Protein AF-0000000080642794 (afdb_homodimer)

InterPro domains:
  IPR007530 Aminoglycoside 6-adenylyltransferase [PF04439] (1-260)
  IPR007530 Aminoglycoside 6-adenylyltransferase [PIRSF000812] (1-260)
  IPR043519 Nucleotidyltransferase superfamily [G3DSA:3.30.460.10] (9-148)
  IPR043519 Nucleotidyltransferase superfamily [SSF81301] (1-131)

Foldseek 3Di:
DDDPVRLLVLVVVLLVPDPFFFWKKWFDDVLPPPHDDDPQDATEMETAGADPCVCVVDVCSCCSSDAFPDKDWQQPDPVDDHPPPQKTWIWTAHPVRYIYTYIYHYLVCVVVVCVQALRMDTDTGRPPSDDPDSPRACQNQFQDADDDVNLVVLVVLLVVLLVQLVVCLVVVNQVRNVVSVVSNVLSLLSLLSNLQCLVVVRRDHCDVVSVNSLVRLDDVVNVLNVQLDDDRDNVSPVVSSVSSVVSSVVSSVSSCVSVVD/DDDPVRLLVLVVVLLVVDPFFFWKKWFDDVLPPPHDDDPQDATEMETAGADPCVCVVDVVSCCSSDAFPDKDWQQPDPVDDHPPPQKTWIWTAHPVRYIYTYIYHYLVCVVVVCVQALRMDTDTGRPPSDDPDSPRACQNQFQDADDDVNLVVLVVLLVVLLVQLVVCLVVVNQVRNVVSVVSNVLSLLSLLSNLQCLVVVRRDHCDDVSVNSLVRLDDVVNVLNVQLDDDRDNVSPVVSSVSSVVSSVVSSVSSCVSVVD

Organism: Staphylococcus saprophyticus subsp. saprophyticus (strain ATCC 15305 / DSM 20229 / NCIMB 8711 / NCTC 7292 / S-41) (NCBI:txid342451)

Secondary structure (DSSP, 8-state):
---HHHHHHHHHHHHHH-TTEEEEEEEGGGT-TTSPP-TT--EEEEEEES-HHHHHH-GGGGGGG--EEEEE-GGG-SSS----SSEEEEEEEETTS-EEEEEEEEGGGHHHHHHH-S--EEEEETT--S-S-----GGGGSPPPP-HHHHHHHHHHHHHHHHHHHHHHHTT-HHHHHHHHHHHHHHHHHHHHHHHHGGGTT-----GGGTTTHHHH-HHHHHHHHTT---SSHHHHHHHHHHHHHHHHHHHHHHHHHHT-/---HHHHHHHHHHHHHH-TTEEEEEEEGGGT-TTSPP-TT--EEEEEEES-HHHHHH-GGGGGGG--EEEEE-GGG-SSS----SSEEEEEEEETTS-EEEEEEEEGGGHHHHHHH-S--EEEEETT--S-S-----GGGGSPPPP-HHHHHHHHHHHHHHHHHHHHHHHTT-HHHHHHHHHHHHHHHHHHHHHHHHGGGTT-----GGGTTTHHHH-HHHHHHHHTT---SSHHHHHHHHHHHHHHHHHHHHHHHHHHT-

Nearest PDB structures (foldseek):
  8vxb-assembly1_A-2  TM=9.116E-01  e=9.679E-25  Campylobacter fetus subsp. fetus
  2pbe-assembly1_A  TM=4.992E-01  e=8.900E-21  Bacillus subtilis
  5xnx-assembly1_D-2  TM=6.166E-01  e=6.308E-02  Mycobacterium tuberculosis H37Rv
  8acu-assembly1_A  TM=6.143E-01  e=7.425E-02  Bacillus subtilis
  5xnx-assembly1_A  TM=5.762E-01  e=8.277E-02  Mycobacterium tuberculosis H37Rv

Solvent-accessible surface area (backbone atoms only — not comparable to full-atom values): 28234 Å² total; per-residue (Å²)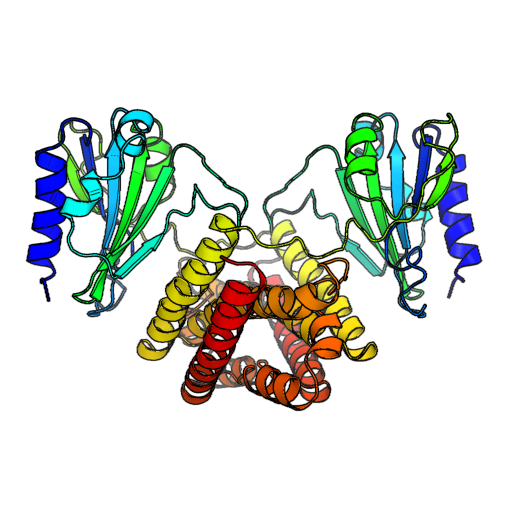: 104,80,45,72,68,55,48,50,49,51,57,49,50,55,38,71,73,32,82,51,40,40,30,33,33,33,33,58,64,79,64,35,81,88,45,79,85,58,96,78,60,52,43,32,33,34,38,30,20,74,52,53,68,65,59,63,68,56,65,68,68,61,55,78,78,47,64,63,72,46,77,45,50,68,63,77,39,81,86,45,87,56,73,72,73,71,52,48,50,39,36,39,32,30,75,64,72,51,37,39,43,36,29,41,29,28,56,90,46,43,66,59,49,55,69,60,44,32,44,44,43,79,78,42,59,75,72,69,80,63,75,90,77,55,64,67,35,65,67,67,51,29,46,72,76,78,49,60,69,55,49,50,47,42,56,49,50,28,58,59,36,48,51,48,23,51,50,16,50,76,67,70,19,57,52,33,12,53,55,34,44,50,54,30,46,52,38,38,52,52,39,46,48,51,43,58,24,54,84,49,76,26,69,40,63,34,58,72,71,44,36,46,43,59,79,68,54,45,71,69,52,35,51,54,57,39,64,42,37,38,44,73,45,67,66,45,44,52,50,17,49,52,52,46,48,53,53,36,53,53,29,48,52,50,33,26,62,74,67,69,87,105,81,46,72,68,54,48,51,49,49,57,49,50,56,39,72,72,32,84,50,40,42,30,33,34,33,32,58,65,79,63,35,83,87,45,80,85,57,94,77,62,52,44,33,33,35,37,30,18,73,51,52,68,66,58,63,71,55,64,67,68,60,55,76,78,49,64,63,72,46,74,44,51,68,62,77,39,81,85,45,86,57,75,71,74,72,52,48,52,38,37,38,32,28,75,62,71,51,37,38,41,34,30,41,27,28,54,90,47,44,67,60,47,54,69,59,44,35,43,43,45,78,76,42,58,76,72,69,80,65,75,89,78,55,66,65,35,67,67,66,53,28,46,73,77,79,50,60,68,54,48,51,47,42,54,48,51,29,58,58,35,47,52,50,22,49,51,16,50,76,68,69,19,58,52,33,13,52,56,33,44,50,54,32,46,52,37,38,50,51,40,46,46,51,42,57,25,55,81,49,74,25,68,42,62,34,56,72,70,43,36,45,42,61,80,68,54,45,70,68,52,36,51,53,58,39,63,41,38,40,44,71,45,66,67,44,42,51,51,16,52,52,52,47,49,53,54,36,53,53,30,48,52,50,34,25,64,74,69,70,87

Structure (mmCIF, N/CA/C/O backbone):
data_AF-0000000080642794-model_v1
#
loop_
_entity.id
_entity.type
_entity.pdbx_description
1 polymer 'Putative aminoglycoside adenyltransferase'
#
loop_
_atom_site.group_PDB
_atom_site.id
_atom_site.type_symbol
_atom_site.label_atom_id
_atom_site.label_alt_id
_atom_site.label_comp_id
_atom_site.label_asym_id
_atom_site.label_entity_id
_atom_site.label_seq_id
_atom_site.pdbx_PDB_ins_code
_atom_site.Cartn_x
_atom_site.Cartn_y
_atom_site.Cartn_z
_atom_site.occupancy
_atom_site.B_iso_or_equiv
_atom_site.auth_seq_id
_atom_site.auth_comp_id
_atom_site.auth_asym_id
_atom_site.auth_atom_id
_atom_site.pdbx_PDB_model_num
ATOM 1 N N . MET A 1 1 ? -11.32 -33.688 -3.162 1 83.06 1 MET A N 1
ATOM 2 C CA . MET A 1 1 ? -10.531 -32.562 -3.695 1 83.06 1 MET A CA 1
ATOM 3 C C . MET A 1 1 ? -10.047 -32.875 -5.109 1 83.06 1 MET A C 1
ATOM 5 O O . MET A 1 1 ? -9.445 -33.938 -5.352 1 83.06 1 MET A O 1
ATOM 9 N N . ARG A 1 2 ? -10.562 -32.125 -5.941 1 88.38 2 ARG A N 1
ATOM 10 C CA . ARG A 1 2 ? -10.133 -32.312 -7.32 1 88.38 2 ARG A CA 1
ATOM 11 C C . ARG A 1 2 ? -8.609 -32.281 -7.426 1 88.38 2 ARG A C 1
ATOM 13 O O . ARG A 1 2 ? -7.949 -31.484 -6.766 1 88.38 2 ARG A O 1
ATOM 20 N N . THR A 1 3 ? -8.156 -33.094 -8.219 1 90.56 3 THR A N 1
ATOM 21 C CA . THR A 1 3 ? -6.723 -33.188 -8.469 1 90.56 3 THR A CA 1
ATOM 22 C C . THR A 1 3 ? -6.281 -32.125 -9.469 1 90.56 3 THR A C 1
ATOM 24 O O . THR A 1 3 ? -7.113 -31.453 -10.078 1 90.56 3 THR A O 1
ATOM 27 N N . GLU A 1 4 ? -4.93 -32.062 -9.523 1 90.44 4 GLU A N 1
ATOM 28 C CA . GLU A 1 4 ? -4.379 -31.125 -10.484 1 90.44 4 GLU A CA 1
ATOM 29 C C . GLU A 1 4 ? -4.848 -31.438 -11.898 1 90.44 4 GLU A C 1
ATOM 31 O O . GLU A 1 4 ? -5.215 -30.531 -12.656 1 90.44 4 GLU A O 1
ATOM 36 N N . LYS A 1 5 ? -4.766 -32.688 -12.273 1 92.38 5 LYS A N 1
ATOM 37 C CA . LYS A 1 5 ? -5.184 -33.125 -13.609 1 92.38 5 LYS A CA 1
ATOM 38 C C . LYS A 1 5 ? -6.656 -32.781 -13.852 1 92.38 5 LYS A C 1
ATOM 40 O O . LYS A 1 5 ? -7.023 -32.312 -14.93 1 92.38 5 LYS A O 1
ATOM 45 N N . GLU A 1 6 ? -7.449 -33.031 -12.859 1 94.75 6 GLU A N 1
ATOM 46 C CA . GLU A 1 6 ? -8.875 -32.75 -12.969 1 94.75 6 GLU A CA 1
ATOM 47 C C . GLU A 1 6 ? -9.125 -31.25 -13.164 1 94.75 6 GLU A C 1
ATOM 49 O O . GLU A 1 6 ? -9.969 -30.859 -13.961 1 94.75 6 GLU A O 1
ATOM 54 N N . MET A 1 7 ? -8.406 -30.484 -12.422 1 94.19 7 MET A N 1
ATOM 55 C CA . MET A 1 7 ? -8.555 -29.031 -12.508 1 94.19 7 MET A CA 1
ATOM 56 C C . MET A 1 7 ? -8.141 -28.531 -13.891 1 94.19 7 MET A C 1
ATOM 58 O O . MET A 1 7 ? -8.844 -27.719 -14.492 1 94.19 7 MET A O 1
ATOM 62 N N . LEU A 1 8 ? -7.062 -29.016 -14.383 1 94.81 8 LEU A N 1
ATOM 63 C CA . LEU A 1 8 ? -6.578 -28.609 -15.695 1 94.81 8 LEU A CA 1
ATOM 64 C C . LEU A 1 8 ? -7.566 -29 -16.797 1 94.81 8 LEU A C 1
ATOM 66 O O . LEU A 1 8 ? -7.836 -28.219 -17.703 1 94.81 8 LEU A O 1
ATOM 70 N N . ASN A 1 9 ? -8.023 -30.188 -16.672 1 96.06 9 ASN A N 1
ATOM 71 C CA . ASN A 1 9 ? -9.016 -30.641 -17.641 1 96.06 9 ASN A CA 1
ATOM 72 C C . ASN A 1 9 ? -10.258 -29.75 -17.625 1 96.06 9 ASN A C 1
ATOM 74 O O . ASN A 1 9 ? -10.805 -29.422 -18.672 1 96.06 9 ASN A O 1
ATOM 78 N N . LEU A 1 10 ? -10.656 -29.438 -16.422 1 96.44 10 LEU A N 1
ATOM 79 C CA . LEU A 1 10 ? -11.812 -28.562 -16.25 1 96.44 10 LEU A CA 1
ATOM 80 C C . LEU A 1 10 ? -11.578 -27.219 -16.922 1 96.44 10 LEU A C 1
ATOM 82 O O . LEU A 1 10 ? -12.422 -26.75 -17.688 1 96.44 10 LEU A O 1
ATOM 86 N N . ILE A 1 11 ? -10.469 -26.609 -16.656 1 96.62 11 ILE A N 1
ATOM 87 C CA . ILE A 1 11 ? -10.086 -25.297 -17.188 1 96.62 11 ILE A CA 1
ATOM 88 C C . ILE A 1 11 ? -10.062 -25.344 -18.719 1 96.62 11 ILE A C 1
ATOM 90 O O . ILE A 1 11 ? -10.609 -24.469 -19.391 1 96.62 11 ILE A O 1
ATOM 94 N N . LEU A 1 12 ? -9.516 -26.406 -19.219 1 97.25 12 LEU A N 1
ATOM 95 C CA . LEU A 1 12 ? -9.367 -26.547 -20.672 1 97.25 12 LEU A CA 1
ATOM 96 C C . LEU A 1 12 ? -10.711 -26.828 -21.328 1 97.25 12 LEU A C 1
ATOM 98 O O . LEU A 1 12 ? -11 -26.297 -22.406 1 97.25 12 LEU A O 1
ATOM 102 N N . ASN A 1 13 ? -11.516 -27.641 -20.719 1 97.06 13 ASN A N 1
ATOM 103 C CA . ASN A 1 13 ? -12.82 -27.984 -21.281 1 97.06 13 ASN A CA 1
ATOM 104 C C . ASN A 1 13 ? -13.719 -26.75 -21.391 1 97.06 13 ASN A C 1
ATOM 106 O O . ASN A 1 13 ? -14.414 -26.578 -22.391 1 97.06 13 ASN A O 1
ATOM 110 N N . ILE A 1 14 ? -13.688 -25.969 -20.406 1 96.5 14 ILE A N 1
ATOM 111 C CA . ILE A 1 14 ? -14.469 -24.734 -20.422 1 96.5 14 ILE A CA 1
ATOM 112 C C . ILE A 1 14 ? -14.008 -23.859 -21.594 1 96.5 14 ILE A C 1
ATOM 114 O O . ILE A 1 14 ? -14.828 -23.328 -22.344 1 96.5 14 ILE A O 1
ATOM 118 N N . ALA A 1 15 ? -12.758 -23.719 -21.719 1 96.69 15 ALA A N 1
ATOM 119 C CA . ALA A 1 15 ? -12.195 -22.906 -22.797 1 96.69 15 ALA A CA 1
ATOM 120 C C . ALA A 1 15 ? -12.547 -23.469 -24.172 1 96.69 15 ALA A C 1
ATOM 122 O O . ALA A 1 15 ? -12.883 -22.719 -25.078 1 96.69 15 ALA A O 1
ATOM 123 N N . LYS A 1 16 ? -12.484 -24.781 -24.297 1 96.56 16 LYS A N 1
ATOM 124 C CA . LYS A 1 16 ? -12.75 -25.438 -25.562 1 96.56 16 LYS A CA 1
ATOM 125 C C . LYS A 1 16 ? -14.203 -25.234 -26 1 96.56 16 LYS A C 1
ATOM 127 O O . LYS A 1 16 ? -14.5 -25.125 -27.188 1 96.56 16 LYS A O 1
ATOM 132 N N . GLN A 1 17 ? -15.07 -25.109 -25.062 1 95.31 17 GLN A N 1
ATOM 133 C CA . GLN A 1 17 ? -16.5 -25.016 -25.344 1 95.31 17 GLN A CA 1
ATOM 134 C C . GLN A 1 17 ? -16.922 -23.578 -25.609 1 95.31 17 GLN A C 1
ATOM 136 O O . GLN A 1 17 ? -18 -23.328 -26.156 1 95.31 17 GLN A O 1
ATOM 141 N N . ASP A 1 18 ? -16.109 -22.719 -25.25 1 95.06 18 ASP A N 1
ATOM 142 C CA . ASP A 1 18 ? -16.438 -21.312 -25.438 1 95.06 18 ASP A CA 1
ATOM 143 C C . ASP A 1 18 ? -15.688 -20.719 -26.625 1 95.06 18 ASP A C 1
ATOM 145 O O . ASP A 1 18 ? -14.469 -20.547 -26.578 1 95.06 18 ASP A O 1
ATOM 149 N N . LYS A 1 19 ? -16.406 -20.281 -27.594 1 94.56 19 LYS A N 1
ATOM 150 C CA . LYS A 1 19 ? -15.805 -19.781 -28.828 1 94.56 19 LYS A CA 1
ATOM 151 C C . LYS A 1 19 ? -15.102 -18.453 -28.594 1 94.56 19 LYS A C 1
ATOM 153 O O . LYS A 1 19 ? -14.227 -18.062 -29.359 1 94.56 19 LYS A O 1
ATOM 158 N N . ASN A 1 20 ? -15.461 -17.766 -27.547 1 96.25 20 ASN A N 1
ATOM 159 C CA . ASN A 1 20 ? -14.844 -16.484 -27.25 1 96.25 20 ASN A CA 1
ATOM 160 C C . ASN A 1 20 ? -13.414 -16.656 -26.719 1 96.25 20 ASN A C 1
ATOM 162 O O . ASN A 1 20 ? -12.578 -15.773 -26.891 1 96.25 20 ASN A O 1
ATOM 166 N N . ILE A 1 21 ? -13.156 -17.766 -26.078 1 96.62 21 ILE A N 1
ATOM 167 C CA . ILE A 1 21 ? -11.828 -18.047 -25.547 1 96.62 21 ILE A CA 1
ATOM 168 C C . ILE A 1 21 ? -10.945 -18.641 -26.656 1 96.62 21 ILE A C 1
ATOM 170 O O . ILE A 1 21 ? -11.242 -19.703 -27.188 1 96.62 21 ILE A O 1
ATOM 174 N N . LYS A 1 22 ? -9.812 -17.969 -26.906 1 97.06 22 LYS A N 1
ATOM 175 C CA . LYS A 1 22 ? -8.984 -18.344 -28.047 1 97.06 22 LYS A CA 1
ATOM 176 C C . LYS A 1 22 ? -7.742 -19.109 -27.609 1 97.06 22 LYS A C 1
ATOM 178 O O . LYS A 1 22 ? -7.199 -19.906 -28.359 1 97.06 22 LYS A O 1
ATOM 183 N N . ALA A 1 23 ? -7.332 -18.828 -26.406 1 95.94 23 ALA A N 1
ATOM 184 C CA . ALA A 1 23 ? -6.141 -19.5 -25.891 1 95.94 23 ALA A CA 1
ATOM 185 C C . ALA A 1 23 ? -6.152 -19.516 -24.359 1 95.94 23 ALA A C 1
ATOM 187 O O . ALA A 1 23 ? -6.891 -18.766 -23.734 1 95.94 23 ALA A O 1
ATOM 188 N N . VAL A 1 24 ? -5.434 -20.469 -23.828 1 95.5 24 VAL A N 1
ATOM 189 C CA . VAL A 1 24 ? -5.277 -20.625 -22.391 1 95.5 24 VAL A CA 1
ATOM 190 C C . VAL A 1 24 ? -3.797 -20.688 -22.031 1 95.5 24 VAL A C 1
ATOM 192 O O . VAL A 1 24 ? -3.053 -21.5 -22.594 1 95.5 24 VAL A O 1
ATOM 195 N N . CYS A 1 25 ? -3.422 -19.812 -21.141 1 93 25 CYS A N 1
ATOM 196 C CA . CYS A 1 25 ? -2.053 -19.828 -20.641 1 93 25 CYS A CA 1
ATOM 197 C C . CYS A 1 25 ? -2.025 -20 -19.125 1 93 25 CYS A C 1
ATOM 199 O O . CYS A 1 25 ? -2.988 -19.656 -18.438 1 93 25 CYS A O 1
ATOM 201 N N . MET A 1 26 ? -1.055 -20.625 -18.719 1 91.25 26 MET A N 1
ATOM 202 C CA . MET A 1 26 ? -0.815 -20.781 -17.281 1 91.25 26 MET A CA 1
ATOM 203 C C . MET A 1 26 ? 0.493 -20.094 -16.875 1 91.25 26 MET A C 1
ATOM 205 O O . MET A 1 26 ? 1.495 -20.203 -17.578 1 91.25 26 MET A O 1
ATOM 209 N N . ASN A 1 27 ? 0.373 -19.281 -15.828 1 87.31 27 ASN A N 1
ATOM 210 C CA . ASN A 1 27 ? 1.521 -18.578 -15.281 1 87.31 27 ASN A CA 1
ATOM 211 C C . ASN A 1 27 ? 1.81 -19.016 -13.844 1 87.31 27 ASN A C 1
ATOM 213 O O . ASN A 1 27 ? 1.307 -20.031 -13.391 1 87.31 27 ASN A O 1
ATOM 217 N N . GLY A 1 28 ? 2.848 -18.406 -13.25 1 75.31 28 GLY A N 1
ATOM 218 C CA . GLY A 1 28 ? 3.035 -18.5 -11.812 1 75.31 28 GLY A CA 1
ATOM 219 C C . GLY A 1 28 ? 3.922 -19.656 -11.406 1 75.31 28 GLY A C 1
ATOM 220 O O . GLY A 1 28 ? 4.758 -20.125 -12.18 1 75.31 28 GLY A O 1
ATOM 221 N N . SER A 1 29 ? 3.645 -20.078 -10.188 1 71.31 29 SER A N 1
ATOM 222 C CA . SER A 1 29 ? 4.539 -21 -9.492 1 71.31 29 SER A CA 1
ATOM 223 C C . SER A 1 29 ? 4.484 -22.391 -10.109 1 71.31 29 SER A C 1
ATOM 225 O O . SER A 1 29 ? 5.461 -23.141 -10.062 1 71.31 29 SER A O 1
ATOM 227 N N . ARG A 1 30 ? 3.361 -22.641 -10.727 1 71.81 30 ARG A N 1
ATOM 228 C CA . ARG A 1 30 ? 3.213 -23.984 -11.266 1 71.81 30 ARG A CA 1
ATOM 229 C C . ARG A 1 30 ? 4.09 -24.188 -12.5 1 71.81 30 ARG A C 1
ATOM 231 O O . ARG A 1 30 ? 4.398 -25.312 -12.883 1 71.81 30 ARG A O 1
ATOM 238 N N . VAL A 1 31 ? 4.449 -23.047 -13.023 1 72.56 31 VAL A N 1
ATOM 239 C CA . VAL A 1 31 ? 5.242 -23.156 -14.242 1 72.56 31 VAL A CA 1
ATOM 240 C C . VAL A 1 31 ? 6.723 -22.969 -13.914 1 72.56 31 VAL A C 1
ATOM 242 O O . VAL A 1 31 ? 7.59 -23.344 -14.711 1 72.56 31 VAL A O 1
ATOM 245 N N . ASN A 1 32 ? 6.91 -22.422 -12.719 1 68.56 32 ASN A N 1
ATOM 246 C CA . ASN A 1 32 ? 8.281 -22.156 -12.312 1 68.56 32 ASN A CA 1
ATOM 247 C C . ASN A 1 32 ? 8.953 -23.391 -11.742 1 68.56 32 ASN A C 1
ATOM 249 O O . ASN A 1 32 ? 8.633 -23.828 -10.633 1 68.56 32 ASN A O 1
ATOM 253 N N . VAL A 1 33 ? 9.844 -23.922 -12.477 1 66.62 33 VAL A N 1
ATOM 254 C CA . VAL A 1 33 ? 10.492 -25.172 -12.133 1 66.62 33 VAL A CA 1
ATOM 255 C C . VAL A 1 33 ? 11.336 -25 -10.875 1 66.62 33 VAL A C 1
ATOM 257 O O . VAL A 1 33 ? 11.656 -25.969 -10.188 1 66.62 33 VAL A O 1
ATOM 260 N N . LYS A 1 34 ? 11.734 -23.844 -10.57 1 68.31 34 LYS A N 1
ATOM 261 C CA . LYS A 1 34 ? 12.625 -23.578 -9.438 1 68.31 34 LYS A CA 1
ATOM 262 C C . LYS A 1 34 ? 11.852 -23.547 -8.125 1 68.31 34 LYS A C 1
ATOM 264 O O . LYS A 1 34 ? 12.445 -23.578 -7.047 1 68.31 34 LYS A O 1
ATOM 269 N N . ILE A 1 35 ? 10.586 -23.531 -8.266 1 68.44 35 ILE A N 1
ATOM 270 C CA . ILE A 1 35 ? 9.742 -23.484 -7.078 1 68.44 35 ILE A CA 1
ATOM 271 C C . ILE A 1 35 ? 9.297 -24.906 -6.711 1 68.44 35 ILE A C 1
ATOM 273 O O . ILE A 1 35 ? 8.859 -25.672 -7.578 1 68.44 35 ILE A O 1
ATOM 277 N N . GLN A 1 36 ? 9.484 -25.219 -5.531 1 70.56 36 GLN A N 1
ATOM 278 C CA . GLN A 1 36 ? 9.016 -26.516 -5.047 1 70.56 36 GLN A CA 1
ATOM 279 C C . GLN A 1 36 ? 7.492 -26.594 -5.055 1 70.56 36 GLN A C 1
ATOM 281 O O . GLN A 1 36 ? 6.82 -25.75 -4.457 1 70.56 36 GLN A O 1
ATOM 286 N N . PRO A 1 37 ? 7.078 -27.547 -5.852 1 74.62 37 PRO A N 1
ATOM 287 C CA . PRO A 1 37 ? 5.617 -27.688 -5.906 1 74.62 37 PRO A CA 1
ATOM 288 C C . PRO A 1 37 ? 5.004 -28.031 -4.551 1 74.62 37 PRO A C 1
ATOM 290 O O . PRO A 1 37 ? 5.621 -28.734 -3.754 1 74.62 37 PRO A O 1
ATOM 293 N N . ASP A 1 38 ? 3.887 -27.375 -4.258 1 74.75 38 ASP A N 1
ATOM 294 C CA . ASP A 1 38 ? 3.131 -27.719 -3.059 1 74.75 38 ASP A CA 1
ATOM 295 C C . ASP A 1 38 ? 1.632 -27.766 -3.344 1 74.75 38 ASP A C 1
ATOM 297 O O . ASP A 1 38 ? 1.188 -27.344 -4.418 1 74.75 38 ASP A O 1
ATOM 301 N N . ILE A 1 39 ? 0.915 -28.344 -2.465 1 72.5 39 ILE A N 1
ATOM 302 C CA . ILE A 1 39 ? -0.512 -28.594 -2.646 1 72.5 39 ILE A CA 1
ATOM 303 C C . ILE A 1 39 ? -1.272 -27.281 -2.617 1 72.5 39 ILE A C 1
ATOM 305 O O . ILE A 1 39 ? -2.449 -27.219 -2.984 1 72.5 39 ILE A O 1
ATOM 309 N N . HIS A 1 40 ? -0.599 -26.203 -2.336 1 75.19 40 HIS A N 1
ATOM 310 C CA . HIS A 1 40 ? -1.303 -24.938 -2.146 1 75.19 40 HIS A CA 1
ATOM 311 C C . HIS A 1 40 ? -1.05 -23.984 -3.312 1 75.19 40 HIS A C 1
ATOM 313 O O . HIS A 1 40 ? -1.46 -22.828 -3.271 1 75.19 40 HIS A O 1
ATOM 319 N N . GLN A 1 41 ? -0.392 -24.5 -4.289 1 83 41 GLN A N 1
ATOM 320 C CA . GLN A 1 41 ? -0.155 -23.656 -5.453 1 83 41 GLN A CA 1
ATOM 321 C C . GLN A 1 41 ? -1.46 -23.344 -6.18 1 83 41 GLN A C 1
ATOM 323 O O . GLN A 1 41 ? -2.318 -24.219 -6.328 1 83 41 GLN A O 1
ATOM 328 N N . ASP A 1 42 ? -1.523 -22.156 -6.539 1 89.06 42 ASP A N 1
ATOM 329 C CA . ASP A 1 42 ? -2.723 -21.719 -7.246 1 89.06 42 ASP A CA 1
ATOM 330 C C . ASP A 1 42 ? -2.598 -21.969 -8.75 1 89.06 42 ASP A C 1
ATOM 332 O O . ASP A 1 42 ? -1.497 -22.188 -9.25 1 89.06 42 ASP A O 1
ATOM 336 N N . PHE A 1 43 ? -3.742 -22.141 -9.359 1 92.06 43 PHE A N 1
ATOM 337 C CA . PHE A 1 43 ? -3.783 -22.172 -10.812 1 92.06 43 PHE A CA 1
ATOM 338 C C . PHE A 1 43 ? -3.895 -20.766 -11.383 1 92.06 43 PHE A C 1
ATOM 340 O O . PHE A 1 43 ? -4.984 -20.172 -11.406 1 92.06 43 PHE A O 1
ATOM 347 N N . ASP A 1 44 ? -2.781 -20.266 -11.773 1 91.94 44 ASP A N 1
ATOM 348 C CA . ASP A 1 44 ? -2.779 -18.969 -12.445 1 91.94 44 ASP A CA 1
ATOM 349 C C . ASP A 1 44 ? -3.07 -19.125 -13.93 1 91.94 44 ASP A C 1
ATOM 351 O O . ASP A 1 44 ? -2.18 -19.469 -14.711 1 91.94 44 ASP A O 1
ATOM 355 N N . ILE A 1 45 ? -4.211 -18.781 -14.328 1 94.69 45 ILE A N 1
ATOM 356 C CA . ILE A 1 45 ? -4.68 -19.062 -15.68 1 94.69 45 ILE A CA 1
ATOM 357 C C . ILE A 1 45 ? -5.016 -17.75 -16.391 1 94.69 45 ILE A C 1
ATOM 359 O O . ILE A 1 45 ? -5.602 -16.844 -15.797 1 94.69 45 ILE A O 1
ATOM 363 N N . VAL A 1 46 ? -4.625 -17.672 -17.594 1 94.19 46 VAL A N 1
ATOM 364 C CA . VAL A 1 46 ? -5.012 -16.562 -18.438 1 94.19 46 VAL A CA 1
ATOM 365 C C . VAL A 1 46 ? -5.84 -17.062 -19.625 1 94.19 46 VAL A C 1
ATOM 367 O O . VAL A 1 46 ? -5.375 -17.906 -20.406 1 94.19 46 VAL A O 1
ATOM 370 N N . TYR A 1 47 ? -7.055 -16.656 -19.703 1 96.44 47 TYR A N 1
ATOM 371 C CA . TYR A 1 47 ? -7.887 -16.859 -20.891 1 96.44 47 TYR A CA 1
ATOM 372 C C . TYR A 1 47 ? -7.762 -15.695 -21.859 1 96.44 47 TYR A C 1
ATOM 374 O O . TYR A 1 47 ? -8.141 -14.57 -21.531 1 96.44 47 TYR A O 1
ATOM 382 N N . ILE A 1 48 ? -7.191 -15.953 -22.953 1 96.19 48 ILE A N 1
ATOM 383 C CA . ILE A 1 48 ? -7.156 -14.953 -24 1 96.19 48 ILE A CA 1
ATOM 384 C C . ILE A 1 48 ? -8.477 -14.969 -24.781 1 96.19 48 ILE A C 1
ATOM 386 O O . ILE A 1 48 ? -8.859 -16 -25.344 1 96.19 48 ILE A O 1
ATOM 390 N N . VAL A 1 49 ? -9.102 -13.828 -24.844 1 96.44 49 VAL A N 1
ATOM 391 C CA . VAL A 1 49 ? -10.461 -13.828 -25.375 1 96.44 49 VAL A CA 1
ATOM 392 C C . VAL A 1 49 ? -10.562 -12.875 -26.547 1 96.44 49 VAL A C 1
ATOM 394 O O . VAL A 1 49 ? -9.789 -11.914 -26.656 1 96.44 49 VAL A O 1
ATOM 397 N N . GLU A 1 50 ? -11.516 -13.148 -27.406 1 94.88 50 GLU A N 1
ATOM 398 C CA . GLU A 1 50 ? -11.789 -12.312 -28.578 1 94.88 50 GLU A CA 1
ATOM 399 C C . GLU A 1 50 ? -12.484 -11.016 -28.172 1 94.88 50 GLU A C 1
ATOM 401 O O . GLU A 1 50 ? -12.086 -9.93 -28.594 1 94.88 50 GLU A O 1
ATOM 406 N N . ASN A 1 51 ? -13.516 -11.125 -27.422 1 93.31 51 ASN A N 1
ATOM 407 C CA . ASN A 1 51 ? -14.289 -9.984 -26.938 1 93.31 51 ASN A CA 1
ATOM 408 C C . ASN A 1 51 ? -14.406 -10 -25.422 1 93.31 51 ASN A C 1
ATOM 410 O O . ASN A 1 51 ? -15.234 -10.719 -24.859 1 93.31 51 ASN A O 1
ATOM 414 N N . LEU A 1 52 ? -13.625 -9.133 -24.812 1 93.06 52 LEU A N 1
ATOM 415 C CA . LEU A 1 52 ? -13.586 -9.086 -23.359 1 93.06 52 LEU A CA 1
ATOM 416 C C . LEU A 1 52 ? -14.914 -8.586 -22.781 1 93.06 52 LEU A C 1
ATOM 418 O O . LEU A 1 52 ? -15.414 -9.125 -21.797 1 93.06 52 LEU A O 1
ATOM 422 N N . GLU A 1 53 ? -15.508 -7.625 -23.391 1 90.06 53 GLU A N 1
ATOM 423 C CA . GLU A 1 53 ? -16.734 -7.031 -22.891 1 90.06 53 GLU A CA 1
ATOM 424 C C . GLU A 1 53 ? -17.875 -8.055 -22.844 1 90.06 53 GLU A C 1
ATOM 426 O O . GLU A 1 53 ? -18.672 -8.07 -21.906 1 90.06 53 GLU A O 1
ATOM 431 N N . ASP A 1 54 ? -17.859 -8.914 -23.797 1 91.06 54 ASP A N 1
ATOM 432 C CA . ASP A 1 54 ? -18.922 -9.922 -23.891 1 91.06 54 ASP A CA 1
ATOM 433 C C . ASP A 1 54 ? -18.812 -10.938 -22.766 1 91.06 54 ASP A C 1
ATOM 435 O O . ASP A 1 54 ? -19.828 -11.289 -22.156 1 91.06 54 ASP A O 1
ATOM 439 N N . ILE A 1 55 ? -17.641 -11.352 -22.516 1 92.56 55 ILE A N 1
ATOM 440 C CA . ILE A 1 55 ? -17.469 -12.445 -21.562 1 92.56 55 ILE A CA 1
ATOM 441 C C . ILE A 1 55 ? -17.641 -11.914 -20.141 1 92.56 55 ILE A C 1
ATOM 443 O O . ILE A 1 55 ? -17.969 -12.672 -19.219 1 92.56 55 ILE A O 1
ATOM 447 N N . ILE A 1 56 ? -17.406 -10.594 -19.969 1 90.88 56 ILE A N 1
ATOM 448 C CA . ILE A 1 56 ? -17.516 -10.07 -18.609 1 90.88 56 ILE A CA 1
ATOM 449 C C . ILE A 1 56 ? -18.938 -9.555 -18.375 1 90.88 56 ILE A C 1
ATOM 451 O O . ILE A 1 56 ? -19.297 -9.203 -17.25 1 90.88 56 ILE A O 1
ATOM 455 N N . ALA A 1 57 ? -19.719 -9.43 -19.375 1 88.88 57 ALA A N 1
ATOM 456 C CA . ALA A 1 57 ? -21.078 -8.945 -19.266 1 88.88 57 ALA A CA 1
ATOM 457 C C . ALA A 1 57 ? -21.922 -9.859 -18.375 1 88.88 57 ALA A C 1
ATOM 459 O O . ALA A 1 57 ? -22.75 -9.383 -17.594 1 88.88 57 ALA A O 1
ATOM 460 N N . ASP A 1 58 ? -21.75 -11.125 -18.547 1 89.62 58 ASP A N 1
ATOM 461 C CA . ASP A 1 58 ? -22.406 -12.133 -17.703 1 89.62 58 ASP A CA 1
ATOM 462 C C . ASP A 1 58 ? -21.391 -13.125 -17.141 1 89.62 58 ASP A C 1
ATOM 464 O O . ASP A 1 58 ? -20.922 -14.008 -17.875 1 89.62 58 ASP A O 1
ATOM 468 N N . LEU A 1 59 ? -21.141 -13.016 -15.867 1 91.06 59 LEU A N 1
ATOM 469 C CA . LEU A 1 59 ? -20.078 -13.812 -15.258 1 91.06 59 LEU A CA 1
ATOM 470 C C . LEU A 1 59 ? -20.641 -15.109 -14.672 1 91.06 59 LEU A C 1
ATOM 472 O O . LEU A 1 59 ? -19.953 -15.828 -13.961 1 91.06 59 LEU A O 1
ATOM 476 N N . GLU A 1 60 ? -21.828 -15.477 -15.055 1 92 60 GLU A N 1
ATOM 477 C CA . GLU A 1 60 ? -22.422 -16.703 -14.547 1 92 60 GLU A CA 1
ATOM 478 C C . GLU A 1 60 ? -21.656 -17.938 -15.031 1 92 60 GLU A C 1
ATOM 480 O O . GLU A 1 60 ? -21.672 -18.969 -14.367 1 92 60 GLU A O 1
ATOM 485 N N . TRP A 1 61 ? -21.016 -17.75 -16.156 1 93.94 61 TRP A N 1
ATOM 486 C CA . TRP A 1 61 ? -20.312 -18.875 -16.75 1 93.94 61 TRP A CA 1
ATOM 487 C C . TRP A 1 61 ? -19.203 -19.375 -15.828 1 93.94 61 TRP A C 1
ATOM 489 O O . TRP A 1 61 ? -18.766 -20.516 -15.93 1 93.94 61 TRP A O 1
ATOM 499 N N . ILE A 1 62 ? -18.734 -18.594 -14.875 1 94.94 62 ILE A N 1
ATOM 500 C CA . ILE A 1 62 ? -17.625 -19.031 -14.016 1 94.94 62 ILE A CA 1
ATOM 501 C C . ILE A 1 62 ? -18.125 -20.094 -13.039 1 94.94 62 ILE A C 1
ATOM 503 O O . ILE A 1 62 ? -17.328 -20.781 -12.398 1 94.94 62 ILE A O 1
ATOM 507 N N . ASN A 1 63 ? -19.438 -20.25 -12.938 1 94.69 63 ASN A N 1
ATOM 508 C CA . ASN A 1 63 ? -20.016 -21.281 -12.078 1 94.69 63 ASN A CA 1
ATOM 509 C C . ASN A 1 63 ? -19.609 -22.672 -12.531 1 94.69 63 ASN A C 1
ATOM 511 O O . ASN A 1 63 ? -19.641 -23.625 -11.75 1 94.69 63 ASN A O 1
ATOM 515 N N . GLN A 1 64 ? -19.203 -22.766 -13.742 1 95.25 64 GLN A N 1
ATOM 516 C CA . GLN A 1 64 ? -18.812 -24.062 -14.289 1 95.25 64 GLN A CA 1
ATOM 517 C C . GLN A 1 64 ? -17.547 -24.578 -13.609 1 95.25 64 GLN A C 1
ATOM 519 O O . GLN A 1 64 ? -17.266 -25.781 -13.656 1 95.25 64 GLN A O 1
ATOM 524 N N . PHE A 1 65 ? -16.844 -23.672 -13.008 1 96.19 65 PHE A N 1
ATOM 525 C CA . PHE A 1 65 ? -15.594 -24.109 -12.391 1 96.19 65 PHE A CA 1
ATOM 526 C C . PHE A 1 65 ? -15.875 -24.875 -11.102 1 96.19 65 PHE A C 1
ATOM 528 O O . PHE A 1 65 ? -15.008 -25.609 -10.617 1 96.19 65 PHE A O 1
ATOM 535 N N . GLY A 1 66 ? -16.984 -24.703 -10.484 1 94.5 66 GLY A N 1
ATOM 536 C CA . GLY A 1 66 ? -17.328 -25.422 -9.273 1 94.5 66 GLY A CA 1
ATOM 537 C C . GLY A 1 66 ? -17.859 -24.531 -8.172 1 94.5 66 GLY A C 1
ATOM 538 O O . GLY A 1 66 ? -18.062 -23.328 -8.383 1 94.5 66 GLY A O 1
ATOM 539 N N . ASN A 1 67 ? -18.172 -25.125 -7.094 1 94.62 67 ASN A N 1
ATOM 540 C CA . ASN A 1 67 ? -18.672 -24.391 -5.949 1 94.62 67 ASN A CA 1
ATOM 541 C C . ASN A 1 67 ? -17.578 -23.562 -5.289 1 94.62 67 ASN A C 1
ATOM 543 O O . ASN A 1 67 ? -16.562 -24.094 -4.832 1 94.62 67 ASN A O 1
ATOM 547 N N . ARG A 1 68 ? -17.812 -22.234 -5.23 1 94.5 68 ARG A N 1
ATOM 548 C CA . ARG A 1 68 ? -16.797 -21.328 -4.738 1 94.5 68 ARG A CA 1
ATOM 549 C C . ARG A 1 68 ? -17.078 -20.906 -3.299 1 94.5 68 ARG A C 1
ATOM 551 O O . ARG A 1 68 ? -18.234 -20.688 -2.926 1 94.5 68 ARG A O 1
ATOM 558 N N . ILE A 1 69 ? -16.047 -20.891 -2.484 1 92.94 69 ILE A N 1
ATOM 559 C CA . ILE A 1 69 ? -16.125 -20.359 -1.13 1 92.94 69 ILE A CA 1
ATOM 560 C C . ILE A 1 69 ? -16.094 -18.828 -1.177 1 92.94 69 ILE A C 1
ATOM 562 O O . ILE A 1 69 ? -16.859 -18.156 -0.477 1 92.94 69 ILE A O 1
ATOM 566 N N . ILE A 1 70 ? -15.219 -18.344 -1.957 1 93.81 70 ILE A N 1
ATOM 567 C CA . ILE A 1 70 ? -15.047 -16.891 -2.08 1 93.81 70 ILE A CA 1
ATOM 568 C C . ILE A 1 70 ? -14.586 -16.547 -3.496 1 93.81 70 ILE A C 1
ATOM 570 O O . ILE A 1 70 ? -13.828 -17.312 -4.109 1 93.81 70 ILE A O 1
ATOM 574 N N . THR A 1 71 ? -15.117 -15.5 -4.039 1 93.5 71 THR A N 1
ATOM 575 C CA . THR A 1 71 ? -14.711 -14.945 -5.324 1 93.5 71 THR A CA 1
ATOM 576 C C . THR A 1 71 ? -14.406 -13.453 -5.203 1 93.5 71 THR A C 1
ATOM 578 O O . THR A 1 71 ? -15.109 -12.727 -4.504 1 93.5 71 THR A O 1
ATOM 581 N N . GLN A 1 72 ? -13.344 -13.086 -5.867 1 90.88 72 GLN A N 1
ATOM 582 C CA . GLN A 1 72 ? -12.992 -11.672 -5.867 1 90.88 72 GLN A CA 1
ATOM 583 C C . GLN A 1 72 ? -12.859 -11.133 -7.289 1 90.88 72 GLN A C 1
ATOM 585 O O . GLN A 1 72 ? -12.281 -11.797 -8.156 1 90.88 72 GLN A O 1
ATOM 590 N N . PHE A 1 73 ? -13.406 -9.992 -7.426 1 86.25 73 PHE A N 1
ATOM 591 C CA . PHE A 1 73 ? -13.297 -9.258 -8.68 1 86.25 73 PHE A CA 1
ATOM 592 C C . PHE A 1 73 ? -12.523 -7.957 -8.484 1 86.25 73 PHE A C 1
ATOM 594 O O . PHE A 1 73 ? -13.125 -6.898 -8.281 1 86.25 73 PHE A O 1
ATOM 601 N N . PRO A 1 74 ? -11.258 -7.961 -8.648 1 79.88 74 PRO A N 1
ATOM 602 C CA . PRO A 1 74 ? -10.43 -6.805 -8.305 1 79.88 74 PRO A CA 1
ATOM 603 C C . PRO A 1 74 ? -10.797 -5.559 -9.117 1 79.88 74 PRO A C 1
ATOM 605 O O . PRO A 1 74 ? -10.711 -4.441 -8.602 1 79.88 74 PRO A O 1
ATOM 608 N N . GLU A 1 75 ? -11.195 -5.676 -10.32 1 76.38 75 GLU A N 1
ATOM 609 C CA . GLU A 1 75 ? -11.453 -4.539 -11.195 1 76.38 75 GLU A CA 1
ATOM 610 C C . GLU A 1 75 ? -12.836 -3.939 -10.93 1 76.38 75 GLU A C 1
ATOM 612 O O . GLU A 1 75 ? -13.133 -2.83 -11.375 1 76.38 75 GLU A O 1
ATOM 617 N N . ALA A 1 76 ? -13.633 -4.602 -10.188 1 72.88 76 ALA A N 1
ATOM 618 C CA . ALA A 1 76 ? -14.992 -4.129 -9.938 1 72.88 76 ALA A CA 1
ATOM 619 C C . ALA A 1 76 ? -15.133 -3.576 -8.523 1 72.88 76 ALA A C 1
ATOM 621 O O . ALA A 1 76 ? -16.234 -3.264 -8.078 1 72.88 76 ALA A O 1
ATOM 622 N N . GLN A 1 77 ? -14.008 -3.398 -7.855 1 76.75 77 GLN A N 1
ATOM 623 C CA . GLN A 1 77 ? -14.078 -3.021 -6.449 1 76.75 77 GLN A CA 1
ATOM 624 C C . GLN A 1 77 ? -14.07 -1.505 -6.285 1 76.75 77 GLN A C 1
ATOM 626 O O . GLN A 1 77 ? -13.461 -0.793 -7.09 1 76.75 77 GLN A O 1
ATOM 631 N N . ASP A 1 78 ? -14.719 -1.024 -5.305 1 77.56 78 ASP A N 1
ATOM 632 C CA . ASP A 1 78 ? -14.695 0.38 -4.906 1 77.56 78 ASP A CA 1
ATOM 633 C C . ASP A 1 78 ? -13.617 0.638 -3.859 1 77.56 78 ASP A C 1
ATOM 635 O O . ASP A 1 78 ? -13.219 1.784 -3.637 1 77.56 78 ASP A O 1
ATOM 639 N N . LEU A 1 79 ? -13.242 -0.433 -3.246 1 77.5 79 LEU A N 1
ATOM 640 C CA . LEU A 1 79 ? -12.281 -0.343 -2.152 1 77.5 79 LEU A CA 1
ATOM 641 C C . LEU A 1 79 ? -10.938 0.186 -2.65 1 77.5 79 LEU A C 1
ATOM 643 O O . LEU A 1 79 ? -10.234 0.884 -1.918 1 77.5 79 LEU A O 1
ATOM 647 N N . TYR A 1 80 ? -10.617 -0.177 -3.881 1 71.44 80 TYR A N 1
ATOM 648 C CA . TYR A 1 80 ? -9.359 0.216 -4.512 1 71.44 80 TYR A CA 1
ATOM 649 C C . TYR A 1 80 ? -9.609 0.833 -5.883 1 71.44 80 TYR A C 1
ATOM 651 O O . TYR A 1 80 ? -10.594 0.506 -6.547 1 71.44 80 TYR A O 1
ATOM 659 N N . PRO A 1 81 ? -8.711 1.752 -6.152 1 65.69 81 PRO A N 1
ATOM 660 C CA . PRO A 1 81 ? -8.875 2.279 -7.508 1 65.69 81 PRO A CA 1
ATOM 661 C C . PRO A 1 81 ? -8.633 1.226 -8.586 1 65.69 81 PRO A C 1
ATOM 663 O O . PRO A 1 81 ? -7.781 0.351 -8.414 1 65.69 81 PRO A O 1
ATOM 666 N N . SER A 1 82 ? -9.609 1.163 -9.594 1 61.97 82 SER A N 1
ATOM 667 C CA . SER A 1 82 ? -9.492 0.216 -10.695 1 61.97 82 SER A CA 1
ATOM 668 C C . SER A 1 82 ? -8.352 0.596 -11.633 1 61.97 82 SER A C 1
ATOM 670 O O . SER A 1 82 ? -8.078 1.781 -11.844 1 61.97 82 SER A O 1
ATOM 672 N N . GLU A 1 83 ? -7.574 -0.357 -11.93 1 58.28 83 GLU A N 1
ATOM 673 C CA . GLU A 1 83 ? -6.551 -0.124 -12.945 1 58.28 83 GLU A CA 1
ATOM 674 C C . GLU A 1 83 ? -6.961 -0.71 -14.289 1 58.28 83 GLU A C 1
ATOM 676 O O . GLU A 1 83 ? -6.141 -0.825 -15.203 1 58.28 83 GLU A O 1
ATOM 681 N N . LEU A 1 84 ? -8.203 -0.877 -14.617 1 57.38 84 LEU A N 1
ATOM 682 C CA . LEU A 1 84 ? -8.719 -1.707 -15.703 1 57.38 84 LEU A CA 1
ATOM 683 C C . LEU A 1 84 ? -8.062 -1.336 -17.031 1 57.38 84 LEU A C 1
ATOM 685 O O . LEU A 1 84 ? -8.305 -0.255 -17.562 1 57.38 84 LEU A O 1
ATOM 689 N N . GLU A 1 85 ? -6.898 -1.902 -17.25 1 63.59 85 GLU A N 1
ATOM 690 C CA . GLU A 1 85 ? -6.246 -1.808 -18.547 1 63.59 85 GLU A CA 1
ATOM 691 C C . GLU A 1 85 ? -6.434 -3.088 -19.359 1 63.59 85 GLU A C 1
ATOM 693 O O . GLU A 1 85 ? -5.461 -3.76 -19.703 1 63.59 85 GLU A O 1
ATOM 698 N N . GLU A 1 86 ? -7.801 -3.494 -19.844 1 76.56 86 GLU A N 1
ATOM 699 C CA . GLU A 1 86 ? -8.039 -4.578 -20.797 1 76.56 86 GLU A CA 1
ATOM 700 C C . GLU A 1 86 ? -7.711 -5.934 -20.172 1 76.56 86 GLU A C 1
ATOM 702 O O . GLU A 1 86 ? -7.34 -6.871 -20.891 1 76.56 86 GLU A O 1
ATOM 707 N N . ARG A 1 87 ? -7.602 -6.109 -18.969 1 86.62 87 ARG A N 1
ATOM 708 C CA . ARG A 1 87 ? -7.477 -7.336 -18.188 1 86.62 87 ARG A CA 1
ATOM 709 C C . ARG A 1 87 ? -8.516 -7.383 -17.078 1 86.62 87 ARG A C 1
ATOM 711 O O . ARG A 1 87 ? -8.805 -6.359 -16.453 1 86.62 87 ARG A O 1
ATOM 718 N N . TYR A 1 88 ? -9.125 -8.555 -16.984 1 90.81 88 TYR A N 1
ATOM 719 C CA . TYR A 1 88 ? -10.156 -8.727 -15.969 1 90.81 88 TYR A CA 1
ATOM 720 C C . TYR A 1 88 ? -9.875 -9.945 -15.102 1 90.81 88 TYR A C 1
ATOM 722 O O . TYR A 1 88 ? -10.281 -11.062 -15.43 1 90.81 88 TYR A O 1
ATOM 730 N N . PRO A 1 89 ? -9.258 -9.742 -13.953 1 91.56 89 PRO A N 1
ATOM 731 C CA . PRO A 1 89 ? -8.953 -10.852 -13.055 1 91.56 89 PRO A CA 1
ATOM 732 C C . PRO A 1 89 ? -10.172 -11.328 -12.266 1 91.56 89 PRO A C 1
ATOM 734 O O . PRO A 1 89 ? -10.992 -10.508 -11.852 1 91.56 89 PRO A O 1
ATOM 737 N N . ILE A 1 90 ? -10.273 -12.594 -12.18 1 93.88 90 ILE A N 1
ATOM 738 C CA . ILE A 1 90 ? -11.281 -13.273 -11.367 1 93.88 90 ILE A CA 1
ATOM 739 C C . ILE A 1 90 ? -10.602 -14.273 -10.438 1 93.88 90 ILE A C 1
ATOM 741 O O . ILE A 1 90 ? -10.102 -15.312 -10.891 1 93.88 90 ILE A O 1
ATOM 745 N N . LEU A 1 91 ? -10.664 -14 -9.164 1 94.5 91 LEU A N 1
ATOM 746 C CA . LEU A 1 91 ? -10.016 -14.875 -8.195 1 94.5 91 LEU A CA 1
ATOM 747 C C . LEU A 1 91 ? -11.031 -15.773 -7.508 1 94.5 91 LEU A C 1
ATOM 749 O O . LEU A 1 91 ? -11.992 -15.289 -6.906 1 94.5 91 LEU A O 1
ATOM 753 N N . MET A 1 92 ? -10.766 -17.078 -7.582 1 95.56 92 MET A N 1
ATOM 754 C CA . MET A 1 92 ? -11.773 -18.016 -7.082 1 95.56 92 MET A CA 1
ATOM 755 C C . MET A 1 92 ? -11.141 -19.031 -6.137 1 95.56 92 MET A C 1
ATOM 757 O O . MET A 1 92 ? -10.109 -19.625 -6.453 1 95.56 92 MET A O 1
ATOM 761 N N . LEU A 1 93 ? -11.727 -19.156 -5.02 1 94.75 93 LEU A N 1
ATOM 762 C CA . LEU A 1 93 ? -11.414 -20.234 -4.086 1 94.75 93 LEU A CA 1
ATOM 763 C C . LEU A 1 93 ? -12.586 -21.203 -3.957 1 94.75 93 LEU A C 1
ATOM 765 O O . LEU A 1 93 ? -13.711 -20.781 -3.66 1 94.75 93 LEU A O 1
ATOM 769 N N . PHE A 1 94 ? -12.266 -22.453 -4.156 1 94.38 94 PHE A N 1
ATOM 770 C CA . PHE A 1 94 ? -13.336 -23.453 -4.219 1 94.38 94 PHE A CA 1
ATOM 771 C C . PHE A 1 94 ? -13.438 -24.219 -2.906 1 94.38 94 PHE A C 1
ATOM 773 O O . PHE A 1 94 ? -12.555 -24.125 -2.053 1 94.38 94 PHE A O 1
ATOM 780 N N . ASP A 1 95 ? -14.531 -24.953 -2.762 1 93.38 95 ASP A N 1
ATOM 781 C CA . ASP A 1 95 ? -14.805 -25.656 -1.51 1 93.38 95 ASP A CA 1
ATOM 782 C C . ASP A 1 95 ? -13.898 -26.875 -1.353 1 93.38 95 ASP A C 1
ATOM 784 O O . ASP A 1 95 ? -13.805 -27.453 -0.265 1 93.38 95 ASP A O 1
ATOM 788 N N . ASP A 1 96 ? -13.219 -27.297 -2.404 1 91.94 96 ASP A N 1
ATOM 789 C CA . ASP A 1 96 ? -12.219 -28.344 -2.275 1 91.94 96 ASP A CA 1
ATOM 790 C C . ASP A 1 96 ? -10.836 -27.766 -2.014 1 91.94 96 ASP A C 1
ATOM 792 O O . ASP A 1 96 ? -9.836 -28.484 -2.068 1 91.94 96 ASP A O 1
ATOM 796 N N . TYR A 1 97 ? -10.758 -26.422 -1.863 1 88.88 97 TYR A N 1
ATOM 797 C CA . TYR A 1 97 ? -9.594 -25.672 -1.412 1 88.88 97 TYR A CA 1
ATOM 798 C C . TYR A 1 97 ? -8.633 -25.406 -2.564 1 88.88 97 TYR A C 1
ATOM 800 O O . TYR A 1 97 ? -7.523 -24.922 -2.354 1 88.88 97 TYR A O 1
ATOM 808 N N . ASN A 1 98 ? -9.102 -25.797 -3.807 1 91.25 98 ASN A N 1
ATOM 809 C CA . ASN A 1 98 ? -8.359 -25.344 -4.984 1 91.25 98 ASN A CA 1
ATOM 810 C C . ASN A 1 98 ? -8.609 -23.875 -5.273 1 91.25 98 ASN A C 1
ATOM 812 O O . ASN A 1 98 ? -9.695 -23.359 -5 1 91.25 98 ASN A O 1
ATOM 816 N N . ARG A 1 99 ? -7.562 -23.281 -5.789 1 93.25 99 ARG A N 1
ATOM 817 C CA . ARG A 1 99 ? -7.668 -21.859 -6.129 1 93.25 99 ARG A CA 1
ATOM 818 C C . ARG A 1 99 ? -7.316 -21.625 -7.594 1 93.25 99 ARG A C 1
ATOM 820 O O . ARG A 1 99 ? -6.367 -22.203 -8.117 1 93.25 99 ARG A O 1
ATOM 827 N N . ILE A 1 100 ? -8.18 -20.875 -8.273 1 93.88 100 ILE A N 1
ATOM 828 C CA . ILE A 1 100 ? -7.918 -20.453 -9.641 1 93.88 100 ILE A CA 1
ATOM 829 C C . ILE A 1 100 ? -7.875 -18.922 -9.711 1 93.88 100 ILE A C 1
ATOM 831 O O . ILE A 1 100 ? -8.836 -18.25 -9.328 1 93.88 100 ILE A O 1
ATOM 835 N N . ASP A 1 101 ? -6.77 -18.422 -10.039 1 93.75 101 ASP A N 1
ATOM 836 C CA . ASP A 1 101 ? -6.652 -17.016 -10.398 1 93.75 101 ASP A CA 1
ATOM 837 C C . ASP A 1 101 ? -6.754 -16.828 -11.914 1 93.75 101 ASP A C 1
ATOM 839 O O . ASP A 1 101 ? -5.75 -16.875 -12.617 1 93.75 101 ASP A O 1
ATOM 843 N N . LEU A 1 102 ? -7.934 -16.469 -12.328 1 95.5 102 LEU A N 1
ATOM 844 C CA . LEU A 1 102 ? -8.242 -16.406 -13.75 1 95.5 102 LEU A CA 1
ATOM 845 C C . LEU A 1 102 ? -8.156 -14.961 -14.25 1 95.5 102 LEU A C 1
ATOM 847 O O . LEU A 1 102 ? -8.75 -14.055 -13.656 1 95.5 102 LEU A O 1
ATOM 851 N N . THR A 1 103 ? -7.383 -14.75 -15.234 1 94.19 103 THR A N 1
ATOM 852 C CA . THR A 1 103 ? -7.348 -13.445 -15.883 1 94.19 103 THR A CA 1
ATOM 853 C C . THR A 1 103 ? -7.906 -13.531 -17.297 1 94.19 103 THR A C 1
ATOM 855 O O . THR A 1 103 ? -7.441 -14.328 -18.109 1 94.19 103 THR A O 1
ATOM 858 N N . LEU A 1 104 ? -8.945 -12.789 -17.516 1 94.81 104 LEU A N 1
ATOM 859 C CA . LEU A 1 104 ? -9.453 -12.633 -18.875 1 94.81 104 LEU A CA 1
ATOM 860 C C . LEU A 1 104 ? -8.711 -11.523 -19.609 1 94.81 104 LEU A C 1
ATOM 862 O O . LEU A 1 104 ? -8.703 -10.367 -19.156 1 94.81 104 LEU A O 1
ATOM 866 N N . LEU A 1 105 ? -8.086 -11.883 -20.609 1 94.75 105 LEU A N 1
ATOM 867 C CA . LEU A 1 105 ? -7.254 -10.938 -21.359 1 94.75 105 LEU A CA 1
ATOM 868 C C . LEU A 1 105 ? -7.746 -10.797 -22.797 1 94.75 105 LEU A C 1
ATOM 870 O O . LEU A 1 105 ? -7.949 -11.797 -23.484 1 94.75 105 LEU A O 1
ATOM 874 N N . SER A 1 106 ? -7.863 -9.586 -23.172 1 94.12 106 SER A N 1
ATOM 875 C CA . SER A 1 106 ? -8.211 -9.352 -24.562 1 94.12 106 SER A CA 1
ATOM 876 C C . SER A 1 106 ? -7.082 -9.773 -25.5 1 94.12 106 SER A C 1
ATOM 878 O O . SER A 1 106 ? -5.91 -9.531 -25.219 1 94.12 106 SER A O 1
ATOM 880 N N . LYS A 1 107 ? -7.406 -10.305 -26.594 1 92.69 107 LYS A N 1
ATOM 881 C CA . LYS A 1 107 ? -6.422 -10.734 -27.594 1 92.69 107 LYS A CA 1
ATOM 882 C C . LYS A 1 107 ? -5.586 -9.555 -28.078 1 92.69 107 LYS A C 1
ATOM 884 O O . LYS A 1 107 ? -4.426 -9.719 -28.453 1 92.69 107 LYS A O 1
ATOM 889 N N . ASN A 1 108 ? -6.133 -8.375 -27.953 1 90.62 108 ASN A N 1
ATOM 890 C CA . ASN A 1 108 ? -5.445 -7.168 -28.406 1 90.62 108 ASN A CA 1
ATOM 891 C C . ASN A 1 108 ? -4.277 -6.812 -27.484 1 90.62 108 ASN A C 1
ATOM 893 O O . ASN A 1 108 ? -3.404 -6.027 -27.859 1 90.62 108 ASN A O 1
ATOM 897 N N . LYS A 1 109 ? -4.262 -7.391 -26.297 1 90.5 109 LYS A N 1
ATOM 898 C CA . LYS A 1 109 ? -3.201 -7.086 -25.344 1 90.5 109 LYS A CA 1
ATOM 899 C C . LYS A 1 109 ? -2.232 -8.258 -25.203 1 90.5 109 LYS A C 1
ATOM 901 O O . LYS A 1 109 ? -1.442 -8.305 -24.266 1 90.5 109 LYS A O 1
ATOM 906 N N . LEU A 1 110 ? -2.289 -9.109 -26.125 1 88.88 110 LEU A N 1
ATOM 907 C CA . LEU A 1 110 ? -1.482 -10.328 -26.062 1 88.88 110 LEU A CA 1
ATOM 908 C C . LEU A 1 110 ? 0.005 -9.992 -26.094 1 88.88 110 LEU A C 1
ATOM 910 O O . LEU A 1 110 ? 0.792 -10.57 -25.344 1 88.88 110 LEU A O 1
ATOM 914 N N . SER A 1 111 ? 0.327 -9.078 -26.953 1 85.56 111 SER A N 1
ATOM 915 C CA . SER A 1 111 ? 1.733 -8.711 -27.078 1 85.56 111 SER A CA 1
ATOM 916 C C . SER A 1 111 ? 2.275 -8.133 -25.766 1 85.56 111 SER A C 1
ATOM 918 O O . SER A 1 111 ? 3.396 -8.445 -25.359 1 85.56 111 SER A O 1
ATOM 920 N N . GLU A 1 112 ? 1.454 -7.34 -25.203 1 85.25 112 GLU A N 1
ATOM 921 C CA . GLU A 1 112 ? 1.849 -6.762 -23.922 1 85.25 112 GLU A CA 1
ATOM 922 C C . GLU A 1 112 ? 1.995 -7.836 -22.844 1 85.25 112 GLU A C 1
ATOM 924 O O . GLU A 1 112 ? 2.934 -7.801 -22.047 1 85.25 112 GLU A O 1
ATOM 929 N N . TYR A 1 113 ? 1.11 -8.727 -22.922 1 86.31 113 TYR A N 1
ATOM 930 C CA . TYR A 1 113 ? 1.113 -9.828 -21.969 1 86.31 113 TYR A CA 1
ATOM 931 C C . TYR A 1 113 ? 2.369 -10.68 -22.125 1 86.31 113 TYR A C 1
ATOM 933 O O . TYR A 1 113 ? 3.037 -11 -21.141 1 86.31 113 TYR A O 1
ATOM 941 N N . LEU A 1 114 ? 2.688 -10.938 -23.281 1 83.69 114 LEU A N 1
ATOM 942 C CA . LEU A 1 114 ? 3.844 -11.789 -23.547 1 83.69 114 LEU A CA 1
ATOM 943 C C . LEU A 1 114 ? 5.141 -11.062 -23.203 1 83.69 114 LEU A C 1
ATOM 945 O O . LEU A 1 114 ? 6.141 -11.695 -22.875 1 83.69 114 LEU A O 1
ATOM 949 N N . ALA A 1 115 ? 5.039 -9.836 -23.281 1 78.88 115 ALA A N 1
ATOM 950 C CA . ALA A 1 115 ? 6.219 -9.039 -22.953 1 78.88 115 ALA A CA 1
ATOM 951 C C . ALA A 1 115 ? 6.414 -8.953 -21.453 1 78.88 115 ALA A C 1
ATOM 953 O O . ALA A 1 115 ? 7.547 -8.844 -20.969 1 78.88 115 ALA A O 1
ATOM 954 N N . GLU A 1 116 ? 5.344 -9.016 -20.734 1 77.75 116 GLU A N 1
ATOM 955 C CA . GLU A 1 116 ? 5.355 -8.82 -19.281 1 77.75 116 GLU A CA 1
ATOM 956 C C . GLU A 1 116 ? 5.805 -10.094 -18.562 1 77.75 116 GLU A C 1
ATOM 958 O O . GLU A 1 116 ? 6.508 -10.023 -17.547 1 77.75 116 GLU A O 1
ATOM 963 N N . ASP A 1 117 ? 5.379 -11.125 -19.031 1 75.94 117 ASP A N 1
ATOM 964 C CA . ASP A 1 117 ? 5.66 -12.391 -18.344 1 75.94 117 ASP A CA 1
ATOM 965 C C . ASP A 1 117 ? 6.27 -13.406 -19.312 1 75.94 117 ASP A C 1
ATOM 967 O O . ASP A 1 117 ? 5.645 -13.773 -20.312 1 75.94 117 ASP A O 1
ATOM 971 N N . LYS A 1 118 ? 7.445 -13.82 -18.906 1 71.62 118 LYS A N 1
ATOM 972 C CA . LYS A 1 118 ? 8.117 -14.781 -19.766 1 71.62 118 LYS A CA 1
ATOM 973 C C . LYS A 1 118 ? 7.922 -16.203 -19.266 1 71.62 118 LYS A C 1
ATOM 975 O O . LYS A 1 118 ? 8.203 -17.172 -19.984 1 71.62 118 LYS A O 1
ATOM 980 N N . LEU A 1 119 ? 7.367 -16.297 -18.109 1 78 119 LEU A N 1
ATOM 981 C CA . LEU A 1 119 ? 7.066 -17.625 -17.578 1 78 119 LEU A CA 1
ATOM 982 C C . LEU A 1 119 ? 5.633 -18.016 -17.891 1 78 119 LEU A C 1
ATOM 984 O O . LEU A 1 119 ? 4.746 -17.906 -17.047 1 78 119 LEU A O 1
ATOM 988 N N . ILE A 1 120 ? 5.449 -18.469 -19.109 1 85.56 120 ILE A N 1
ATOM 989 C CA . ILE A 1 120 ? 4.105 -18.781 -19.578 1 85.56 120 ILE A CA 1
ATOM 990 C C . ILE A 1 120 ? 4.074 -20.188 -20.156 1 85.56 120 ILE A C 1
ATOM 992 O O . ILE A 1 120 ? 4.977 -20.578 -20.906 1 85.56 120 ILE A O 1
ATOM 996 N N . LYS A 1 121 ? 3.256 -20.969 -19.75 1 87.75 121 LYS A N 1
ATOM 997 C CA . LYS A 1 121 ? 2.961 -22.25 -20.359 1 87.75 121 LYS A CA 1
ATOM 998 C C . LYS A 1 121 ? 1.65 -22.203 -21.141 1 87.75 121 LYS A C 1
ATOM 1000 O O . LYS A 1 121 ? 0.597 -21.906 -20.578 1 87.75 121 LYS A O 1
ATOM 1005 N N . VAL A 1 122 ? 1.77 -22.5 -22.391 1 90.56 122 VAL A N 1
ATOM 1006 C CA . VAL A 1 122 ? 0.579 -22.5 -23.234 1 90.56 122 VAL A CA 1
ATOM 1007 C C . VAL A 1 122 ? -0.149 -23.828 -23.094 1 90.56 122 VAL A C 1
ATOM 1009 O O . VAL A 1 122 ? 0.433 -24.891 -23.328 1 90.56 122 VAL A O 1
ATOM 1012 N N . LEU A 1 123 ? -1.382 -23.797 -22.734 1 92.19 123 LEU A N 1
ATOM 1013 C CA . LEU A 1 123 ? -2.152 -25.016 -22.516 1 92.19 123 LEU A CA 1
ATOM 1014 C C . LEU A 1 123 ? -3.068 -25.297 -23.703 1 92.19 123 LEU A C 1
ATOM 1016 O O . LEU A 1 123 ? -3.381 -26.453 -24 1 92.19 123 LEU A O 1
ATOM 1020 N N . LEU A 1 124 ? -3.549 -24.219 -24.234 1 94.31 124 LEU A N 1
ATOM 1021 C CA . LEU A 1 124 ? -4.461 -24.297 -25.375 1 94.31 124 LEU A CA 1
ATOM 1022 C C . LEU A 1 124 ? -4.309 -23.078 -26.281 1 94.31 124 LEU A C 1
ATOM 1024 O O . LEU A 1 124 ? -4.164 -21.953 -25.781 1 94.31 124 LEU A O 1
ATOM 1028 N N . ASP A 1 125 ? -4.262 -23.281 -27.547 1 95 125 ASP A N 1
ATOM 1029 C CA . ASP A 1 125 ? -4.203 -22.219 -28.547 1 95 125 ASP A CA 1
ATOM 1030 C C . ASP A 1 125 ? -5.027 -22.594 -29.781 1 95 125 ASP A C 1
ATOM 1032 O O . ASP A 1 125 ? -4.531 -23.281 -30.688 1 95 125 ASP A O 1
ATOM 1036 N N . LYS A 1 126 ? -6.129 -22.016 -29.797 1 93.69 126 LYS A N 1
ATOM 1037 C CA . LYS A 1 126 ? -7.074 -22.438 -30.828 1 93.69 126 LYS A CA 1
ATOM 1038 C C . LYS A 1 126 ? -6.719 -21.812 -32.188 1 93.69 126 LYS A C 1
ATOM 1040 O O . LYS A 1 126 ? -6.984 -22.406 -33.219 1 93.69 126 LYS A O 1
ATOM 1045 N N . ASP A 1 127 ? -6.156 -20.625 -32.219 1 91.19 127 ASP A N 1
ATOM 1046 C CA . ASP A 1 127 ? -5.945 -19.875 -33.438 1 91.19 127 ASP A CA 1
ATOM 1047 C C . ASP A 1 127 ? -4.461 -19.609 -33.656 1 91.19 127 ASP A C 1
ATOM 1049 O O . ASP A 1 127 ? -4.098 -18.688 -34.406 1 91.19 127 ASP A O 1
ATOM 1053 N N . ASN A 1 128 ? -3.613 -20.328 -33 1 89.75 128 ASN A N 1
ATOM 1054 C CA . ASN A 1 128 ? -2.17 -20.172 -33.125 1 89.75 128 ASN A CA 1
ATOM 1055 C C . ASN A 1 128 ? -1.737 -18.719 -32.906 1 89.75 128 ASN A C 1
ATOM 1057 O O . ASN A 1 128 ? -1.031 -18.141 -33.719 1 89.75 128 ASN A O 1
ATOM 1061 N N . LEU A 1 129 ? -2.264 -18.188 -31.875 1 90.44 129 LEU A N 1
ATOM 1062 C CA . LEU A 1 129 ? -1.989 -16.797 -31.516 1 90.44 129 LEU A CA 1
ATOM 1063 C C . LEU A 1 129 ? -0.667 -16.688 -30.766 1 90.44 129 LEU A C 1
ATOM 1065 O O . LEU A 1 129 ? -0.065 -15.609 -30.719 1 90.44 129 LEU A O 1
ATOM 1069 N N . LEU A 1 130 ? -0.22 -17.766 -30.141 1 88.56 130 LEU A N 1
ATOM 1070 C CA . LEU A 1 130 ? 0.91 -17.703 -29.219 1 88.56 130 LEU A CA 1
ATOM 1071 C C . LEU A 1 130 ? 2.156 -18.312 -29.859 1 88.56 130 LEU A C 1
ATOM 1073 O O . LEU A 1 130 ? 2.057 -19.188 -30.719 1 88.56 130 LEU A O 1
ATOM 1077 N N . PRO A 1 131 ? 3.283 -17.766 -29.422 1 79.12 131 PRO A N 1
ATOM 1078 C CA . PRO A 1 131 ? 4.52 -18.328 -29.969 1 79.12 131 PRO A CA 1
ATOM 1079 C C . PRO A 1 131 ? 4.75 -19.781 -29.516 1 79.12 131 PRO A C 1
ATOM 1081 O O . PRO A 1 131 ? 4.324 -20.156 -28.422 1 79.12 131 PRO A O 1
ATOM 1084 N N . LYS A 1 132 ? 5.293 -20.656 -30.359 1 70.94 132 LYS A N 1
ATOM 1085 C CA . LYS A 1 132 ? 5.516 -22.078 -30.109 1 70.94 132 LYS A CA 1
ATOM 1086 C C . LYS A 1 132 ? 6.547 -22.281 -29 1 70.94 132 LYS A C 1
ATOM 1088 O O . LYS A 1 132 ? 6.469 -23.25 -28.25 1 70.94 132 LYS A O 1
ATOM 1093 N N . ASN A 1 133 ? 7.707 -21.391 -29.016 1 59.81 133 ASN A N 1
ATOM 1094 C CA . ASN A 1 133 ? 8.75 -21.594 -28.016 1 59.81 133 ASN A CA 1
ATOM 1095 C C . ASN A 1 133 ? 8.672 -20.562 -26.906 1 59.81 133 ASN A C 1
ATOM 1097 O O . ASN A 1 133 ? 8.922 -19.375 -27.125 1 59.81 133 ASN A O 1
ATOM 1101 N N . ASN A 1 134 ? 7.734 -20.906 -26.031 1 58.62 134 ASN A N 1
ATOM 1102 C CA . ASN A 1 134 ? 7.727 -19.891 -24.984 1 58.62 134 ASN A CA 1
ATOM 1103 C C . ASN A 1 134 ? 8.789 -20.172 -23.922 1 58.62 134 ASN A C 1
ATOM 1105 O O . ASN A 1 134 ? 8.766 -21.219 -23.266 1 58.62 134 ASN A O 1
ATOM 1109 N N . SER A 1 135 ? 10.062 -19.719 -24.281 1 58.06 135 SER A N 1
ATOM 1110 C CA . SER A 1 135 ? 11.117 -19.812 -23.281 1 58.06 135 SER A CA 1
ATOM 1111 C C . SER A 1 135 ? 10.656 -19.266 -21.938 1 58.06 135 SER A C 1
ATOM 1113 O O . SER A 1 135 ? 10.023 -18.203 -21.875 1 58.06 135 SER A O 1
ATOM 1115 N N . VAL A 1 136 ? 10.484 -20.281 -21.016 1 64.38 136 VAL A N 1
ATOM 1116 C CA . VAL A 1 136 ? 10.125 -19.953 -19.641 1 64.38 136 VAL A CA 1
ATOM 1117 C C . VAL A 1 136 ? 11.328 -19.344 -18.922 1 64.38 136 VAL A C 1
ATOM 1119 O O . VAL A 1 136 ? 12.398 -19.953 -18.859 1 64.38 136 VAL A O 1
ATOM 1122 N N . SER A 1 137 ? 11.414 -18.047 -18.984 1 71.44 137 SER A N 1
ATOM 1123 C CA . SER A 1 137 ? 12.5 -17.422 -18.234 1 71.44 137 SER A CA 1
ATOM 1124 C C . SER A 1 137 ? 11.969 -16.703 -17 1 71.44 137 SER A C 1
ATOM 1126 O O . SER A 1 137 ? 10.867 -16.141 -17.016 1 71.44 137 SER A O 1
ATOM 1128 N N . GLU A 1 138 ? 12.672 -16.891 -15.977 1 73.69 138 GLU A N 1
ATOM 1129 C CA . GLU A 1 138 ? 12.352 -16.188 -14.734 1 73.69 138 GLU A CA 1
ATOM 1130 C C . GLU A 1 138 ? 12.773 -14.727 -14.805 1 73.69 138 GLU A C 1
ATOM 1132 O O . GLU A 1 138 ? 12.648 -13.992 -13.82 1 73.69 138 GLU A O 1
ATOM 1137 N N . ALA A 1 139 ? 13.25 -14.383 -15.961 1 73.62 139 ALA A N 1
ATOM 1138 C CA . ALA A 1 139 ? 13.906 -13.078 -16.062 1 73.62 139 ALA A CA 1
ATOM 1139 C C . ALA A 1 139 ? 12.961 -11.953 -15.664 1 73.62 139 ALA A C 1
ATOM 1141 O O . ALA A 1 139 ? 13.391 -10.945 -15.094 1 73.62 139 ALA A O 1
ATOM 1142 N N . SER A 1 140 ? 11.695 -12.242 -15.883 1 75.31 140 SER A N 1
ATOM 1143 C CA . SER A 1 140 ? 10.711 -11.203 -15.562 1 75.31 140 SER A CA 1
ATOM 1144 C C . SER A 1 140 ? 10.578 -11.016 -14.055 1 75.31 140 SER A C 1
ATOM 1146 O O . SER A 1 140 ? 10.039 -10.016 -13.594 1 75.31 140 SER A O 1
ATOM 1148 N N . TYR A 1 141 ? 11.195 -11.914 -13.289 1 77.38 141 TYR A N 1
ATOM 1149 C CA . TYR A 1 141 ? 11.047 -11.852 -11.836 1 77.38 141 TYR A CA 1
ATOM 1150 C C . TYR A 1 141 ? 12.359 -11.492 -11.172 1 77.38 141 TYR A C 1
ATOM 1152 O O . TYR A 1 141 ? 12.43 -11.383 -9.945 1 77.38 141 TYR A O 1
ATOM 1160 N N . TRP A 1 142 ? 13.328 -11.273 -12.008 1 84.5 142 TRP A N 1
ATOM 1161 C CA . TRP A 1 142 ? 14.617 -10.891 -11.438 1 84.5 142 TRP A CA 1
ATOM 1162 C C . TRP A 1 142 ? 14.57 -9.461 -10.898 1 84.5 142 TRP A C 1
ATOM 1164 O O . TRP A 1 142 ? 13.836 -8.625 -11.414 1 84.5 142 TRP A O 1
ATOM 1174 N N . ILE A 1 143 ? 15.328 -9.305 -9.898 1 90.94 143 ILE A N 1
ATOM 1175 C CA . ILE A 1 143 ? 15.469 -7.945 -9.383 1 90.94 143 ILE A CA 1
ATOM 1176 C C . ILE A 1 143 ? 16.234 -7.086 -10.383 1 90.94 143 ILE A C 1
ATOM 1178 O O . ILE A 1 143 ? 17.172 -7.559 -11.023 1 90.94 143 ILE A O 1
ATOM 1182 N N . SER A 1 144 ? 15.812 -5.93 -10.586 1 90.44 144 SER A N 1
ATOM 1183 C CA . SER A 1 144 ? 16.484 -5.023 -11.508 1 90.44 144 SER A CA 1
ATOM 1184 C C . SER A 1 144 ? 17.703 -4.371 -10.859 1 90.44 144 SER A C 1
ATOM 1186 O O . SER A 1 144 ? 17.656 -3.973 -9.695 1 90.44 144 SER A O 1
ATOM 1188 N N . LYS A 1 145 ? 18.734 -4.352 -11.609 1 94.19 145 LYS A N 1
ATOM 1189 C CA . LYS A 1 145 ? 19.891 -3.604 -11.133 1 94.19 145 LYS A CA 1
ATOM 1190 C C . LYS A 1 145 ? 19.547 -2.141 -10.891 1 94.19 145 LYS A C 1
ATOM 1192 O O . LYS A 1 145 ? 18.875 -1.506 -11.711 1 94.19 145 LYS A O 1
ATOM 1197 N N . PRO A 1 146 ? 19.953 -1.707 -9.688 1 95.38 146 PRO A N 1
ATOM 1198 C CA . PRO A 1 146 ? 19.656 -0.295 -9.438 1 95.38 146 PRO A CA 1
ATOM 1199 C C . PRO A 1 146 ? 20.5 0.648 -10.289 1 95.38 146 PRO A C 1
ATOM 1201 O O . PRO A 1 146 ? 21.656 0.341 -10.586 1 95.38 146 PRO A O 1
ATOM 1204 N N . TYR A 1 147 ? 19.938 1.71 -10.75 1 95.06 147 TYR A N 1
ATOM 1205 C CA . TYR A 1 147 ? 20.656 2.852 -11.312 1 95.06 147 TYR A CA 1
ATOM 1206 C C . TYR A 1 147 ? 20.594 4.051 -10.375 1 95.06 147 TYR A C 1
ATOM 1208 O O . TYR A 1 147 ? 19.891 4.02 -9.367 1 95.06 147 TYR A O 1
ATOM 1216 N N . GLN A 1 148 ? 21.328 5.055 -10.617 1 95.44 148 GLN A N 1
ATOM 1217 C CA . GLN A 1 148 ? 21.578 6.137 -9.664 1 95.44 148 GLN A CA 1
ATOM 1218 C C . GLN A 1 148 ? 20.266 6.742 -9.172 1 95.44 148 GLN A C 1
ATOM 1220 O O . GLN A 1 148 ? 20.062 6.898 -7.969 1 95.44 148 GLN A O 1
ATOM 1225 N N . LYS A 1 149 ? 19.391 7.078 -10.039 1 93.19 149 LYS A N 1
ATOM 1226 C CA . LYS A 1 149 ? 18.141 7.73 -9.664 1 93.19 149 LYS A CA 1
ATOM 1227 C C . LYS A 1 149 ? 17.312 6.848 -8.734 1 93.19 149 LYS A C 1
ATOM 1229 O O . LYS A 1 149 ? 16.812 7.309 -7.703 1 93.19 149 LYS A O 1
ATOM 1234 N N . LEU A 1 150 ? 17.125 5.602 -9.109 1 93.94 150 LEU A N 1
ATOM 1235 C CA . LEU A 1 150 ? 16.344 4.656 -8.305 1 93.94 150 LEU A CA 1
ATOM 1236 C C . LEU A 1 150 ? 16.984 4.473 -6.926 1 93.94 150 LEU A C 1
ATOM 1238 O O . LEU A 1 150 ? 16.281 4.41 -5.918 1 93.94 150 LEU A O 1
ATOM 1242 N N . PHE A 1 151 ? 18.328 4.391 -7.004 1 95.94 151 PHE A N 1
ATOM 1243 C CA . PHE A 1 151 ? 19.094 4.258 -5.77 1 95.94 151 PHE A CA 1
ATOM 1244 C C . PHE A 1 151 ? 18.875 5.461 -4.859 1 95.94 151 PHE A C 1
ATOM 1246 O O . PHE A 1 151 ? 18.578 5.305 -3.674 1 95.94 151 PHE A O 1
ATOM 1253 N N . ASP A 1 152 ? 18.891 6.648 -5.387 1 95.12 152 ASP A N 1
ATOM 1254 C CA . ASP A 1 152 ? 18.703 7.883 -4.633 1 95.12 152 ASP A CA 1
ATOM 1255 C C . ASP A 1 152 ? 17.266 7.973 -4.09 1 95.12 152 ASP A C 1
ATOM 1257 O O . ASP A 1 152 ? 17.062 8.43 -2.967 1 95.12 152 ASP A O 1
ATOM 1261 N N . GLU A 1 153 ? 16.344 7.547 -4.852 1 93.88 153 GLU A N 1
ATOM 1262 C CA . GLU A 1 153 ? 14.938 7.594 -4.453 1 93.88 153 GLU A CA 1
ATOM 1263 C C . GLU A 1 153 ? 14.664 6.648 -3.285 1 93.88 153 GLU A C 1
ATOM 1265 O O . GLU A 1 153 ? 13.883 6.977 -2.389 1 93.88 153 GLU A O 1
ATOM 1270 N N . CYS A 1 154 ? 15.234 5.504 -3.383 1 96.12 154 CYS A N 1
ATOM 1271 C CA . CYS A 1 154 ? 15.078 4.555 -2.287 1 96.12 154 CYS A CA 1
ATOM 1272 C C . CYS A 1 154 ? 15.586 5.141 -0.978 1 96.12 154 CYS A C 1
ATOM 1274 O O . CYS A 1 154 ? 14.906 5.074 0.047 1 96.12 154 CYS A O 1
ATOM 1276 N N . ILE A 1 155 ? 16.781 5.738 -1.019 1 96.88 155 ILE A N 1
ATOM 1277 C CA . ILE A 1 155 ? 17.391 6.355 0.158 1 96.88 155 ILE A CA 1
ATOM 1278 C C . ILE A 1 155 ? 16.516 7.512 0.639 1 96.88 155 ILE A C 1
ATOM 1280 O O . ILE A 1 155 ? 16.203 7.613 1.83 1 96.88 155 ILE A O 1
ATOM 1284 N N . ASN A 1 156 ? 16.141 8.305 -0.305 1 95.75 156 ASN A N 1
ATOM 1285 C CA . ASN A 1 156 ? 15.297 9.445 0.014 1 95.75 156 ASN A CA 1
ATOM 1286 C C . ASN A 1 156 ? 13.992 9.016 0.67 1 95.75 156 ASN A C 1
ATOM 1288 O O . ASN A 1 156 ? 13.586 9.578 1.69 1 95.75 156 ASN A O 1
ATOM 1292 N N . GLU A 1 157 ? 13.328 8.031 0.121 1 94.62 157 GLU A N 1
ATOM 1293 C CA . GLU A 1 157 ? 12.062 7.543 0.656 1 94.62 157 GLU A CA 1
ATOM 1294 C C . GLU A 1 157 ? 12.234 6.996 2.07 1 94.62 157 GLU A C 1
ATOM 1296 O O . GLU A 1 157 ? 11.43 7.285 2.955 1 94.62 157 GLU A O 1
ATOM 1301 N N . TYR A 1 158 ? 13.281 6.258 2.277 1 97.25 158 TYR A N 1
ATOM 1302 C CA . TYR A 1 158 ? 13.531 5.68 3.594 1 97.25 158 TYR A CA 1
ATOM 1303 C C . TYR A 1 158 ? 13.648 6.77 4.652 1 97.25 158 TYR A C 1
ATOM 1305 O O . TYR A 1 158 ? 12.953 6.734 5.672 1 97.25 158 TYR A O 1
ATOM 1313 N N . TYR A 1 159 ? 14.438 7.723 4.418 1 95.88 159 TYR A N 1
ATOM 1314 C CA . TYR A 1 159 ? 14.719 8.734 5.434 1 95.88 159 TYR A CA 1
ATOM 1315 C C . TYR A 1 159 ? 13.539 9.695 5.578 1 95.88 159 TYR A C 1
ATOM 1317 O O . TYR A 1 159 ? 13.227 10.141 6.684 1 95.88 159 TYR A O 1
ATOM 1325 N N . TRP A 1 160 ? 12.914 10.016 4.461 1 95 160 TRP A N 1
ATOM 1326 C CA . TRP A 1 160 ? 11.734 10.875 4.539 1 95 160 TRP A CA 1
ATOM 1327 C C . TRP A 1 160 ? 10.656 10.242 5.406 1 95 160 TRP A C 1
ATOM 1329 O O . TRP A 1 160 ? 10.141 10.883 6.324 1 95 160 TRP A O 1
ATOM 1339 N N . VAL A 1 161 ? 10.414 9.016 5.18 1 95.5 161 VAL A N 1
ATOM 1340 C CA . VAL A 1 161 ? 9.32 8.344 5.863 1 95.5 161 VAL A CA 1
ATOM 1341 C C . VAL A 1 161 ? 9.719 8.039 7.305 1 95.5 161 VAL A C 1
ATOM 1343 O O . VAL A 1 161 ? 8.867 7.996 8.195 1 95.5 161 VAL A O 1
ATOM 1346 N N . SER A 1 162 ? 11 7.852 7.551 1 96.88 162 SER A N 1
ATOM 1347 C CA . SER A 1 162 ? 11.461 7.613 8.914 1 96.88 162 SER A CA 1
ATOM 1348 C C . SER A 1 162 ? 11.062 8.758 9.844 1 96.88 162 SER A C 1
ATOM 1350 O O . SER A 1 162 ? 10.805 8.547 11.031 1 96.88 162 SER A O 1
ATOM 1352 N N . THR A 1 163 ? 10.945 9.953 9.312 1 94 163 THR A N 1
ATOM 1353 C CA . THR A 1 163 ? 10.531 11.094 10.125 1 94 163 THR A CA 1
ATOM 1354 C C . THR A 1 163 ? 9.062 10.953 10.539 1 94 163 THR A C 1
ATOM 1356 O O . THR A 1 163 ? 8.672 11.398 11.617 1 94 163 THR A O 1
ATOM 1359 N N . TYR A 1 164 ? 8.289 10.344 9.648 1 94.31 164 TYR A N 1
ATOM 1360 C CA . TYR A 1 164 ? 6.891 10.109 9.992 1 94.31 164 TYR A CA 1
ATOM 1361 C C . TYR A 1 164 ? 6.77 9.102 11.125 1 94.31 164 TYR A C 1
ATOM 1363 O O . TYR A 1 164 ? 5.887 9.219 11.977 1 94.31 164 TYR A O 1
ATOM 1371 N N . VAL A 1 165 ? 7.625 8.133 11.102 1 96.81 165 VAL A N 1
ATOM 1372 C CA . VAL A 1 165 ? 7.629 7.148 12.18 1 96.81 165 VAL A CA 1
ATOM 1373 C C . VAL A 1 165 ? 7.887 7.848 13.516 1 96.81 165 VAL A C 1
ATOM 1375 O O . VAL A 1 165 ? 7.145 7.641 14.484 1 96.81 165 VAL A O 1
ATOM 1378 N N . MET A 1 166 ? 8.867 8.688 13.5 1 94.19 166 MET A N 1
ATOM 1379 C CA . MET A 1 166 ? 9.234 9.383 14.727 1 94.19 166 MET A CA 1
ATOM 1380 C C . MET A 1 166 ? 8.133 10.352 15.156 1 94.19 166 MET A C 1
ATOM 1382 O O . MET A 1 166 ? 7.859 10.5 16.344 1 94.19 166 MET A O 1
ATOM 1386 N N . LYS A 1 167 ? 7.555 11.031 14.195 1 91.88 167 LYS A N 1
ATOM 1387 C CA . LYS A 1 167 ? 6.426 11.906 14.508 1 91.88 167 LYS A CA 1
ATOM 1388 C C . LYS A 1 167 ? 5.312 11.133 15.203 1 91.88 167 LYS A C 1
ATOM 1390 O O . LYS A 1 167 ? 4.742 11.609 16.188 1 91.88 167 LYS A O 1
ATOM 1395 N N . GLY A 1 168 ? 5 10 14.648 1 93.5 168 GLY A N 1
ATOM 1396 C CA . GLY A 1 168 ? 3.99 9.164 15.273 1 93.5 168 GLY A CA 1
ATOM 1397 C C . GLY A 1 168 ? 4.34 8.773 16.703 1 93.5 168 GLY A C 1
ATOM 1398 O O . GLY A 1 168 ? 3.475 8.766 17.578 1 93.5 168 GLY A O 1
ATOM 1399 N N . ILE A 1 169 ? 5.578 8.453 16.922 1 94.12 169 ILE A N 1
ATOM 1400 C CA . ILE A 1 169 ? 6.047 8.078 18.25 1 94.12 169 ILE A CA 1
ATOM 1401 C C . ILE A 1 169 ? 5.875 9.25 19.203 1 94.12 169 ILE A C 1
ATOM 1403 O O . ILE A 1 169 ? 5.324 9.094 20.297 1 94.12 169 ILE A O 1
ATOM 1407 N N . TRP A 1 170 ? 6.262 10.391 18.797 1 91.25 170 TRP A N 1
ATOM 1408 C CA . TRP A 1 170 ? 6.207 11.578 19.625 1 91.25 170 TRP A CA 1
ATOM 1409 C C . TRP A 1 170 ? 4.766 11.945 19.969 1 91.25 170 TRP A C 1
ATOM 1411 O O . TRP A 1 170 ? 4.488 12.438 21.078 1 91.25 170 TRP A O 1
ATOM 1421 N N . ARG A 1 171 ? 3.855 11.648 19.109 1 90.62 171 ARG A N 1
ATOM 1422 C CA . ARG A 1 171 ? 2.449 11.992 19.297 1 90.62 171 ARG A CA 1
ATOM 1423 C C . ARG A 1 171 ? 1.681 10.836 19.922 1 90.62 171 ARG A C 1
ATOM 1425 O O . ARG A 1 171 ? 0.467 10.922 20.125 1 90.62 171 ARG A O 1
ATOM 1432 N N . ASN A 1 172 ? 2.334 9.789 20.172 1 92.06 172 ASN A N 1
ATOM 1433 C CA . ASN A 1 172 ? 1.73 8.562 20.672 1 92.06 172 ASN A CA 1
ATOM 1434 C C . ASN A 1 172 ? 0.656 8.031 19.719 1 92.06 172 ASN A C 1
ATOM 1436 O O . ASN A 1 172 ? -0.419 7.625 20.172 1 92.06 172 ASN A O 1
ATOM 1440 N N . GLU A 1 173 ? 0.925 8.211 18.484 1 94.06 173 GLU A N 1
ATOM 1441 C CA . GLU A 1 173 ? 0.108 7.656 17.406 1 94.06 173 GLU A CA 1
ATOM 1442 C C . GLU A 1 173 ? 0.758 6.41 16.812 1 94.06 173 GLU A C 1
ATOM 1444 O O . GLU A 1 173 ? 1.314 6.461 15.711 1 94.06 173 GLU A O 1
ATOM 1449 N N . LEU A 1 174 ? 0.535 5.305 17.406 1 95.56 174 LEU A N 1
ATOM 1450 C CA . LEU A 1 174 ? 1.346 4.121 17.156 1 95.56 174 LEU A CA 1
ATOM 1451 C C . LEU A 1 174 ? 0.917 3.443 15.859 1 95.56 174 LEU A C 1
ATOM 1453 O O . LEU A 1 174 ? 1.749 2.879 15.141 1 95.56 174 LEU A O 1
ATOM 1457 N N . LEU A 1 175 ? -0.411 3.467 15.555 1 96.56 175 LEU A N 1
ATOM 1458 C CA . LEU A 1 175 ? -0.858 2.908 14.289 1 96.56 175 LEU A CA 1
ATOM 1459 C C . LEU A 1 175 ? -0.206 3.631 13.117 1 96.56 175 LEU A C 1
ATOM 1461 O O . LEU A 1 175 ? 0.236 2.996 12.156 1 96.56 175 LEU A O 1
ATOM 1465 N N . TYR A 1 176 ? -0.169 4.91 13.289 1 95.44 176 TYR A N 1
ATOM 1466 C CA . TYR A 1 176 ? 0.482 5.758 12.297 1 95.44 176 TYR A CA 1
ATOM 1467 C C . TYR A 1 176 ? 1.965 5.426 12.18 1 95.44 176 TYR A C 1
ATOM 1469 O O . TYR A 1 176 ? 2.492 5.27 11.078 1 95.44 176 TYR A O 1
ATOM 1477 N N . SER A 1 177 ? 2.588 5.281 13.258 1 96.94 177 SER A N 1
ATOM 1478 C CA . SER A 1 177 ? 4.023 5.031 13.312 1 96.94 177 SER A CA 1
ATOM 1479 C C . SER A 1 177 ? 4.383 3.697 12.664 1 96.94 177 SER A C 1
ATOM 1481 O O . SER A 1 177 ? 5.285 3.631 11.828 1 96.94 177 SER A O 1
ATOM 1483 N N . ILE A 1 178 ? 3.691 2.709 13.023 1 97.38 178 ILE A N 1
ATOM 1484 C CA . ILE A 1 178 ? 4.062 1.379 12.555 1 97.38 178 ILE A CA 1
ATOM 1485 C C . ILE A 1 178 ? 3.725 1.242 11.07 1 97.38 178 ILE A C 1
ATOM 1487 O O . ILE A 1 178 ? 4.438 0.569 10.32 1 97.38 178 ILE A O 1
ATOM 1491 N N . ASP A 1 179 ? 2.672 1.853 10.641 1 96.31 179 ASP A N 1
ATOM 1492 C CA . ASP A 1 179 ? 2.352 1.88 9.219 1 96.31 179 ASP A CA 1
ATOM 1493 C C . ASP A 1 179 ? 3.498 2.479 8.406 1 96.31 179 ASP A C 1
ATOM 1495 O O . ASP A 1 179 ? 3.865 1.948 7.355 1 96.31 179 ASP A O 1
ATOM 1499 N N . HIS A 1 180 ? 4.008 3.572 8.844 1 97.19 180 HIS A N 1
ATOM 1500 C CA . HIS A 1 180 ? 5.117 4.215 8.148 1 97.19 180 HIS A CA 1
ATOM 1501 C C . HIS A 1 180 ? 6.402 3.412 8.305 1 97.19 180 HIS A C 1
ATOM 1503 O O . HIS A 1 180 ? 7.246 3.404 7.402 1 97.19 180 HIS A O 1
ATOM 1509 N N . LEU A 1 181 ? 6.531 2.73 9.438 1 98.31 181 LEU A N 1
ATOM 1510 C CA . LEU A 1 181 ? 7.668 1.831 9.594 1 98.31 181 LEU A CA 1
ATOM 1511 C C . LEU A 1 181 ? 7.672 0.761 8.508 1 98.31 181 LEU A C 1
ATOM 1513 O O . LEU A 1 181 ? 8.734 0.383 8.008 1 98.31 181 LEU A O 1
ATOM 1517 N N . ASN A 1 182 ? 6.504 0.326 8.18 1 96.5 182 ASN A N 1
ATOM 1518 C CA . ASN A 1 182 ? 6.387 -0.675 7.129 1 96.5 182 ASN A CA 1
ATOM 1519 C C . ASN A 1 182 ? 6.848 -0.129 5.781 1 96.5 182 ASN A C 1
ATOM 1521 O O . ASN A 1 182 ? 7.395 -0.869 4.961 1 96.5 182 ASN A O 1
ATOM 1525 N N . ILE A 1 183 ? 6.602 1.106 5.527 1 95.25 183 ILE A N 1
ATOM 1526 C CA . ILE A 1 183 ? 7.074 1.729 4.297 1 95.25 183 ILE A CA 1
ATOM 1527 C C . ILE A 1 183 ? 8.602 1.767 4.293 1 95.25 183 ILE A C 1
ATOM 1529 O O . ILE A 1 183 ? 9.234 1.41 3.297 1 95.25 183 ILE A O 1
ATOM 1533 N N . CYS A 1 184 ? 9.164 2.156 5.398 1 97.5 184 CYS A N 1
ATOM 1534 C CA . CYS A 1 184 ? 10.617 2.121 5.539 1 97.5 184 CYS A CA 1
ATOM 1535 C C . CYS A 1 184 ? 11.156 0.716 5.297 1 97.5 184 CYS A C 1
ATOM 1537 O O . CYS A 1 184 ? 12.188 0.546 4.648 1 97.5 184 CYS A O 1
ATOM 1539 N N . ARG A 1 185 ? 10.422 -0.22 5.832 1 97.56 185 ARG A N 1
ATOM 1540 C CA . ARG A 1 185 ? 10.836 -1.612 5.699 1 97.56 185 ARG A CA 1
ATOM 1541 C C . ARG A 1 185 ? 10.906 -2.023 4.23 1 97.56 185 ARG A C 1
ATOM 1543 O O . ARG A 1 185 ? 11.805 -2.764 3.83 1 97.56 185 ARG A O 1
ATOM 1550 N N . ARG A 1 186 ? 10.008 -1.607 3.457 1 95.88 186 ARG A N 1
ATOM 1551 C CA . ARG A 1 186 ? 10.023 -1.923 2.031 1 95.88 186 ARG A CA 1
ATOM 1552 C C . ARG A 1 186 ? 11.289 -1.399 1.366 1 95.88 186 ARG A C 1
ATOM 1554 O O . ARG A 1 186 ? 11.859 -2.064 0.501 1 95.88 186 ARG A O 1
ATOM 1561 N N . MET A 1 187 ? 11.688 -0.208 1.726 1 97.31 187 MET A N 1
ATOM 1562 C CA . MET A 1 187 ? 12.922 0.359 1.186 1 97.31 187 MET A CA 1
ATOM 1563 C C . MET A 1 187 ? 14.133 -0.437 1.65 1 97.31 187 MET A C 1
ATOM 1565 O O . MET A 1 187 ? 15.062 -0.666 0.876 1 97.31 187 MET A O 1
ATOM 1569 N N . LEU A 1 188 ? 14.078 -0.81 2.914 1 98.38 188 LEU A N 1
ATOM 1570 C CA . LEU A 1 188 ? 15.172 -1.619 3.449 1 98.38 188 LEU A CA 1
ATOM 1571 C C . LEU A 1 188 ? 15.297 -2.932 2.684 1 98.38 188 LEU A C 1
ATOM 1573 O O . LEU A 1 188 ? 16.391 -3.311 2.27 1 98.38 188 LEU A O 1
ATOM 1577 N N . LEU A 1 189 ? 14.188 -3.594 2.48 1 97.88 189 LEU A N 1
ATOM 1578 C CA . LEU A 1 189 ? 14.195 -4.883 1.792 1 97.88 189 LEU A CA 1
ATOM 1579 C C . LEU A 1 189 ? 14.695 -4.727 0.358 1 97.88 189 LEU A C 1
ATOM 1581 O O . LEU A 1 189 ? 15.445 -5.57 -0.135 1 97.88 189 LEU A O 1
ATOM 1585 N N . LEU A 1 190 ? 14.234 -3.637 -0.249 1 97.06 190 LEU A N 1
ATOM 1586 C CA . LEU A 1 190 ? 14.703 -3.359 -1.602 1 97.06 190 LEU A CA 1
ATOM 1587 C C . LEU A 1 190 ? 16.219 -3.168 -1.622 1 97.06 190 LEU A C 1
ATOM 1589 O O . LEU A 1 190 ? 16.906 -3.746 -2.463 1 97.06 190 LEU A O 1
ATOM 1593 N N . MET A 1 191 ? 16.766 -2.432 -0.678 1 97.94 191 MET A N 1
ATOM 1594 C CA . MET A 1 191 ? 18.188 -2.16 -0.574 1 97.94 191 MET A CA 1
ATOM 1595 C C . MET A 1 191 ? 18.969 -3.445 -0.32 1 97.94 191 MET A C 1
ATOM 1597 O O . MET A 1 191 ? 20.016 -3.68 -0.943 1 97.94 191 MET A O 1
ATOM 1601 N N . LEU A 1 192 ? 18.453 -4.234 0.58 1 98 192 LEU A N 1
ATOM 1602 C CA . LEU A 1 192 ? 19.094 -5.516 0.873 1 98 192 LEU A CA 1
ATOM 1603 C C . LEU A 1 192 ? 19.078 -6.426 -0.348 1 98 192 LEU A C 1
ATOM 1605 O O . LEU A 1 192 ? 20.031 -7.152 -0.606 1 98 192 LEU A O 1
ATOM 1609 N N . ALA A 1 193 ? 17.969 -6.395 -1.058 1 97.38 193 ALA A N 1
ATOM 1610 C CA . ALA A 1 193 ? 17.844 -7.199 -2.27 1 97.38 193 ALA A CA 1
ATOM 1611 C C . ALA A 1 193 ? 18.891 -6.789 -3.305 1 97.38 193 ALA A C 1
ATOM 1613 O O . ALA A 1 193 ? 19.484 -7.645 -3.973 1 97.38 193 ALA A O 1
ATOM 1614 N N . TRP A 1 194 ? 19.109 -5.5 -3.447 1 97.25 194 TRP A N 1
ATOM 1615 C CA . TRP A 1 194 ? 20.141 -5.016 -4.348 1 97.25 194 TRP A CA 1
ATOM 1616 C C . TRP A 1 194 ? 21.516 -5.492 -3.898 1 97.25 194 TRP A C 1
ATOM 1618 O O . TRP A 1 194 ? 22.344 -5.91 -4.719 1 97.25 194 TRP A O 1
ATOM 1628 N N . ASP A 1 195 ? 21.734 -5.453 -2.652 1 97.62 195 ASP A N 1
ATOM 1629 C CA . ASP A 1 195 ? 23.016 -5.875 -2.1 1 97.62 195 ASP A CA 1
ATOM 1630 C C . ASP A 1 195 ? 23.297 -7.344 -2.41 1 97.62 195 ASP A C 1
ATOM 1632 O O . ASP A 1 195 ? 24.375 -7.688 -2.9 1 97.62 195 ASP A O 1
ATOM 1636 N N . LYS A 1 196 ? 22.312 -8.172 -2.18 1 96.69 196 LYS A N 1
ATOM 1637 C CA . LYS A 1 196 ? 22.484 -9.609 -2.381 1 96.69 196 LYS A CA 1
ATOM 1638 C C . LYS A 1 196 ? 22.375 -9.969 -3.859 1 96.69 196 LYS A C 1
ATOM 1640 O O . LYS A 1 196 ? 23.016 -10.93 -4.316 1 96.69 196 LYS A O 1
ATOM 1645 N N . GLY A 1 197 ? 21.578 -9.188 -4.535 1 95.88 197 GLY A N 1
ATOM 1646 C CA . GLY A 1 197 ? 21.391 -9.453 -5.953 1 95.88 197 GLY A CA 1
ATOM 1647 C C . GLY A 1 197 ? 22.656 -9.266 -6.766 1 95.88 197 GLY A C 1
ATOM 1648 O O . GLY A 1 197 ? 22.828 -9.891 -7.816 1 95.88 197 GLY A O 1
ATOM 1649 N N . TYR A 1 198 ? 23.562 -8.492 -6.262 1 96.31 198 TYR A N 1
ATOM 1650 C CA . TYR A 1 198 ? 24.812 -8.203 -6.957 1 96.31 198 TYR A CA 1
ATOM 1651 C C . TYR A 1 198 ? 25.609 -9.477 -7.191 1 96.31 198 TYR A C 1
ATOM 1653 O O . TYR A 1 198 ? 26.203 -9.648 -8.258 1 96.31 198 TYR A O 1
ATOM 1661 N N . LYS A 1 199 ? 25.594 -10.312 -6.234 1 94.62 199 LYS A N 1
ATOM 1662 C CA . LYS A 1 199 ? 26.375 -11.547 -6.305 1 94.62 199 LYS A CA 1
ATOM 1663 C C . LYS A 1 199 ? 25.891 -12.438 -7.441 1 94.62 199 LYS A C 1
ATOM 1665 O O . LYS A 1 199 ? 26.625 -13.312 -7.91 1 94.62 199 LYS A O 1
ATOM 1670 N N . PHE A 1 200 ? 24.703 -12.195 -7.91 1 95.06 200 PHE A N 1
ATOM 1671 C CA . PHE A 1 200 ? 24.094 -13.031 -8.93 1 95.06 200 PHE A CA 1
ATOM 1672 C C . PHE A 1 200 ? 23.906 -12.258 -10.227 1 95.06 200 PHE A C 1
ATOM 1674 O O . PHE A 1 200 ? 23.062 -12.617 -11.055 1 95.06 200 PHE A O 1
ATOM 1681 N N . ASP A 1 201 ? 24.594 -11.203 -10.305 1 94.94 201 ASP A N 1
ATOM 1682 C CA . ASP A 1 201 ? 24.453 -10.312 -11.453 1 94.94 201 ASP A CA 1
ATOM 1683 C C . ASP A 1 201 ? 23 -9.922 -11.672 1 94.94 201 ASP A C 1
ATOM 1685 O O . ASP A 1 201 ? 22.531 -9.812 -12.812 1 94.94 201 ASP A O 1
ATOM 1689 N N . PHE A 1 202 ? 22.281 -9.859 -10.539 1 93.75 202 PHE A N 1
ATOM 1690 C CA . PHE A 1 202 ? 20.875 -9.43 -10.477 1 93.75 202 PHE A CA 1
ATOM 1691 C C . PHE A 1 202 ? 19.984 -10.383 -11.258 1 93.75 202 PHE A C 1
ATOM 1693 O O . PHE A 1 202 ? 18.875 -10.023 -11.656 1 93.75 202 PHE A O 1
ATOM 1700 N N . GLN A 1 203 ? 20.438 -11.531 -11.5 1 91.19 203 GLN A N 1
ATOM 1701 C CA . GLN A 1 203 ? 19.641 -12.625 -12.055 1 91.19 203 GLN A CA 1
ATOM 1702 C C . GLN A 1 203 ? 19.094 -13.523 -10.953 1 91.19 203 GLN A C 1
ATOM 1704 O O . GLN A 1 203 ? 19.375 -14.727 -10.93 1 91.19 203 GLN A O 1
ATOM 1709 N N . VAL A 1 204 ? 18.406 -12.945 -10.078 1 91.75 204 VAL A N 1
ATOM 1710 C CA . VAL A 1 204 ? 17.859 -13.648 -8.922 1 91.75 204 VAL A CA 1
ATOM 1711 C C . VAL A 1 204 ? 16.469 -13.109 -8.602 1 91.75 204 VAL A C 1
ATOM 1713 O O . VAL A 1 204 ? 16.219 -11.906 -8.703 1 91.75 204 VAL A O 1
ATOM 1716 N N . ASN A 1 205 ? 15.578 -14.023 -8.258 1 89.38 205 ASN A N 1
ATOM 1717 C CA . ASN A 1 205 ? 14.219 -13.695 -7.844 1 89.38 205 ASN A CA 1
ATOM 1718 C C . ASN A 1 205 ? 14.062 -13.75 -6.328 1 89.38 205 ASN A C 1
ATOM 1720 O O . ASN A 1 205 ? 14.219 -14.812 -5.719 1 89.38 205 ASN A O 1
ATOM 1724 N N . PHE A 1 206 ? 13.75 -12.633 -5.777 1 91.44 206 PHE A N 1
ATOM 1725 C CA . PHE A 1 206 ? 13.586 -12.594 -4.328 1 91.44 206 PHE A CA 1
ATOM 1726 C C . PHE A 1 206 ? 12.125 -12.789 -3.941 1 91.44 206 PHE A C 1
ATOM 1728 O O . PHE A 1 206 ? 11.789 -12.828 -2.754 1 91.44 206 PHE A O 1
ATOM 1735 N N . GLY A 1 207 ? 11.305 -12.93 -4.984 1 87.81 207 GLY A N 1
ATOM 1736 C CA . GLY A 1 207 ? 9.914 -13.273 -4.734 1 87.81 207 GLY A CA 1
ATOM 1737 C C . GLY A 1 207 ? 9.078 -12.078 -4.312 1 87.81 207 GLY A C 1
ATOM 1738 O O . GLY A 1 207 ? 9.609 -11.039 -3.939 1 87.81 207 GLY A O 1
ATOM 1739 N N . LYS A 1 208 ? 7.727 -12.281 -4.266 1 87.06 208 LYS A N 1
ATOM 1740 C CA . LYS A 1 208 ? 6.781 -11.273 -3.775 1 87.06 208 LYS A CA 1
ATOM 1741 C C . LYS A 1 208 ? 7.051 -10.938 -2.312 1 87.06 208 LYS A C 1
ATOM 1743 O O . LYS A 1 208 ? 7.305 -11.828 -1.499 1 87.06 208 LYS A O 1
ATOM 1748 N N . SER A 1 209 ? 7.098 -9.703 -1.966 1 91.06 209 SER A N 1
ATOM 1749 C CA . SER A 1 209 ? 7.363 -9.211 -0.618 1 91.06 209 SER A CA 1
ATOM 1750 C C . SER A 1 209 ? 8.75 -9.633 -0.141 1 91.06 209 SER A C 1
ATOM 1752 O O . SER A 1 209 ? 8.977 -9.789 1.061 1 91.06 209 SER A O 1
ATOM 1754 N N . PHE A 1 210 ? 9.562 -10.008 -1.103 1 94.5 210 PHE A N 1
ATOM 1755 C CA . PHE A 1 210 ? 10.93 -10.406 -0.815 1 94.5 210 PHE A CA 1
ATOM 1756 C C . PHE A 1 210 ? 10.961 -11.656 0.057 1 94.5 210 PHE A C 1
ATOM 1758 O O . PHE A 1 210 ? 11.812 -11.781 0.939 1 94.5 210 PHE A O 1
ATOM 1765 N N . LYS A 1 211 ? 10.055 -12.508 -0.186 1 92.19 211 LYS A N 1
ATOM 1766 C CA . LYS A 1 211 ? 9.859 -13.68 0.666 1 92.19 211 LYS A CA 1
ATOM 1767 C C . LYS A 1 211 ? 11.078 -14.602 0.621 1 92.19 211 LYS A C 1
ATOM 1769 O O . LYS A 1 211 ? 11.336 -15.344 1.568 1 92.19 211 LYS A O 1
ATOM 1774 N N . TYR A 1 212 ? 11.93 -14.531 -0.406 1 92.62 212 TYR A N 1
ATOM 1775 C CA . TYR A 1 212 ? 13.086 -15.414 -0.515 1 92.62 212 TYR A CA 1
ATOM 1776 C C . TYR A 1 212 ? 14.352 -14.711 -0.025 1 92.62 212 TYR A C 1
ATOM 1778 O O . TYR A 1 212 ? 15.398 -15.344 0.135 1 92.62 212 TYR A O 1
ATOM 1786 N N . LEU A 1 213 ? 14.281 -13.469 0.261 1 95.31 213 LEU A N 1
ATOM 1787 C CA . LEU A 1 213 ? 15.445 -12.68 0.632 1 95.31 213 LEU A CA 1
ATOM 1788 C C . LEU A 1 213 ? 16.125 -13.258 1.868 1 95.31 213 LEU A C 1
ATOM 1790 O O . LEU A 1 213 ? 17.359 -13.344 1.926 1 95.31 213 LEU A O 1
ATOM 1794 N N . PRO A 1 214 ? 15.383 -13.703 2.85 1 94.69 214 PRO A N 1
ATOM 1795 C CA . PRO A 1 214 ? 16.016 -14.266 4.047 1 94.69 214 PRO A CA 1
ATOM 1796 C C . PRO A 1 214 ? 16.953 -15.43 3.734 1 94.69 214 PRO A C 1
ATOM 1798 O O . PRO A 1 214 ? 17.938 -15.648 4.449 1 94.69 214 PRO A O 1
ATOM 1801 N N . ASN A 1 215 ? 16.672 -16.094 2.637 1 92.94 215 ASN A N 1
ATOM 1802 C CA . ASN A 1 215 ? 17.5 -17.219 2.242 1 92.94 215 ASN A CA 1
ATOM 1803 C C . ASN A 1 215 ? 18.891 -16.781 1.795 1 92.94 215 ASN A C 1
ATOM 1805 O O . ASN A 1 215 ? 19.812 -17.594 1.718 1 92.94 215 ASN A O 1
ATOM 1809 N N . TYR A 1 216 ? 19.016 -15.547 1.557 1 94.38 216 TYR A N 1
ATOM 1810 C CA . TYR A 1 216 ? 20.266 -15.047 0.986 1 94.38 216 TYR A CA 1
ATOM 1811 C C . TYR A 1 216 ? 21.016 -14.172 1.984 1 94.38 216 TYR A C 1
ATOM 1813 O O . TYR A 1 216 ? 22.156 -13.773 1.736 1 94.38 216 TYR A O 1
ATOM 1821 N N . LEU A 1 217 ? 20.484 -13.797 3.07 1 94.44 217 LEU A N 1
ATOM 1822 C CA . LEU A 1 217 ? 21.062 -12.836 4.008 1 94.44 217 LEU A CA 1
ATOM 1823 C C . LEU A 1 217 ? 22.062 -13.516 4.938 1 94.44 217 LEU A C 1
ATOM 1825 O O . LEU A 1 217 ? 22.984 -12.875 5.434 1 94.44 217 LEU A O 1
ATOM 1829 N N . GLY A 1 218 ? 21.938 -14.766 5.172 1 91.5 218 GLY A N 1
ATOM 1830 C CA . GLY A 1 218 ? 22.703 -15.438 6.211 1 91.5 218 GLY A CA 1
ATOM 1831 C C . GLY A 1 218 ? 22.047 -15.344 7.582 1 91.5 218 GLY A C 1
ATOM 1832 O O . GLY A 1 218 ? 21.172 -14.508 7.801 1 91.5 218 GLY A O 1
ATOM 1833 N N . SER A 1 219 ? 22.5 -16.062 8.516 1 91.38 219 SER A N 1
ATOM 1834 C CA . SER A 1 219 ? 21.828 -16.219 9.812 1 91.38 219 SER A CA 1
ATOM 1835 C C . SER A 1 219 ? 21.875 -14.93 10.625 1 91.38 219 SER A C 1
ATOM 1837 O O . SER A 1 219 ? 20.875 -14.531 11.227 1 91.38 219 SER A O 1
ATOM 1839 N N . ASN A 1 220 ? 23 -14.305 10.68 1 92.56 220 ASN A N 1
ATOM 1840 C CA . ASN A 1 220 ? 23.141 -13.086 11.477 1 92.56 220 ASN A CA 1
ATOM 1841 C C . ASN A 1 220 ? 22.25 -11.969 10.953 1 92.56 220 ASN A C 1
ATOM 1843 O O . ASN A 1 220 ? 21.5 -11.359 11.719 1 92.56 220 ASN A O 1
ATOM 1847 N N . LYS A 1 221 ? 22.312 -11.742 9.688 1 93.19 221 LYS A N 1
ATOM 1848 C CA . LYS A 1 221 ? 21.516 -10.672 9.086 1 93.19 221 LYS A CA 1
ATOM 1849 C C . LYS A 1 221 ? 20.031 -10.992 9.156 1 93.19 221 LYS A C 1
ATOM 1851 O O . LYS A 1 221 ? 19.203 -10.094 9.297 1 93.19 221 LYS A O 1
ATOM 1856 N N . ASN A 1 222 ? 19.781 -12.234 9.047 1 94.31 222 ASN A N 1
ATOM 1857 C CA . ASN A 1 222 ? 18.391 -12.656 9.188 1 94.31 222 ASN A CA 1
ATOM 185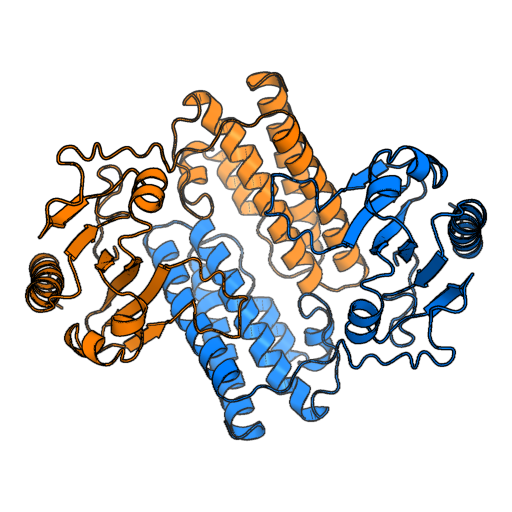8 C C . ASN A 1 222 ? 17.859 -12.367 10.586 1 94.31 222 ASN A C 1
ATOM 1860 O O . ASN A 1 222 ? 16.703 -11.93 10.742 1 94.31 222 ASN A O 1
ATOM 1864 N N . SER A 1 223 ? 18.672 -12.688 11.508 1 94.94 223 SER A N 1
ATOM 1865 C CA . SER A 1 223 ? 18.281 -12.406 12.891 1 94.94 223 SER A CA 1
ATOM 1866 C C . SER A 1 223 ? 18.094 -10.906 13.117 1 94.94 223 SER A C 1
ATOM 1868 O O . SER A 1 223 ? 17.172 -10.492 13.812 1 94.94 223 SER A O 1
ATOM 1870 N N . GLU A 1 224 ? 18.969 -10.172 12.578 1 95.81 224 GLU A N 1
ATOM 1871 C CA . GLU A 1 224 ? 18.844 -8.719 12.664 1 95.81 224 GLU A CA 1
ATOM 1872 C C . GLU A 1 224 ? 17.531 -8.242 12.031 1 95.81 224 GLU A C 1
ATOM 1874 O O . GLU A 1 224 ? 16.812 -7.441 12.633 1 95.81 224 GLU A O 1
ATOM 1879 N N . LEU A 1 225 ? 17.297 -8.711 10.859 1 96.31 225 LEU A N 1
ATOM 1880 C CA . LEU A 1 225 ? 16.078 -8.336 10.156 1 96.31 225 LEU A CA 1
ATOM 1881 C C . LEU A 1 225 ? 14.852 -8.719 10.961 1 96.31 225 LEU A C 1
ATOM 1883 O O . LEU A 1 225 ? 13.922 -7.922 11.109 1 96.31 225 LEU A O 1
ATOM 1887 N N . THR A 1 226 ? 14.867 -9.875 11.516 1 95.12 226 THR A N 1
ATOM 1888 C CA . THR A 1 226 ? 13.75 -10.383 12.297 1 95.12 226 THR A CA 1
ATOM 1889 C C . THR A 1 226 ? 13.5 -9.508 13.523 1 95.12 226 THR A C 1
ATOM 1891 O O . THR A 1 226 ? 12.359 -9.312 13.93 1 95.12 226 THR A O 1
ATOM 1894 N N . SER A 1 227 ? 14.508 -8.984 14.023 1 95.5 227 SER A N 1
ATOM 1895 C CA . SER A 1 227 ? 14.414 -8.195 15.242 1 95.5 227 SER A CA 1
ATOM 1896 C C . SER A 1 227 ? 13.836 -6.812 14.961 1 95.5 227 SER A C 1
ATOM 1898 O O . SER A 1 227 ? 13.523 -6.062 15.891 1 95.5 227 SER A O 1
ATOM 1900 N N . THR A 1 228 ? 13.609 -6.492 13.734 1 97.12 228 THR A N 1
ATOM 1901 C CA . THR A 1 228 ? 13.109 -5.168 13.391 1 97.12 228 THR A CA 1
ATOM 1902 C C . THR A 1 228 ? 11.578 -5.172 13.312 1 97.12 228 THR A C 1
ATOM 1904 O O . THR A 1 228 ? 10.977 -4.184 12.891 1 97.12 228 THR A O 1
ATOM 1907 N N . TYR A 1 229 ? 10.969 -6.227 13.578 1 97.88 229 TYR A N 1
ATOM 1908 C CA . TYR A 1 229 ? 9.516 -6.328 13.602 1 97.88 229 TYR A CA 1
ATOM 1909 C C . TYR A 1 229 ? 8.977 -6.215 15.023 1 97.88 229 TYR A C 1
ATOM 1911 O O . TYR A 1 229 ? 8.992 -7.191 15.773 1 97.88 229 TYR A O 1
ATOM 1919 N N . PRO A 1 230 ? 8.469 -5.066 15.375 1 97.75 230 PRO A N 1
ATOM 1920 C CA . PRO A 1 230 ? 8.094 -4.797 16.766 1 97.75 230 PRO A CA 1
ATOM 1921 C C . PRO A 1 230 ? 6.633 -5.125 17.047 1 97.75 230 PRO A C 1
ATOM 1923 O O . PRO A 1 230 ? 5.809 -5.145 16.141 1 97.75 230 PRO A O 1
ATOM 1926 N N . HIS A 1 231 ? 6.383 -5.363 18.391 1 97.44 231 HIS A N 1
ATOM 1927 C CA . HIS A 1 231 ? 5.016 -5.195 18.859 1 97.44 231 HIS A CA 1
ATOM 1928 C C . HIS A 1 231 ? 4.582 -3.734 18.797 1 97.44 231 HIS A C 1
ATOM 1930 O O . HIS A 1 231 ? 5.395 -2.854 18.5 1 97.44 231 HIS A O 1
ATOM 1936 N N . LEU A 1 232 ? 3.314 -3.529 19.031 1 96.25 232 LEU A N 1
ATOM 1937 C CA . LEU A 1 232 ? 2.771 -2.178 18.953 1 96.25 232 LEU A CA 1
ATOM 1938 C C . LEU A 1 232 ? 3.014 -1.416 20.25 1 96.25 232 LEU A C 1
ATOM 1940 O O . LEU A 1 232 ? 2.08 -1.174 21.016 1 96.25 232 LEU A O 1
ATOM 1944 N N . ASN A 1 233 ? 4.137 -0.971 20.422 1 95.56 233 ASN A N 1
ATOM 1945 C CA . ASN A 1 233 ? 4.469 -0.075 21.531 1 95.56 233 ASN A CA 1
ATOM 1946 C C . ASN A 1 233 ? 5.605 0.872 21.156 1 95.56 233 ASN A C 1
ATOM 1948 O O . ASN A 1 233 ? 6.426 0.557 20.297 1 95.56 233 ASN A O 1
ATOM 1952 N N . THR A 1 234 ? 5.715 1.932 21.859 1 96 234 THR A N 1
ATOM 1953 C CA . THR A 1 234 ? 6.582 3.059 21.531 1 96 234 THR A CA 1
ATOM 1954 C C . THR A 1 234 ? 8.047 2.633 21.516 1 96 234 THR A C 1
ATOM 1956 O O . THR A 1 234 ? 8.766 2.873 20.547 1 96 234 THR A O 1
ATOM 1959 N N . ASN A 1 235 ? 8.508 1.981 22.5 1 96.94 235 ASN A N 1
ATOM 1960 C CA . ASN A 1 235 ? 9.914 1.633 22.641 1 96.94 235 ASN A CA 1
ATOM 1961 C C . ASN A 1 235 ? 10.375 0.669 21.547 1 96.94 235 ASN A C 1
ATOM 1963 O O . ASN A 1 235 ? 11.43 0.865 20.953 1 96.94 235 ASN A O 1
ATOM 1967 N N . GLU A 1 236 ? 9.594 -0.321 21.344 1 97.56 236 GLU A N 1
ATOM 1968 C CA . GLU A 1 236 ? 9.992 -1.324 20.359 1 97.56 236 GLU A CA 1
ATOM 1969 C C . GLU A 1 236 ? 9.969 -0.751 18.953 1 97.56 236 GLU A C 1
ATOM 1971 O O . GLU A 1 236 ? 10.805 -1.108 18.125 1 97.56 236 GLU A O 1
ATOM 1976 N N . ILE A 1 237 ? 9.016 0.074 18.672 1 98.12 237 ILE A N 1
ATOM 1977 C CA . ILE A 1 237 ? 8.969 0.692 17.344 1 98.12 237 ILE A CA 1
ATOM 1978 C C . ILE A 1 237 ? 10.195 1.568 17.141 1 98.12 237 ILE A C 1
ATOM 1980 O O . ILE A 1 237 ? 10.828 1.523 16.078 1 98.12 237 ILE A O 1
ATOM 1984 N N . LYS A 1 238 ? 10.516 2.305 18.141 1 97.56 238 LYS A N 1
ATOM 1985 C CA . LYS A 1 238 ? 11.695 3.164 18.078 1 97.56 238 LYS A CA 1
ATOM 1986 C C . LYS A 1 238 ? 12.961 2.342 17.875 1 97.56 238 LYS A C 1
ATOM 1988 O O . LYS A 1 238 ? 13.789 2.664 17.016 1 97.56 238 LYS A O 1
ATOM 1993 N N . GLU A 1 239 ? 13.086 1.351 18.625 1 98.06 239 GLU A N 1
ATOM 1994 C CA . GLU A 1 239 ? 14.25 0.479 18.516 1 98.06 239 GLU A CA 1
ATOM 1995 C C . GLU A 1 239 ? 14.32 -0.172 17.125 1 98.06 239 GLU A C 1
ATOM 1997 O O . GLU A 1 239 ? 15.406 -0.301 16.547 1 98.06 239 GLU A O 1
ATOM 2002 N N . ALA A 1 240 ? 13.195 -0.635 16.703 1 98.31 240 ALA A N 1
ATOM 2003 C CA . ALA A 1 240 ? 13.148 -1.24 15.367 1 98.31 240 ALA A CA 1
ATOM 2004 C C . ALA A 1 240 ? 13.609 -0.255 14.297 1 98.31 240 ALA A C 1
ATOM 2006 O O . ALA A 1 240 ? 14.367 -0.62 13.398 1 98.31 240 ALA A O 1
ATOM 2007 N N . LEU A 1 241 ? 13.148 0.979 14.406 1 98.56 241 LEU A N 1
ATOM 2008 C CA . LEU A 1 241 ? 13.547 1.997 13.438 1 98.56 241 LEU A CA 1
ATOM 2009 C C . LEU A 1 241 ? 15.055 2.195 13.453 1 98.56 241 LEU A C 1
ATOM 2011 O O . LEU A 1 241 ? 15.68 2.285 12.391 1 98.56 241 LEU A O 1
ATOM 2015 N N . TYR A 1 242 ? 15.656 2.26 14.594 1 98.25 242 TYR A N 1
ATOM 2016 C CA . TYR A 1 242 ? 17.094 2.467 14.711 1 98.25 242 TYR A CA 1
ATOM 2017 C C . TYR A 1 242 ? 17.859 1.287 14.117 1 98.25 242 TYR A C 1
ATOM 2019 O O . TYR A 1 242 ? 18.844 1.475 13.398 1 98.25 242 TYR A O 1
ATOM 2027 N N . LYS A 1 243 ? 17.422 0.116 14.461 1 98.06 243 LYS A N 1
ATOM 2028 C CA . LYS A 1 243 ? 18.062 -1.076 13.906 1 98.06 243 LYS A CA 1
ATOM 2029 C C . LYS A 1 243 ? 17.938 -1.108 12.383 1 98.06 243 LYS A C 1
ATOM 2031 O O . LYS A 1 243 ? 18.906 -1.436 11.688 1 98.06 243 LYS A O 1
ATOM 2036 N N . MET A 1 244 ? 16.781 -0.785 11.906 1 98.44 244 MET A N 1
ATOM 2037 C CA . MET A 1 244 ? 16.562 -0.744 10.461 1 98.44 244 MET A CA 1
ATOM 2038 C C . MET A 1 244 ? 17.469 0.296 9.797 1 98.44 244 MET A C 1
ATOM 2040 O O . MET A 1 244 ? 17.984 0.071 8.703 1 98.44 244 MET A O 1
ATOM 2044 N N . THR A 1 245 ? 17.594 1.418 10.477 1 98.38 245 THR A N 1
ATOM 2045 C CA . THR A 1 245 ? 18.438 2.48 9.938 1 98.38 245 THR A CA 1
ATOM 2046 C C . THR A 1 245 ? 19.875 2.012 9.812 1 98.38 245 THR A C 1
ATOM 2048 O O . THR A 1 245 ? 20.531 2.268 8.805 1 98.38 245 THR A O 1
ATOM 2051 N N . GLU A 1 246 ? 20.328 1.362 10.789 1 98 246 GLU A N 1
ATOM 2052 C CA . GLU A 1 246 ? 21.672 0.827 10.742 1 98 246 GLU A CA 1
ATOM 2053 C C . GLU A 1 246 ? 21.844 -0.172 9.602 1 98 246 GLU A C 1
ATOM 2055 O O . GLU A 1 246 ? 22.828 -0.112 8.852 1 98 246 GLU A O 1
ATOM 2060 N N . MET A 1 247 ? 20.938 -1.071 9.531 1 97.81 247 MET A N 1
ATOM 2061 C CA . MET A 1 247 ? 20.969 -2.068 8.461 1 97.81 247 MET A CA 1
ATOM 2062 C C . MET A 1 247 ? 20.906 -1.4 7.094 1 97.81 247 MET A C 1
ATOM 2064 O O . MET A 1 247 ? 21.625 -1.799 6.168 1 97.81 247 MET A O 1
ATOM 2068 N N . PHE A 1 248 ? 20.062 -0.425 6.98 1 98.44 248 PHE A N 1
ATOM 2069 C CA . PHE A 1 248 ? 19.844 0.281 5.723 1 98.44 248 PHE A CA 1
ATOM 2070 C C . PHE A 1 248 ? 21.109 1.025 5.293 1 98.44 248 PHE A C 1
ATOM 2072 O O . PHE A 1 248 ? 21.5 0.96 4.125 1 98.44 248 PHE A O 1
ATOM 2079 N N . GLU A 1 249 ? 21.703 1.716 6.242 1 98.06 249 GLU A N 1
ATOM 2080 C CA . GLU A 1 249 ? 22.906 2.471 5.957 1 98.06 249 GLU A CA 1
ATOM 2081 C C . GLU A 1 249 ? 24.031 1.551 5.48 1 98.06 249 GLU A C 1
ATOM 2083 O O . GLU A 1 249 ? 24.734 1.861 4.512 1 98.06 249 GLU A O 1
ATOM 2088 N N . TYR A 1 250 ? 24.156 0.513 6.145 1 97.5 250 TYR A N 1
ATOM 2089 C CA . TYR A 1 250 ? 25.188 -0.45 5.75 1 97.5 250 TYR A CA 1
ATOM 2090 C C . TYR A 1 250 ? 24.938 -0.962 4.336 1 97.5 250 TYR A C 1
ATOM 2092 O O . TYR A 1 250 ? 25.844 -0.975 3.504 1 97.5 250 TYR A O 1
ATOM 2100 N N . ALA A 1 251 ? 23.75 -1.388 4.109 1 97.69 251 ALA A N 1
ATOM 2101 C CA . ALA A 1 251 ? 23.391 -1.928 2.797 1 97.69 251 ALA A CA 1
ATOM 2102 C C . ALA A 1 251 ? 23.562 -0.873 1.706 1 97.69 251 ALA A C 1
ATOM 2104 O O . ALA A 1 251 ? 24.016 -1.179 0.604 1 97.69 251 ALA A O 1
ATOM 2105 N N . ALA A 1 252 ? 23.125 0.323 2.016 1 97.81 252 ALA A N 1
ATOM 2106 C CA . ALA A 1 252 ? 23.234 1.407 1.043 1 97.81 252 ALA A CA 1
ATOM 2107 C C . ALA A 1 252 ? 24.688 1.657 0.645 1 97.81 252 ALA A C 1
ATOM 2109 O O . ALA A 1 252 ? 24.984 1.86 -0.534 1 97.81 252 ALA A O 1
ATOM 2110 N N . VAL A 1 253 ? 25.547 1.619 1.599 1 98.19 253 VAL A N 1
ATOM 2111 C CA . VAL A 1 253 ? 26.969 1.812 1.335 1 98.19 253 VAL A CA 1
ATOM 2112 C C . VAL A 1 253 ? 27.484 0.671 0.466 1 98.19 253 VAL A C 1
ATOM 2114 O O . VAL A 1 253 ? 28.219 0.903 -0.496 1 98.19 253 VAL A O 1
ATOM 2117 N N . MET A 1 254 ? 27.156 -0.532 0.801 1 97.75 254 MET A N 1
ATOM 2118 C CA . MET A 1 254 ? 27.594 -1.695 0.04 1 97.75 254 MET A CA 1
ATOM 2119 C C . MET A 1 254 ? 27.109 -1.621 -1.403 1 97.75 254 MET A C 1
ATOM 2121 O O . MET A 1 254 ? 27.875 -1.87 -2.334 1 97.75 254 MET A O 1
ATOM 2125 N N . VAL A 1 255 ? 25.828 -1.328 -1.551 1 98 255 VAL A N 1
ATOM 2126 C CA . VAL A 1 255 ? 25.25 -1.254 -2.887 1 98 255 VAL A CA 1
ATOM 2127 C C . VAL A 1 255 ? 25.922 -0.143 -3.686 1 98 255 VAL A C 1
ATOM 2129 O O . VAL A 1 255 ? 26.203 -0.306 -4.875 1 98 255 VAL A O 1
ATOM 2132 N N . SER A 1 256 ? 26.125 1.018 -2.996 1 97.94 256 SER A N 1
ATOM 2133 C CA . SER A 1 256 ? 26.797 2.133 -3.658 1 97.94 256 SER A CA 1
ATOM 2134 C C . SER A 1 256 ? 28.172 1.721 -4.184 1 97.94 256 SER A C 1
ATOM 2136 O O . SER A 1 256 ? 28.531 2.029 -5.324 1 97.94 256 SER A O 1
ATOM 2138 N N . LYS A 1 257 ? 28.922 0.998 -3.439 1 97.62 257 LYS A N 1
ATOM 2139 C CA . LYS A 1 257 ? 30.25 0.546 -3.828 1 97.62 257 LYS A CA 1
ATOM 2140 C C . LYS A 1 257 ? 30.188 -0.508 -4.93 1 97.62 257 LYS A C 1
ATOM 2142 O O . LYS A 1 257 ? 30.891 -0.411 -5.938 1 97.62 257 LYS A O 1
ATOM 2147 N N .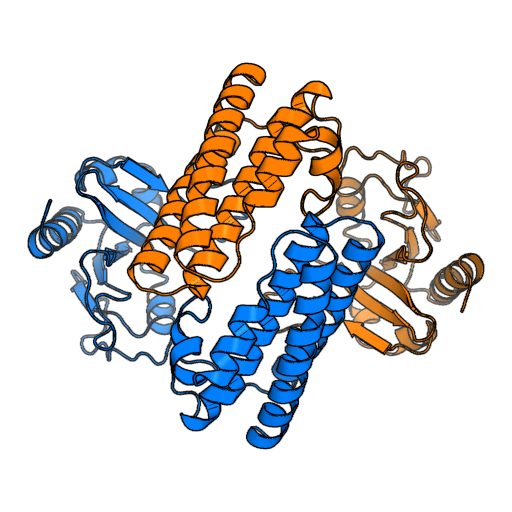 LYS A 1 258 ? 29.344 -1.443 -4.727 1 96.75 258 LYS A N 1
ATOM 2148 C CA . LYS A 1 258 ? 29.219 -2.566 -5.652 1 96.75 258 LYS A CA 1
ATOM 2149 C C . LYS A 1 258 ? 28.734 -2.104 -7.023 1 96.75 258 LYS A C 1
ATOM 2151 O O . LYS A 1 258 ? 29.234 -2.557 -8.055 1 96.75 258 LYS A O 1
ATOM 2156 N N . CYS A 1 259 ? 27.812 -1.27 -7 1 96.56 259 CYS A N 1
ATOM 2157 C CA . CYS A 1 259 ? 27.156 -0.866 -8.242 1 96.56 259 CYS A CA 1
ATOM 2158 C C . CYS A 1 259 ? 27.719 0.46 -8.742 1 96.56 259 CYS A C 1
ATOM 2160 O O . CYS A 1 259 ? 27.266 0.978 -9.766 1 96.56 259 CYS A O 1
ATOM 2162 N N . LYS A 1 260 ? 28.672 1.021 -8.047 1 96.06 260 LYS A N 1
ATOM 2163 C CA . LYS A 1 260 ? 29.328 2.275 -8.398 1 96.06 260 LYS A CA 1
ATOM 2164 C C . LYS A 1 260 ? 28.312 3.41 -8.523 1 96.06 260 LYS A C 1
ATOM 2166 O O . LYS A 1 260 ? 28.266 4.09 -9.555 1 96.06 260 LYS A O 1
ATOM 2171 N N . LEU A 1 261 ? 27.578 3.463 -7.629 1 94 261 LEU A N 1
ATOM 2172 C CA . LEU A 1 261 ? 26.547 4.488 -7.566 1 94 261 LEU A CA 1
ATOM 2173 C C . LEU A 1 261 ? 26.922 5.586 -6.582 1 94 261 LEU A C 1
ATOM 2175 O O . LEU A 1 261 ? 27.703 5.355 -5.656 1 94 261 LEU A O 1
ATOM 2179 N N . MET B 1 1 ? 15.953 28.375 14.766 1 83.38 1 MET B N 1
ATOM 2180 C CA . MET B 1 1 ? 14.781 27.766 14.133 1 83.38 1 MET B CA 1
ATOM 2181 C C . MET B 1 1 ? 13.734 28.828 13.797 1 83.38 1 MET B C 1
ATOM 2183 O O . MET B 1 1 ? 13.344 29.625 14.656 1 83.38 1 MET B O 1
ATOM 2187 N N . ARG B 1 2 ? 13.586 28.953 12.57 1 88.38 2 ARG B N 1
ATOM 2188 C CA . ARG B 1 2 ? 12.578 29.922 12.156 1 88.38 2 ARG B CA 1
ATOM 2189 C C . ARG B 1 2 ? 11.242 29.641 12.844 1 88.38 2 ARG B C 1
ATOM 2191 O O . ARG B 1 2 ? 10.844 28.484 13.008 1 88.38 2 ARG B O 1
ATOM 2198 N N . THR B 1 3 ? 10.633 30.656 13.156 1 90.5 3 THR B N 1
ATOM 2199 C CA . THR B 1 3 ? 9.32 30.578 13.789 1 90.5 3 THR B CA 1
ATOM 2200 C C . THR B 1 3 ? 8.227 30.391 12.75 1 90.5 3 THR B C 1
ATOM 2202 O O . THR B 1 3 ? 8.477 30.484 11.547 1 90.5 3 THR B O 1
ATOM 2205 N N . GLU B 1 4 ? 7.055 30.094 13.352 1 90.44 4 GLU B N 1
ATOM 2206 C CA . GLU B 1 4 ? 5.91 29.938 12.461 1 90.44 4 GLU B CA 1
ATOM 2207 C C . GLU B 1 4 ? 5.66 31.203 11.648 1 90.44 4 GLU B C 1
ATOM 2209 O O . GLU B 1 4 ? 5.402 31.141 10.445 1 90.44 4 GLU B O 1
ATOM 2214 N N . LYS B 1 5 ? 5.668 32.344 12.328 1 92.31 5 LYS B N 1
ATOM 2215 C CA . LYS B 1 5 ? 5.445 33.625 11.656 1 92.31 5 LYS B CA 1
ATOM 2216 C C . LYS B 1 5 ? 6.492 33.875 10.578 1 92.31 5 LYS B C 1
ATOM 2218 O O . LYS B 1 5 ? 6.16 34.312 9.477 1 92.31 5 LYS B O 1
ATOM 2223 N N . GLU B 1 6 ? 7.707 33.562 10.898 1 94.69 6 GLU B N 1
ATOM 2224 C CA . GLU B 1 6 ? 8.789 33.719 9.938 1 94.69 6 GLU B CA 1
ATOM 2225 C C . GLU B 1 6 ? 8.586 32.844 8.711 1 94.69 6 GLU B C 1
ATOM 2227 O O . GLU B 1 6 ? 8.812 33.281 7.578 1 94.69 6 GLU B O 1
ATOM 2232 N N . MET B 1 7 ? 8.188 31.641 8.953 1 94.19 7 MET B N 1
ATOM 2233 C CA . MET B 1 7 ? 7.957 30.703 7.867 1 94.19 7 MET B CA 1
ATOM 2234 C C . MET B 1 7 ? 6.816 31.172 6.969 1 94.19 7 MET B C 1
ATOM 2236 O O . MET B 1 7 ? 6.934 31.141 5.742 1 94.19 7 MET B O 1
ATOM 2240 N N . LEU B 1 8 ? 5.758 31.625 7.562 1 94.75 8 LEU B N 1
ATOM 2241 C CA . LEU B 1 8 ? 4.613 32.094 6.793 1 94.75 8 LEU B CA 1
ATOM 2242 C C . LEU B 1 8 ? 4.98 33.312 5.961 1 94.75 8 LEU B C 1
ATOM 2244 O O . LEU B 1 8 ? 4.586 33.438 4.797 1 94.75 8 LEU B O 1
ATOM 2248 N N . ASN B 1 9 ? 5.672 34.188 6.602 1 96.06 9 ASN B N 1
ATOM 2249 C CA . ASN B 1 9 ? 6.125 35.375 5.871 1 96.06 9 ASN B CA 1
ATOM 2250 C C . ASN B 1 9 ? 6.988 34.969 4.676 1 96.06 9 ASN B C 1
ATOM 2252 O O . ASN B 1 9 ? 6.855 35.562 3.596 1 96.06 9 ASN B O 1
ATOM 2256 N N . LEU B 1 10 ? 7.859 34.031 4.926 1 96.5 10 LEU B N 1
ATOM 2257 C CA . LEU B 1 10 ? 8.727 33.562 3.857 1 96.5 10 LEU B CA 1
ATOM 2258 C C . LEU B 1 10 ? 7.91 33 2.703 1 96.5 10 LEU B C 1
ATOM 2260 O O . LEU B 1 10 ? 8.133 33.344 1.543 1 96.5 10 LEU B O 1
ATOM 2264 N N . ILE B 1 11 ? 6.973 32.156 2.994 1 96.62 11 ILE B N 1
ATOM 2265 C CA . ILE B 1 11 ? 6.113 31.484 2.018 1 96.62 11 ILE B CA 1
ATOM 2266 C C . ILE B 1 11 ? 5.344 32.531 1.215 1 96.62 11 ILE B C 1
ATOM 2268 O O . ILE B 1 11 ? 5.285 32.469 -0.015 1 96.62 11 ILE B O 1
ATOM 2272 N N . LEU B 1 12 ? 4.852 33.5 1.911 1 97.25 12 LEU B N 1
ATOM 2273 C CA . LEU B 1 12 ? 4.039 34.531 1.278 1 97.25 12 LEU B CA 1
ATOM 2274 C C . LEU B 1 12 ? 4.902 35.469 0.427 1 97.25 12 LEU B C 1
ATOM 2276 O O . LEU B 1 12 ? 4.5 35.875 -0.667 1 97.25 12 LEU B O 1
ATOM 2280 N N . ASN B 1 13 ? 6.055 35.812 0.911 1 97.06 13 ASN B N 1
ATOM 2281 C CA . ASN B 1 13 ? 6.941 36.719 0.179 1 97.06 13 ASN B CA 1
ATOM 2282 C C . ASN B 1 13 ? 7.383 36.094 -1.15 1 97.06 13 ASN B C 1
ATOM 2284 O O . ASN B 1 13 ? 7.434 36.781 -2.168 1 97.06 13 ASN B O 1
ATOM 2288 N N . ILE B 1 14 ? 7.691 34.875 -1.101 1 96.5 14 ILE B N 1
ATOM 2289 C CA . ILE B 1 14 ? 8.078 34.156 -2.326 1 96.5 14 ILE B CA 1
ATOM 2290 C C . ILE B 1 14 ? 6.922 34.219 -3.326 1 96.5 14 ILE B C 1
ATOM 2292 O O . ILE B 1 14 ? 7.125 34.5 -4.504 1 96.5 14 ILE B O 1
ATOM 2296 N N . ALA B 1 15 ? 5.773 33.938 -2.875 1 96.69 15 ALA B N 1
ATOM 2297 C CA . ALA B 1 15 ? 4.59 33.938 -3.734 1 96.69 15 ALA B CA 1
ATOM 2298 C C . ALA B 1 15 ? 4.328 35.344 -4.293 1 96.69 15 ALA B C 1
ATOM 2300 O O . ALA B 1 15 ? 3.992 35.5 -5.469 1 96.69 15 ALA B O 1
ATOM 2301 N N . LYS B 1 16 ? 4.477 36.344 -3.467 1 96.56 16 LYS B N 1
ATOM 2302 C CA . LYS B 1 16 ? 4.211 37.719 -3.867 1 96.56 16 LYS B CA 1
ATOM 2303 C C . LYS B 1 16 ? 5.176 38.188 -4.965 1 96.56 16 LYS B C 1
ATOM 2305 O O . LYS B 1 16 ? 4.801 38.969 -5.84 1 96.56 16 LYS B O 1
ATOM 2310 N N . GLN B 1 17 ? 6.352 37.656 -4.957 1 95.31 17 GLN B N 1
ATOM 2311 C CA . GLN B 1 17 ? 7.395 38.094 -5.879 1 95.31 17 GLN B CA 1
ATOM 2312 C C . GLN B 1 17 ? 7.301 37.312 -7.207 1 95.31 17 GLN B C 1
ATOM 2314 O O . GLN B 1 17 ? 7.887 37.75 -8.203 1 95.31 17 GLN B O 1
ATOM 2319 N N . ASP B 1 18 ? 6.625 36.281 -7.176 1 95.06 18 ASP B N 1
ATOM 2320 C CA . ASP B 1 18 ? 6.504 35.469 -8.383 1 95.06 18 ASP B CA 1
ATOM 2321 C C . ASP B 1 18 ? 5.152 35.688 -9.055 1 95.06 18 ASP B C 1
ATOM 2323 O O . ASP B 1 18 ? 4.117 35.281 -8.531 1 95.06 18 ASP B O 1
ATOM 2327 N N . LYS B 1 19 ? 5.184 36.188 -10.234 1 94.56 19 LYS B N 1
ATOM 2328 C CA . LYS B 1 19 ? 3.955 36.531 -10.953 1 94.56 19 LYS B CA 1
ATOM 2329 C C . LYS B 1 19 ? 3.195 35.281 -11.359 1 94.56 19 LYS B C 1
ATOM 2331 O O . LYS B 1 19 ? 1.988 35.312 -11.609 1 94.56 19 LYS B O 1
ATOM 2336 N N . ASN B 1 20 ? 3.865 34.188 -11.422 1 96.31 20 ASN B N 1
ATOM 2337 C CA . ASN B 1 20 ? 3.225 32.938 -11.805 1 96.31 20 ASN B CA 1
ATOM 2338 C C . ASN B 1 20 ? 2.324 32.406 -10.695 1 96.31 20 ASN B C 1
ATOM 2340 O O . ASN B 1 20 ? 1.346 31.688 -10.969 1 96.31 20 ASN B O 1
ATOM 2344 N N . ILE B 1 21 ? 2.664 32.688 -9.469 1 96.69 21 ILE B N 1
ATOM 2345 C CA . ILE B 1 21 ? 1.867 32.25 -8.328 1 96.69 21 ILE B CA 1
ATOM 2346 C C . ILE B 1 21 ? 0.707 33.219 -8.102 1 96.69 21 ILE B C 1
ATOM 2348 O O . ILE B 1 21 ? 0.92 34.406 -7.832 1 96.69 21 ILE B O 1
ATOM 2352 N N . LYS B 1 22 ? -0.516 32.656 -8.125 1 97.12 22 LYS B N 1
ATOM 2353 C CA . LYS B 1 22 ? -1.703 33.531 -8.094 1 97.12 22 LYS B CA 1
ATOM 2354 C C . LYS B 1 22 ? -2.359 33.5 -6.719 1 97.12 22 LYS B C 1
ATOM 2356 O O . LYS B 1 22 ? -3.02 34.469 -6.332 1 97.12 22 LYS B O 1
ATOM 2361 N N . ALA B 1 23 ? -2.172 32.406 -6.043 1 95.94 23 ALA B N 1
ATOM 2362 C CA . ALA B 1 23 ? -2.768 32.281 -4.715 1 95.94 23 ALA B CA 1
ATOM 2363 C C . ALA B 1 23 ? -1.995 31.281 -3.863 1 95.94 23 ALA B C 1
ATOM 2365 O O . ALA B 1 23 ? -1.22 30.484 -4.387 1 95.94 23 ALA B O 1
ATOM 2366 N N . VAL B 1 24 ? -2.131 31.453 -2.574 1 95.56 24 VAL B N 1
ATOM 2367 C CA . VAL B 1 24 ? -1.509 30.562 -1.6 1 95.56 24 VAL B CA 1
ATOM 2368 C C . VAL B 1 24 ? -2.562 30.062 -0.615 1 95.56 24 VAL B C 1
ATOM 2370 O O . VAL B 1 24 ? -3.299 30.859 -0.024 1 95.56 24 VAL B O 1
ATOM 2373 N N . CYS B 1 25 ? -2.613 28.766 -0.52 1 93 25 CYS B N 1
ATOM 2374 C CA . CYS B 1 25 ? -3.514 28.141 0.445 1 93 25 CYS B CA 1
ATOM 2375 C C . CYS B 1 25 ? -2.742 27.25 1.419 1 93 25 CYS B C 1
ATOM 2377 O O . CYS B 1 25 ? -1.659 26.766 1.096 1 93 25 CYS B O 1
ATOM 2379 N N . MET B 1 26 ? -3.229 27.219 2.539 1 91.31 26 MET B N 1
ATOM 2380 C CA . MET B 1 26 ? -2.684 26.312 3.551 1 91.31 26 MET B CA 1
ATOM 2381 C C . MET B 1 26 ? -3.723 25.281 3.979 1 91.31 26 MET B C 1
ATOM 2383 O O . MET B 1 26 ? -4.895 25.609 4.152 1 91.31 26 MET B O 1
ATOM 2387 N N . ASN B 1 27 ? -3.266 24.031 3.955 1 87.44 27 ASN B N 1
ATOM 2388 C CA . ASN B 1 27 ? -4.102 22.906 4.363 1 87.44 27 ASN B CA 1
ATOM 2389 C C . ASN B 1 27 ? -3.535 22.203 5.59 1 87.44 27 ASN B C 1
ATOM 2391 O O . ASN B 1 27 ? -2.662 22.75 6.273 1 87.44 27 ASN B O 1
ATOM 2395 N N . GLY B 1 28 ? -4.238 21.141 6.035 1 75.06 28 GLY B N 1
ATOM 2396 C CA . GLY B 1 28 ? -3.654 20.219 6.988 1 75.06 28 GLY B CA 1
ATOM 2397 C C . GLY B 1 28 ? -3.949 20.578 8.43 1 75.06 28 GLY B C 1
ATOM 2398 O O . GLY B 1 28 ? -4.945 21.25 8.719 1 75.06 28 GLY B O 1
ATOM 2399 N N . SER B 1 29 ? -3.016 20.125 9.25 1 71.12 29 SER B N 1
ATOM 2400 C CA . SER B 1 29 ? -3.229 20.125 10.695 1 71.12 29 SER B CA 1
ATOM 2401 C C . SER B 1 29 ? -3.191 21.547 11.258 1 71.12 29 SER B C 1
ATOM 2403 O O . SER B 1 29 ? -3.824 21.828 12.273 1 71.12 29 SER B O 1
ATOM 2405 N N . ARG B 1 30 ? -2.506 22.375 10.516 1 71.5 30 ARG B N 1
ATOM 2406 C CA . ARG B 1 30 ? -2.367 23.734 11.047 1 71.5 30 ARG B CA 1
ATOM 2407 C C . ARG B 1 30 ? -3.68 24.5 10.93 1 71.5 30 ARG B C 1
ATOM 2409 O O . ARG B 1 30 ? -3.887 25.5 11.625 1 71.5 30 ARG B O 1
ATOM 2416 N N . VAL B 1 31 ? -4.48 23.953 10.07 1 72.19 31 VAL B N 1
ATOM 2417 C CA . VAL B 1 31 ? -5.73 24.672 9.852 1 72.19 31 VAL B CA 1
ATOM 2418 C C . VAL B 1 31 ? -6.855 24.016 10.648 1 72.19 31 VAL B C 1
ATOM 2420 O O . VAL B 1 31 ? -7.895 24.625 10.898 1 72.19 31 VAL B O 1
ATOM 2423 N N . ASN B 1 32 ? -6.523 22.797 11.062 1 68.44 32 ASN B N 1
ATOM 2424 C CA . ASN B 1 32 ? -7.531 22.031 11.797 1 68.44 32 ASN B CA 1
ATOM 2425 C C . ASN B 1 32 ? -7.535 22.391 13.273 1 68.44 32 ASN B C 1
ATOM 2427 O O . ASN B 1 32 ? -6.617 22.016 14.008 1 68.44 32 ASN B O 1
ATOM 2431 N N . VAL B 1 33 ? -8.531 23.078 13.672 1 66.56 33 VAL B N 1
ATOM 2432 C CA . VAL B 1 33 ? -8.617 23.609 15.031 1 66.56 33 VAL B CA 1
ATOM 2433 C C . VAL B 1 33 ? -8.742 22.453 16.016 1 66.56 33 VAL B C 1
ATOM 2435 O O . VAL B 1 33 ? -8.453 22.609 17.203 1 66.56 33 VAL B O 1
ATOM 2438 N N . LYS B 1 34 ? -9.164 21.328 15.617 1 68.06 34 LYS B N 1
ATOM 2439 C CA . LYS B 1 34 ? -9.406 20.203 16.5 1 68.06 34 LYS B CA 1
ATOM 2440 C C . LYS B 1 34 ? -8.109 19.469 16.812 1 68.06 34 LYS B C 1
ATOM 2442 O O . LYS B 1 34 ? -8.062 18.641 17.734 1 68.06 34 LYS B O 1
ATOM 2447 N N . ILE B 1 35 ? -7.129 19.812 16.109 1 68.06 35 ILE B N 1
ATOM 2448 C CA . ILE B 1 35 ? -5.84 19.172 16.312 1 68.06 35 ILE B CA 1
ATOM 2449 C C . ILE B 1 35 ? -4.973 20.031 17.234 1 68.06 35 ILE B C 1
ATOM 2451 O O . ILE B 1 35 ? -4.875 21.25 17.047 1 68.06 35 ILE B O 1
ATOM 2455 N N . GLN B 1 36 ? -4.473 19.422 18.188 1 70.69 36 GLN B N 1
ATOM 2456 C CA . GLN B 1 36 ? -3.561 20.125 19.078 1 70.69 36 GLN B CA 1
ATOM 2457 C C . GLN B 1 36 ? -2.271 20.516 18.375 1 70.69 36 GLN B C 1
ATOM 2459 O O . GLN B 1 36 ? -1.588 19.656 17.797 1 70.69 36 GLN B O 1
ATOM 2464 N N . PRO B 1 37 ? -2.121 21.812 18.375 1 74.5 37 PRO B N 1
ATOM 2465 C CA . PRO B 1 37 ? -0.898 22.266 17.703 1 74.5 37 PRO B CA 1
ATOM 2466 C C . PRO B 1 37 ? 0.37 21.734 18.375 1 74.5 37 PRO B C 1
ATOM 2468 O O . PRO B 1 37 ? 0.405 21.578 19.594 1 74.5 37 PRO B O 1
ATOM 2471 N N . ASP B 1 38 ? 1.315 21.344 17.531 1 75 38 ASP B N 1
ATOM 2472 C CA . ASP B 1 38 ? 2.625 20.953 18.047 1 75 38 ASP B CA 1
ATOM 2473 C C . ASP B 1 38 ? 3.746 21.484 17.172 1 75 38 ASP B C 1
ATOM 2475 O O . ASP B 1 38 ? 3.488 22.016 16.078 1 75 38 ASP B O 1
ATOM 2479 N N . ILE B 1 39 ? 4.914 21.469 17.688 1 72.44 39 ILE B N 1
ATOM 2480 C CA . ILE B 1 39 ? 6.07 22.078 17.031 1 72.44 39 ILE B CA 1
ATOM 2481 C C . ILE B 1 39 ? 6.438 21.281 15.781 1 72.44 39 ILE B C 1
ATOM 2483 O O . ILE B 1 39 ? 7.227 21.734 14.953 1 72.44 39 ILE B O 1
ATOM 2487 N N . HIS B 1 40 ? 5.77 20.188 15.555 1 75.12 40 HIS B N 1
ATOM 2488 C CA . HIS B 1 40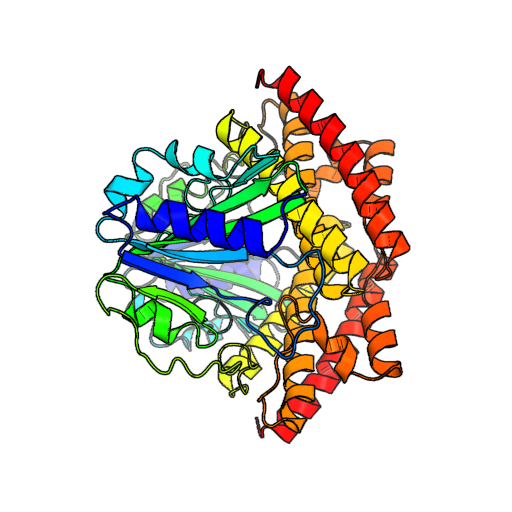 ? 6.18 19.312 14.461 1 75.12 40 HIS B CA 1
ATOM 2489 C C . HIS B 1 40 ? 5.176 19.344 13.312 1 75.12 40 HIS B C 1
ATOM 2491 O O . HIS B 1 40 ? 5.293 18.594 12.352 1 75.12 40 HIS B O 1
ATOM 2497 N N . GLN B 1 41 ? 4.254 20.234 13.461 1 83 41 GLN B N 1
ATOM 2498 C CA . GLN B 1 41 ? 3.291 20.359 12.367 1 83 41 GLN B CA 1
ATOM 2499 C C . GLN B 1 41 ? 3.951 20.906 11.109 1 83 41 GLN B C 1
ATOM 2501 O O . GLN B 1 41 ? 4.781 21.812 11.172 1 83 41 GLN B O 1
ATOM 2506 N N . ASP B 1 42 ? 3.568 20.312 10.086 1 89.12 42 ASP B N 1
ATOM 2507 C CA . ASP B 1 42 ? 4.125 20.719 8.797 1 89.12 42 ASP B CA 1
ATOM 2508 C C . ASP B 1 42 ? 3.326 21.875 8.195 1 89.12 42 ASP B C 1
ATOM 2510 O O . ASP B 1 42 ? 2.203 22.141 8.625 1 89.12 42 ASP B O 1
ATOM 2514 N N . PHE B 1 43 ? 4.023 22.641 7.402 1 92.12 43 PHE B N 1
ATOM 2515 C CA . PHE B 1 43 ? 3.336 23.641 6.594 1 92.12 43 PHE B CA 1
ATOM 2516 C C . PHE B 1 43 ? 2.846 23.047 5.285 1 92.12 43 PHE B C 1
ATOM 2518 O O . PHE B 1 43 ? 3.621 22.891 4.34 1 92.12 43 PHE B O 1
ATOM 2525 N N . ASP B 1 44 ? 1.605 22.703 5.293 1 92.06 44 ASP B N 1
ATOM 2526 C CA . ASP B 1 44 ? 0.993 22.234 4.059 1 92.06 44 ASP B CA 1
ATOM 2527 C C . ASP B 1 44 ? 0.528 23.391 3.188 1 92.06 44 ASP B C 1
ATOM 2529 O O . ASP B 1 44 ? -0.538 23.969 3.424 1 92.06 44 ASP B O 1
ATOM 2533 N N . ILE B 1 45 ? 1.217 23.656 2.17 1 94.69 45 ILE B N 1
ATOM 2534 C CA . ILE B 1 45 ? 0.996 24.859 1.373 1 94.69 45 ILE B CA 1
ATOM 2535 C C . ILE B 1 45 ? 0.644 24.469 -0.061 1 94.69 45 ILE B C 1
ATOM 2537 O O . ILE B 1 45 ? 1.239 23.547 -0.626 1 94.69 45 ILE B O 1
ATOM 2541 N N . VAL B 1 46 ? -0.296 25.125 -0.579 1 94.25 46 VAL B N 1
ATOM 2542 C CA . VAL B 1 46 ? -0.632 24.984 -1.991 1 94.25 46 VAL B CA 1
ATOM 2543 C C . VAL B 1 46 ? -0.416 26.312 -2.717 1 94.25 46 VAL B C 1
ATOM 2545 O O . VAL B 1 46 ? -1.021 27.328 -2.363 1 94.25 46 VAL B O 1
ATOM 2548 N N . TYR B 1 47 ? 0.47 26.344 -3.648 1 96.44 47 TYR B N 1
ATOM 2549 C CA . TYR B 1 47 ? 0.627 27.453 -4.578 1 96.44 47 TYR B CA 1
ATOM 2550 C C . TYR B 1 47 ? -0.212 27.234 -5.832 1 96.44 47 TYR B C 1
ATOM 2552 O O . TYR B 1 47 ? 0.028 26.297 -6.594 1 96.44 47 TYR B O 1
ATOM 2560 N N . ILE B 1 48 ? -1.176 28.016 -5.984 1 96.25 48 ILE B N 1
ATOM 2561 C CA . ILE B 1 48 ? -1.946 28 -7.223 1 96.25 48 ILE B CA 1
ATOM 2562 C C . ILE B 1 48 ? -1.22 28.812 -8.297 1 96.25 48 ILE B C 1
ATOM 2564 O O . ILE B 1 48 ? -0.958 30 -8.109 1 96.25 48 ILE B O 1
ATOM 2568 N N . VAL B 1 49 ? -0.961 28.172 -9.383 1 96.44 49 VAL B N 1
ATOM 2569 C CA . VAL B 1 49 ? -0.081 28.812 -10.359 1 96.44 49 VAL B CA 1
ATOM 2570 C C . VAL B 1 49 ? -0.795 28.938 -11.695 1 96.44 49 VAL B C 1
ATOM 2572 O O . VAL B 1 49 ? -1.691 28.156 -12.008 1 96.44 49 VAL B O 1
ATOM 2575 N N . GLU B 1 50 ? -0.362 29.922 -12.469 1 94.94 50 GLU B N 1
ATOM 2576 C CA . GLU B 1 50 ? -0.894 30.156 -13.805 1 94.94 50 GLU B CA 1
ATOM 2577 C C . GLU B 1 50 ? -0.382 29.109 -14.797 1 94.94 50 GLU B C 1
ATOM 2579 O O . GLU B 1 50 ? -1.163 28.516 -15.547 1 94.94 50 GLU B O 1
ATOM 2584 N N . ASN B 1 51 ? 0.875 28.922 -14.828 1 93.19 51 ASN B N 1
ATOM 2585 C CA . ASN B 1 51 ? 1.524 27.938 -15.695 1 93.19 51 ASN B CA 1
ATOM 2586 C C . ASN B 1 51 ? 2.385 26.969 -14.906 1 93.19 51 ASN B C 1
ATOM 2588 O O . ASN B 1 51 ? 3.518 27.281 -14.539 1 93.19 51 ASN B O 1
ATOM 2592 N N . LEU B 1 52 ? 1.859 25.781 -14.758 1 93.12 52 LEU B N 1
ATOM 2593 C CA . LEU B 1 52 ? 2.545 24.766 -13.961 1 93.12 52 LEU B CA 1
ATOM 2594 C C . LEU B 1 52 ? 3.834 24.312 -14.641 1 93.12 52 LEU B C 1
ATOM 2596 O O . LEU B 1 52 ? 4.863 24.156 -13.984 1 93.12 52 LEU B O 1
ATOM 2600 N N . GLU B 1 53 ? 3.838 24.156 -15.906 1 90.19 53 GLU B N 1
ATOM 2601 C CA . GLU B 1 53 ? 5 23.672 -16.641 1 90.19 53 GLU B CA 1
ATOM 2602 C C . GLU B 1 53 ? 6.188 24.609 -16.484 1 90.19 53 GLU B C 1
ATOM 2604 O O . GLU B 1 53 ? 7.328 24.172 -16.359 1 90.19 53 GLU B O 1
ATOM 2609 N N . ASP B 1 54 ? 5.887 25.859 -16.438 1 91.06 54 ASP B N 1
ATOM 2610 C CA . ASP B 1 54 ? 6.934 26.875 -16.359 1 91.06 54 ASP B CA 1
ATOM 2611 C C . ASP B 1 54 ? 7.633 26.812 -15 1 91.06 54 ASP B C 1
ATOM 2613 O O . ASP B 1 54 ? 8.859 26.906 -14.922 1 91.06 54 ASP B O 1
ATOM 2617 N N . ILE B 1 55 ? 6.848 26.688 -13.992 1 92.56 55 ILE B N 1
ATOM 2618 C CA . ILE B 1 55 ? 7.406 26.812 -12.656 1 92.56 55 ILE B CA 1
ATOM 2619 C C . ILE B 1 55 ? 8.148 25.516 -12.297 1 92.56 55 ILE B C 1
ATOM 2621 O O . ILE B 1 55 ? 9.047 25.531 -11.445 1 92.56 55 ILE B O 1
ATOM 2625 N N . ILE B 1 56 ? 7.766 24.406 -12.977 1 90.81 56 ILE B N 1
ATOM 2626 C CA . ILE B 1 56 ? 8.43 23.156 -12.625 1 90.81 56 ILE B CA 1
ATOM 2627 C C . ILE B 1 56 ? 9.625 22.938 -13.547 1 90.81 56 ILE B C 1
ATOM 2629 O O . ILE B 1 56 ? 10.414 22 -13.336 1 90.81 56 ILE B O 1
ATOM 2633 N N . ALA B 1 57 ? 9.742 23.672 -14.57 1 88.81 57 ALA B N 1
ATOM 2634 C CA . ALA B 1 57 ? 10.852 23.531 -15.516 1 88.81 57 ALA B CA 1
ATOM 2635 C C . ALA B 1 57 ? 12.188 23.781 -14.828 1 88.81 57 ALA B C 1
ATOM 2637 O O . ALA B 1 57 ? 13.18 23.109 -15.133 1 88.81 57 ALA B O 1
ATOM 2638 N N . ASP B 1 58 ? 12.234 24.766 -13.977 1 89.62 58 ASP B N 1
ATOM 2639 C CA . ASP B 1 58 ? 13.406 25.062 -13.172 1 89.62 58 ASP B CA 1
ATOM 2640 C C . ASP B 1 58 ? 13.039 25.188 -11.695 1 89.62 58 ASP B C 1
ATOM 2642 O O . ASP B 1 58 ? 12.477 26.203 -11.273 1 89.62 58 ASP B O 1
ATOM 2646 N N . LEU B 1 59 ? 13.445 24.203 -10.93 1 91.06 59 LEU B N 1
ATOM 2647 C CA . LEU B 1 59 ? 13.031 24.141 -9.531 1 91.06 59 LEU B CA 1
ATOM 2648 C C . LEU B 1 59 ? 14.07 24.797 -8.625 1 91.06 59 LEU B C 1
ATOM 2650 O O . LEU B 1 59 ? 13.992 24.688 -7.402 1 91.06 59 LEU B O 1
ATOM 2654 N N . GLU B 1 60 ? 14.953 25.578 -9.188 1 92 60 GLU B N 1
ATOM 2655 C CA . GLU B 1 60 ? 15.977 26.234 -8.391 1 92 60 GLU B CA 1
ATOM 2656 C C . GLU B 1 60 ? 15.352 27.281 -7.457 1 92 60 GLU B C 1
ATOM 2658 O O . GLU B 1 60 ? 15.906 27.578 -6.398 1 92 60 GLU B O 1
ATOM 2663 N N . TRP B 1 61 ? 14.211 27.75 -7.883 1 94 61 TRP B N 1
ATOM 2664 C CA . TRP B 1 61 ? 13.562 28.797 -7.109 1 94 61 TRP B CA 1
ATOM 2665 C C . TRP B 1 61 ? 13.195 28.297 -5.711 1 94 61 TRP B C 1
ATOM 2667 O O . TRP B 1 61 ? 13.031 29.094 -4.785 1 94 61 TRP B O 1
ATOM 2677 N N . ILE B 1 62 ? 13.109 27.016 -5.465 1 94.94 62 ILE B N 1
ATOM 2678 C CA . ILE B 1 62 ? 12.711 26.516 -4.152 1 94.94 62 ILE B CA 1
ATOM 2679 C C . ILE B 1 62 ? 13.836 26.734 -3.148 1 94.94 62 ILE B C 1
ATOM 2681 O O . ILE B 1 62 ? 13.633 26.625 -1.938 1 94.94 62 ILE B O 1
ATOM 2685 N N . ASN B 1 63 ? 15.023 27.047 -3.65 1 94.69 63 ASN B N 1
ATOM 2686 C CA . ASN B 1 63 ? 16.156 27.344 -2.777 1 94.69 63 ASN B CA 1
ATOM 2687 C C . ASN B 1 63 ? 15.883 28.547 -1.895 1 94.69 63 ASN B C 1
ATOM 2689 O O . ASN B 1 63 ? 16.5 28.719 -0.842 1 94.69 63 ASN B O 1
ATOM 2693 N N . GLN B 1 64 ? 14.961 29.328 -2.299 1 95.19 64 GLN B N 1
ATOM 2694 C CA . GLN B 1 64 ? 14.625 30.531 -1.541 1 95.19 64 GLN B CA 1
ATOM 2695 C C . GLN B 1 64 ? 14.031 30.188 -0.183 1 95.19 64 GLN B C 1
ATOM 2697 O O . GLN B 1 64 ? 14.031 31.016 0.734 1 95.19 64 GLN B O 1
ATOM 2702 N N . PHE B 1 65 ? 13.539 28.984 -0.098 1 96.12 65 PHE B N 1
ATOM 2703 C CA . PHE B 1 65 ? 12.891 28.609 1.153 1 96.12 65 PHE B CA 1
ATOM 2704 C C . PHE B 1 65 ? 13.93 28.359 2.244 1 96.12 65 PHE B C 1
ATOM 2706 O O . PHE B 1 65 ? 13.602 28.375 3.432 1 96.12 65 PHE B O 1
ATOM 2713 N N . GLY B 1 66 ? 15.141 28.062 1.914 1 94.44 66 GLY B N 1
ATOM 2714 C CA . GLY B 1 66 ? 16.188 27.844 2.895 1 94.44 66 GLY B CA 1
ATOM 2715 C C . GLY B 1 66 ? 17 26.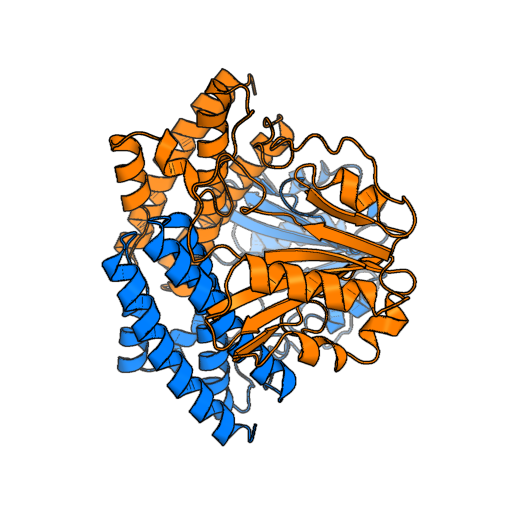594 2.639 1 94.44 66 GLY B C 1
ATOM 2716 O O . GLY B 1 66 ? 16.797 25.922 1.622 1 94.44 66 GLY B O 1
ATOM 2717 N N . ASN B 1 67 ? 17.906 26.375 3.49 1 94.62 67 ASN B N 1
ATOM 2718 C CA . ASN B 1 67 ? 18.75 25.188 3.377 1 94.62 67 ASN B CA 1
ATOM 2719 C C . ASN B 1 67 ? 17.969 23.922 3.73 1 94.62 67 ASN B C 1
ATOM 2721 O O . ASN B 1 67 ? 17.469 23.781 4.844 1 94.62 67 ASN B O 1
ATOM 2725 N N . ARG B 1 68 ? 17.938 22.984 2.77 1 94.5 68 ARG B N 1
ATOM 2726 C CA . ARG B 1 68 ? 17.125 21.781 2.936 1 94.5 68 ARG B CA 1
ATOM 2727 C C . ARG B 1 68 ? 17.984 20.594 3.318 1 94.5 68 ARG B C 1
ATOM 2729 O O . ARG B 1 68 ? 19.094 20.422 2.801 1 94.5 68 ARG B O 1
ATOM 2736 N N . ILE B 1 69 ? 17.516 19.812 4.266 1 93.12 69 ILE B N 1
ATOM 2737 C CA . ILE B 1 69 ? 18.141 18.547 4.621 1 93.12 69 ILE B CA 1
ATOM 2738 C C . ILE B 1 69 ? 17.766 17.484 3.592 1 93.12 69 ILE B C 1
ATOM 2740 O O . ILE B 1 69 ? 18.625 16.703 3.154 1 93.12 69 ILE B O 1
ATOM 2744 N N . ILE B 1 70 ? 16.547 17.469 3.256 1 94 70 ILE B N 1
ATOM 2745 C CA . ILE B 1 70 ? 16.031 16.484 2.311 1 94 70 ILE B CA 1
ATOM 2746 C C . ILE B 1 70 ? 14.875 17.078 1.521 1 94 70 ILE B C 1
ATOM 2748 O O . ILE B 1 70 ? 14.094 17.859 2.061 1 94 70 ILE B O 1
ATOM 2752 N N . THR B 1 71 ? 14.828 16.797 0.264 1 93.62 71 THR B N 1
ATOM 2753 C CA . THR B 1 71 ? 13.727 17.172 -0.619 1 93.62 71 THR B CA 1
ATOM 2754 C C . THR B 1 71 ? 13.219 15.961 -1.393 1 93.62 71 THR B C 1
ATOM 2756 O O . THR B 1 71 ? 14.008 15.125 -1.842 1 93.62 71 THR B O 1
ATOM 2759 N N . GLN B 1 72 ? 11.906 15.898 -1.476 1 91.19 72 GLN B N 1
ATOM 2760 C CA . GLN B 1 72 ? 11.312 14.812 -2.244 1 91.19 72 GLN B CA 1
ATOM 2761 C C . GLN B 1 72 ? 10.375 15.352 -3.322 1 91.19 72 GLN B C 1
ATOM 2763 O O . GLN B 1 72 ? 9.602 16.281 -3.074 1 91.19 72 GLN B O 1
ATOM 2768 N N . PHE B 1 73 ? 10.539 14.75 -4.434 1 86.25 73 PHE B N 1
ATOM 2769 C CA . PHE B 1 73 ? 9.664 15.047 -5.562 1 86.25 73 PHE B CA 1
ATOM 2770 C C . PHE B 1 73 ? 8.836 13.82 -5.938 1 86.25 73 PHE B C 1
ATOM 2772 O O . PHE B 1 73 ? 9.219 13.062 -6.832 1 86.25 73 PHE B O 1
ATOM 2779 N N . PRO B 1 74 ? 7.684 13.672 -5.406 1 79.81 74 PRO B N 1
ATOM 2780 C CA . PRO B 1 74 ? 6.906 12.438 -5.582 1 79.81 74 PRO B CA 1
ATOM 2781 C C . PRO B 1 74 ? 6.547 12.172 -7.043 1 79.81 74 PRO B C 1
ATOM 2783 O O . PRO B 1 74 ? 6.496 11.016 -7.469 1 79.81 74 PRO B O 1
ATOM 2786 N N . GLU B 1 75 ? 6.312 13.148 -7.832 1 76.31 75 GLU B N 1
ATOM 2787 C CA . GLU B 1 75 ? 5.852 12.984 -9.203 1 76.31 75 GLU B CA 1
ATOM 2788 C C . GLU B 1 75 ? 7.016 12.664 -10.141 1 76.31 75 GLU B C 1
ATOM 2790 O O . GLU B 1 75 ? 6.805 12.227 -11.273 1 76.31 75 GLU B O 1
ATOM 2795 N N . ALA B 1 76 ? 8.195 12.812 -9.68 1 72.62 76 ALA B N 1
ATOM 2796 C CA . ALA B 1 76 ? 9.352 12.594 -10.531 1 72.62 76 ALA B CA 1
ATOM 2797 C C . ALA B 1 76 ? 10.047 11.281 -10.195 1 72.62 76 ALA B C 1
ATOM 2799 O O . ALA B 1 76 ? 11.133 10.984 -10.703 1 72.62 76 ALA B O 1
ATOM 2800 N N . GLN B 1 77 ? 9.383 10.477 -9.375 1 76.5 77 GLN B N 1
ATOM 2801 C CA . GLN B 1 77 ? 10.062 9.281 -8.891 1 76.5 77 GLN B CA 1
ATOM 2802 C C . GLN B 1 77 ? 9.812 8.094 -9.805 1 76.5 77 GLN B C 1
ATOM 2804 O O . GLN B 1 77 ? 8.75 7.992 -10.43 1 76.5 77 GLN B O 1
ATOM 2809 N N . ASP B 1 78 ? 10.742 7.219 -9.898 1 77.75 78 ASP B N 1
ATOM 2810 C CA . ASP B 1 78 ? 10.625 5.949 -10.609 1 77.75 78 ASP B CA 1
ATOM 2811 C C . ASP B 1 78 ? 10.188 4.832 -9.672 1 77.75 78 ASP B C 1
ATOM 2813 O O . ASP B 1 78 ? 9.734 3.777 -10.117 1 77.75 78 ASP B O 1
ATOM 2817 N N . LEU B 1 79 ? 10.398 5.105 -8.414 1 77.31 79 LEU B N 1
ATOM 2818 C CA . LEU B 1 79 ? 10.117 4.098 -7.395 1 77.31 79 LEU B CA 1
ATOM 2819 C C . LEU B 1 79 ? 8.633 3.754 -7.363 1 77.31 79 LEU B C 1
ATOM 2821 O O . LEU B 1 79 ? 8.266 2.611 -7.086 1 77.31 79 LEU B O 1
ATOM 2825 N N . TYR B 1 80 ? 7.82 4.754 -7.633 1 71.69 80 TYR B N 1
ATOM 2826 C CA . TYR B 1 80 ? 6.367 4.613 -7.617 1 71.69 80 TYR B CA 1
ATOM 2827 C C . TYR B 1 80 ? 5.758 5.145 -8.906 1 71.69 80 TYR B C 1
ATOM 2829 O O . TYR B 1 80 ? 6.316 6.047 -9.539 1 71.69 80 TYR B O 1
ATOM 2837 N N . PRO B 1 81 ? 4.688 4.457 -9.227 1 65.31 81 PRO B N 1
ATOM 2838 C CA . PRO B 1 81 ? 4.031 5.031 -10.406 1 65.31 81 PRO B CA 1
ATOM 2839 C C . PRO B 1 81 ? 3.5 6.441 -10.164 1 65.31 81 PRO B C 1
ATOM 2841 O O . PRO B 1 81 ? 3.061 6.754 -9.055 1 65.31 81 PRO B O 1
ATOM 2844 N N . SER B 1 82 ? 3.834 7.375 -11.164 1 61.25 82 SER B N 1
ATOM 2845 C CA . SER B 1 82 ? 3.367 8.758 -11.07 1 61.25 82 SER B CA 1
ATOM 2846 C C . SER B 1 82 ? 1.856 8.844 -11.25 1 61.25 82 SER B C 1
ATOM 2848 O O . SER B 1 82 ? 1.274 8.078 -12.023 1 61.25 82 SER B O 1
ATOM 2850 N N . GLU B 1 83 ? 1.28 9.555 -10.375 1 57.78 83 GLU B N 1
ATOM 2851 C CA . GLU B 1 83 ? -0.144 9.82 -10.555 1 57.78 83 GLU B CA 1
ATOM 2852 C C . GLU B 1 83 ? -0.38 11.195 -11.164 1 57.78 83 GLU B C 1
ATOM 2854 O O . GLU B 1 83 ? -1.522 11.648 -11.266 1 57.78 83 GLU B O 1
ATOM 2859 N N . LEU B 1 84 ? 0.533 11.867 -11.828 1 56.59 84 LEU B N 1
ATOM 2860 C CA . LEU B 1 84 ? 0.623 13.289 -12.133 1 56.59 84 LEU B CA 1
ATOM 2861 C C . LEU B 1 84 ? -0.642 13.781 -12.828 1 56.59 84 LEU B C 1
ATOM 2863 O O . LEU B 1 84 ? -0.897 13.422 -13.984 1 56.59 84 LEU B O 1
ATOM 2867 N N . GLU B 1 85 ? -1.627 14.078 -12.016 1 63.09 85 GLU B N 1
ATOM 2868 C CA . GLU B 1 85 ? -2.822 14.758 -12.508 1 63.09 85 GLU B CA 1
ATOM 2869 C C . GLU B 1 85 ? -2.777 16.25 -12.203 1 63.09 85 GLU B C 1
ATOM 2871 O O . GLU B 1 85 ? -3.645 16.766 -11.492 1 63.09 85 GLU B O 1
ATOM 2876 N N . GLU B 1 86 ? -1.751 17.172 -12.859 1 76.75 86 GLU B N 1
ATOM 2877 C CA . GLU B 1 86 ? -1.797 18.625 -12.773 1 76.75 86 GLU B CA 1
ATOM 2878 C C . GLU B 1 86 ? -1.479 19.109 -11.367 1 76.75 86 GLU B C 1
ATOM 2880 O O . GLU B 1 86 ? -1.946 20.172 -10.945 1 76.75 86 GLU B O 1
ATOM 2885 N N . ARG B 1 87 ? -0.942 18.422 -10.531 1 86.62 87 ARG B N 1
ATOM 2886 C CA . ARG B 1 87 ? -0.4 18.75 -9.219 1 86.62 87 ARG B CA 1
ATOM 2887 C C . ARG B 1 87 ? 1.037 18.266 -9.078 1 86.62 87 ARG B C 1
ATOM 2889 O O . ARG B 1 87 ? 1.377 17.172 -9.562 1 86.62 87 ARG B O 1
ATOM 2896 N N . TYR B 1 88 ? 1.853 19.188 -8.562 1 90.81 88 TYR B N 1
ATOM 2897 C CA . TYR B 1 88 ? 3.264 18.844 -8.398 1 90.81 88 TYR B CA 1
ATOM 2898 C C . TYR B 1 88 ? 3.715 19.078 -6.961 1 90.81 88 TYR B C 1
ATOM 2900 O O . TYR B 1 88 ? 4.125 20.188 -6.598 1 90.81 88 TYR B O 1
ATOM 2908 N N . PRO B 1 89 ? 3.721 18.031 -6.16 1 91.62 89 PRO B N 1
ATOM 2909 C CA . PRO B 1 89 ? 4.148 18.172 -4.766 1 91.62 89 PRO B CA 1
ATOM 2910 C C . PRO B 1 89 ? 5.668 18.234 -4.621 1 91.62 89 PRO B C 1
ATOM 2912 O O . PRO B 1 89 ? 6.395 17.562 -5.348 1 91.62 89 PRO B O 1
ATOM 2915 N N . ILE B 1 90 ? 6.07 19.125 -3.775 1 93.88 90 ILE B N 1
ATOM 2916 C CA . ILE B 1 90 ? 7.469 19.266 -3.377 1 93.88 90 ILE B CA 1
ATOM 2917 C C . ILE B 1 90 ? 7.574 19.219 -1.854 1 93.88 90 ILE B C 1
ATOM 2919 O O . ILE B 1 90 ? 7.148 20.156 -1.165 1 93.88 90 ILE B O 1
ATOM 2923 N N . LEU B 1 91 ? 8.211 18.188 -1.361 1 94.56 91 LEU B N 1
ATOM 2924 C CA . LEU B 1 91 ? 8.336 18.016 0.083 1 94.56 91 LEU B CA 1
ATOM 2925 C C . LEU B 1 91 ? 9.727 18.422 0.56 1 94.56 91 LEU B C 1
ATOM 2927 O O . LEU B 1 91 ? 10.727 17.875 0.095 1 94.56 91 LEU B O 1
ATOM 2931 N N . MET B 1 92 ? 9.742 19.359 1.512 1 95.62 92 MET B N 1
ATOM 2932 C CA . MET B 1 92 ? 11.031 19.906 1.915 1 95.62 92 MET B CA 1
ATOM 2933 C C . MET B 1 92 ? 11.188 19.875 3.432 1 95.62 92 MET B C 1
ATOM 2935 O O . MET B 1 92 ? 10.289 20.266 4.164 1 95.62 92 MET B O 1
ATOM 2939 N N . LEU B 1 93 ? 12.266 19.328 3.848 1 94.81 93 LEU B N 1
ATOM 2940 C CA . LEU B 1 93 ? 12.695 19.406 5.242 1 94.81 93 LEU B CA 1
ATOM 2941 C C . LEU B 1 93 ? 13.945 20.266 5.375 1 94.81 93 LEU B C 1
ATOM 2943 O O . LEU B 1 93 ? 14.953 20.016 4.711 1 94.81 93 LEU B O 1
ATOM 2947 N N . PHE B 1 94 ? 13.844 21.234 6.258 1 94.38 94 PHE B N 1
ATOM 2948 C CA . PHE B 1 94 ? 14.914 22.219 6.355 1 94.38 94 PHE B CA 1
ATOM 2949 C C . PHE B 1 94 ? 15.82 21.906 7.543 1 94.38 94 PHE B C 1
ATOM 2951 O O . PHE B 1 94 ? 15.484 21.078 8.391 1 94.38 94 PHE B O 1
ATOM 2958 N N . ASP B 1 95 ? 16.953 22.578 7.57 1 93.44 95 ASP B N 1
ATOM 2959 C CA . ASP B 1 95 ? 17.969 22.297 8.594 1 93.44 95 ASP B CA 1
ATOM 2960 C C . ASP B 1 95 ? 17.531 22.875 9.945 1 93.44 95 ASP B C 1
ATOM 2962 O O . ASP B 1 95 ? 18.109 22.531 10.977 1 93.44 95 ASP B O 1
ATOM 2966 N N . ASP B 1 96 ? 16.531 23.719 9.992 1 91.94 96 ASP B N 1
ATOM 2967 C CA . ASP B 1 96 ? 15.984 24.172 11.266 1 91.94 96 ASP B CA 1
ATOM 2968 C C . ASP B 1 96 ? 14.828 23.281 11.711 1 91.94 96 ASP B C 1
ATOM 2970 O O . ASP B 1 96 ? 14.109 23.609 12.656 1 91.94 96 ASP B O 1
ATOM 2974 N N . TYR B 1 97 ? 14.555 22.203 10.93 1 88.81 97 TYR B N 1
ATOM 2975 C CA . TYR B 1 97 ? 13.641 21.109 11.25 1 88.81 97 TYR B CA 1
ATOM 2976 C C . TYR B 1 97 ? 12.203 21.484 10.922 1 88.81 97 TYR B C 1
ATOM 2978 O O . TYR B 1 97 ? 11.273 20.75 11.25 1 88.81 97 TYR B O 1
ATOM 2986 N N . ASN B 1 98 ? 12.062 22.688 10.258 1 91.25 98 ASN B N 1
ATOM 2987 C CA . ASN B 1 98 ? 10.758 23 9.672 1 91.25 98 ASN B CA 1
ATOM 2988 C C . ASN B 1 98 ? 10.508 22.203 8.398 1 91.25 98 ASN B C 1
ATOM 2990 O O . ASN B 1 98 ? 11.445 21.875 7.668 1 91.25 98 ASN B O 1
ATOM 2994 N N . ARG B 1 99 ? 9.242 21.891 8.227 1 93.31 99 ARG B N 1
ATOM 2995 C CA . ARG B 1 99 ? 8.859 21.125 7.043 1 93.31 99 ARG B CA 1
ATOM 2996 C C . ARG B 1 99 ? 7.789 21.859 6.242 1 93.31 99 ARG B C 1
ATOM 2998 O O . ARG B 1 99 ? 6.855 22.422 6.816 1 93.31 99 ARG B O 1
ATOM 3005 N N . ILE B 1 100 ? 8.016 21.969 4.949 1 93.88 100 ILE B N 1
ATOM 3006 C CA . ILE B 1 100 ? 7.023 22.516 4.035 1 93.88 100 ILE B CA 1
ATOM 3007 C C . ILE B 1 100 ? 6.629 21.469 3.002 1 93.88 100 ILE B C 1
ATOM 3009 O O . ILE B 1 100 ? 7.484 20.938 2.281 1 93.88 100 ILE B O 1
ATOM 3013 N N . ASP B 1 101 ? 5.434 21.078 3.041 1 93.88 101 ASP B N 1
ATOM 3014 C CA . ASP B 1 101 ? 4.855 20.297 1.956 1 93.88 101 ASP B CA 1
ATOM 3015 C C . ASP B 1 101 ? 4.148 21.188 0.942 1 93.88 101 ASP B C 1
ATOM 3017 O O . ASP B 1 101 ? 2.963 21.484 1.088 1 93.88 101 ASP B O 1
ATOM 3021 N N . LEU B 1 102 ? 4.863 21.469 -0.106 1 95.5 102 LEU B N 1
ATOM 3022 C CA . LEU B 1 102 ? 4.395 22.438 -1.096 1 95.5 102 LEU B CA 1
ATOM 3023 C C . LEU B 1 102 ? 3.77 21.719 -2.293 1 95.5 102 LEU B C 1
ATOM 3025 O O . LEU B 1 102 ? 4.379 20.828 -2.871 1 95.5 102 LEU B O 1
ATOM 3029 N N . THR B 1 103 ? 2.578 22.062 -2.596 1 94.31 103 THR B N 1
ATOM 3030 C CA . THR B 1 103 ? 1.95 21.562 -3.811 1 94.31 103 THR B CA 1
ATOM 3031 C C . THR B 1 103 ? 1.732 22.688 -4.816 1 94.31 103 THR B C 1
ATOM 3033 O O . THR B 1 103 ? 1.105 23.688 -4.496 1 94.31 103 THR B O 1
ATOM 3036 N N . LEU B 1 104 ? 2.344 22.516 -5.941 1 94.81 104 LEU B N 1
ATOM 3037 C CA . LEU B 1 104 ? 2.061 23.422 -7.055 1 94.81 104 LEU B CA 1
ATOM 3038 C C . LEU B 1 104 ? 0.833 22.953 -7.832 1 94.81 104 LEU B C 1
ATOM 3040 O O . LEU B 1 104 ? 0.812 21.844 -8.359 1 94.81 104 LEU B O 1
ATOM 3044 N N . LEU B 1 105 ? -0.131 23.75 -7.84 1 94.81 105 LEU B N 1
ATOM 3045 C CA . LEU B 1 105 ? -1.397 23.391 -8.469 1 94.81 105 LEU B CA 1
ATOM 3046 C C . LEU B 1 105 ? -1.733 24.359 -9.602 1 94.81 105 LEU B C 1
ATOM 3048 O O . LEU B 1 105 ? -1.695 25.578 -9.422 1 94.81 105 LEU B O 1
ATOM 3052 N N . SER B 1 106 ? -2.08 23.766 -10.68 1 94.12 106 SER B N 1
ATOM 3053 C CA . SER B 1 106 ? -2.533 24.609 -11.781 1 94.12 106 SER B CA 1
ATOM 3054 C C . SER B 1 106 ? -3.857 25.281 -11.453 1 94.12 106 SER B C 1
ATOM 3056 O O . SER B 1 106 ? -4.75 24.672 -10.867 1 94.12 106 SER B O 1
ATOM 3058 N N . LYS B 1 107 ? -4.016 26.453 -11.875 1 92.69 107 LYS B N 1
ATOM 3059 C CA . LYS B 1 107 ? -5.25 27.203 -11.648 1 92.69 107 LYS B CA 1
ATOM 3060 C C . LYS B 1 107 ? -6.445 26.5 -12.289 1 92.69 107 LYS B C 1
ATOM 3062 O O . LYS B 1 107 ? -7.574 26.625 -11.805 1 92.69 107 LYS B O 1
ATOM 3067 N N . ASN B 1 108 ? -6.172 25.688 -13.273 1 90.62 108 ASN B N 1
ATOM 3068 C CA . ASN B 1 108 ? -7.23 24.984 -13.984 1 90.62 108 ASN B CA 1
ATOM 3069 C C . ASN B 1 108 ? -7.832 23.875 -13.133 1 90.62 108 ASN B C 1
ATOM 3071 O O . ASN B 1 108 ? -8.922 23.375 -13.422 1 90.62 108 ASN B O 1
ATOM 3075 N N . LYS B 1 109 ? -7.129 23.5 -12.078 1 90.62 109 LYS B N 1
ATOM 3076 C CA . LYS B 1 109 ? -7.609 22.422 -11.219 1 90.62 109 LYS B CA 1
ATOM 3077 C C . LYS B 1 109 ? -8.102 22.953 -9.883 1 90.62 109 LYS B C 1
ATOM 3079 O O . LYS B 1 109 ? -8.281 22.188 -8.93 1 90.62 109 LYS B O 1
ATOM 3084 N N . LEU B 1 110 ? -8.328 24.188 -9.859 1 89 110 LEU B N 1
ATOM 3085 C CA . LEU B 1 110 ? -8.719 24.844 -8.609 1 89 110 LEU B CA 1
ATOM 3086 C C . LEU B 1 110 ? -10.055 24.312 -8.117 1 89 110 LEU B C 1
ATOM 3088 O O . LEU B 1 110 ? -10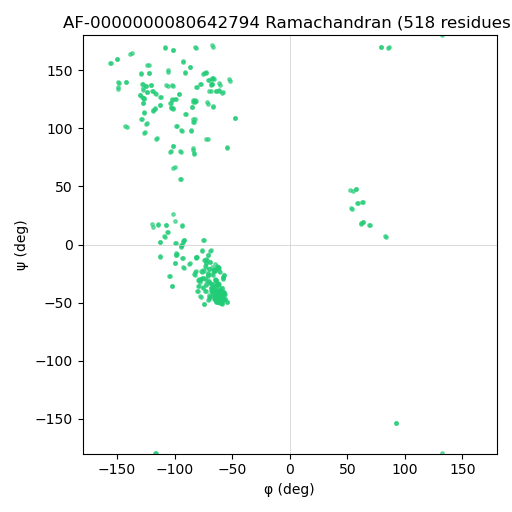.227 24.062 -6.918 1 89 110 LEU B O 1
ATOM 3092 N N . SER B 1 111 ? -10.953 24.156 -9.031 1 85.62 111 SER B N 1
ATOM 3093 C CA . SER B 1 111 ? -12.273 23.672 -8.648 1 85.62 111 SER B CA 1
ATOM 3094 C C . SER B 1 111 ? -12.203 22.281 -8.039 1 85.62 111 SER B C 1
ATOM 3096 O O . SER B 1 111 ? -12.883 21.984 -7.051 1 85.62 111 SER B O 1
ATOM 3098 N N . GLU B 1 112 ? -11.391 21.5 -8.648 1 85.38 112 GLU B N 1
ATOM 3099 C CA . GLU B 1 112 ? -11.211 20.156 -8.125 1 85.38 112 GLU B CA 1
ATOM 3100 C C . GLU B 1 112 ? -10.57 20.172 -6.742 1 85.38 112 GLU B C 1
ATOM 3102 O O . GLU B 1 112 ? -10.969 19.422 -5.855 1 85.38 112 GLU B O 1
ATOM 3107 N N . TYR B 1 113 ? -9.68 21.062 -6.645 1 86.38 113 TYR B N 1
ATOM 3108 C CA . TYR B 1 113 ? -8.977 21.219 -5.379 1 86.38 113 TYR B CA 1
ATOM 3109 C C . TYR B 1 113 ? -9.922 21.656 -4.273 1 86.38 113 TYR B C 1
ATOM 3111 O O . TYR B 1 113 ? -9.93 21.094 -3.182 1 86.38 113 TYR B O 1
ATOM 3119 N N . LEU B 1 114 ? -10.711 22.531 -4.578 1 83.69 114 LEU B N 1
ATOM 3120 C CA . LEU B 1 114 ? -11.633 23.078 -3.588 1 83.69 114 LEU B CA 1
ATOM 3121 C C . LEU B 1 114 ? -12.711 22.047 -3.234 1 83.69 114 LEU B C 1
ATOM 3123 O O . LEU B 1 114 ? -13.242 22.062 -2.123 1 83.69 114 LEU B O 1
ATOM 3127 N N . ALA B 1 115 ? -12.922 21.25 -4.141 1 78.88 115 ALA B N 1
ATOM 3128 C CA . ALA B 1 115 ? -13.914 20.203 -3.9 1 78.88 115 ALA B CA 1
ATOM 3129 C C . ALA B 1 115 ? -13.352 19.094 -3.023 1 78.88 115 ALA B C 1
ATOM 3131 O O . ALA B 1 115 ? -14.086 18.453 -2.266 1 78.88 115 ALA B O 1
ATOM 3132 N N . GLU B 1 116 ? -12.078 18.891 -3.115 1 77.94 116 GLU B N 1
ATOM 3133 C CA . GLU B 1 116 ? -11.406 17.797 -2.434 1 77.94 116 GLU B CA 1
ATOM 3134 C C . GLU B 1 116 ? -11.156 18.125 -0.965 1 77.94 116 GLU B C 1
ATOM 3136 O O . GLU B 1 116 ? -11.25 17.25 -0.103 1 77.94 116 GLU B O 1
ATOM 3141 N N . ASP B 1 117 ? -10.812 19.266 -0.75 1 76.31 117 ASP B N 1
ATOM 3142 C CA . ASP B 1 117 ? -10.445 19.656 0.608 1 76.31 117 ASP B CA 1
ATOM 3143 C C . ASP B 1 117 ? -11.219 20.891 1.054 1 76.31 117 ASP B C 1
ATOM 3145 O O . ASP B 1 117 ? -11.109 21.953 0.437 1 76.31 117 ASP B O 1
ATOM 3149 N N . LYS B 1 118 ? -11.922 20.672 2.143 1 71.81 118 LYS B N 1
ATOM 3150 C CA . LYS B 1 118 ? -12.711 21.781 2.631 1 71.81 118 LYS B CA 1
ATOM 3151 C C . LYS B 1 118 ? -12 22.516 3.762 1 71.81 118 LYS B C 1
ATOM 3153 O O . LYS B 1 118 ? -12.391 23.625 4.141 1 71.81 118 LYS B O 1
ATOM 3158 N N . LEU B 1 119 ? -10.938 21.922 4.203 1 78 119 LEU B N 1
ATOM 3159 C CA . LEU B 1 119 ? -10.141 22.594 5.23 1 78 119 LEU B CA 1
ATOM 3160 C C . LEU B 1 119 ? -9.008 23.391 4.602 1 78 119 LEU B C 1
ATOM 3162 O O . LEU B 1 119 ? -7.863 22.938 4.57 1 78 119 LEU B O 1
ATOM 3166 N N . ILE B 1 120 ? -9.359 24.547 4.113 1 85.56 120 ILE B N 1
ATOM 3167 C CA . ILE B 1 120 ? -8.398 25.375 3.389 1 85.56 120 ILE B CA 1
ATOM 3168 C C . ILE B 1 120 ? -8.359 26.781 3.992 1 85.56 120 ILE B C 1
ATOM 3170 O O . ILE B 1 120 ? -9.406 27.359 4.27 1 85.56 120 ILE B O 1
ATOM 3174 N N . LYS B 1 121 ? -7.293 27.234 4.348 1 87.75 121 LYS B N 1
ATOM 3175 C CA . LYS B 1 121 ? -7.074 28.625 4.723 1 87.75 121 LYS B CA 1
ATOM 3176 C C . LYS B 1 121 ? -6.371 29.391 3.605 1 87.75 121 LYS B C 1
ATOM 3178 O O . LYS B 1 121 ? -5.273 29.016 3.184 1 87.75 121 LYS B O 1
ATOM 3183 N N . VAL B 1 122 ? -7.027 30.406 3.17 1 90.56 122 VAL B N 1
ATOM 3184 C CA . VAL B 1 122 ? -6.445 31.219 2.111 1 90.56 122 VAL B CA 1
ATOM 3185 C C . VAL B 1 122 ? -5.477 32.25 2.717 1 90.56 122 VAL B C 1
ATOM 3187 O O . VAL B 1 122 ? -5.859 33.031 3.582 1 90.56 122 VAL B O 1
ATOM 3190 N N . LEU B 1 123 ? -4.27 32.25 2.277 1 92.19 123 LEU B N 1
ATOM 3191 C CA . LEU B 1 123 ? -3.258 33.125 2.824 1 92.19 123 LEU B CA 1
ATOM 3192 C C . LEU B 1 123 ? -3.021 34.312 1.896 1 92.19 123 LEU B C 1
ATOM 3194 O O . LEU B 1 123 ? -2.65 35.406 2.348 1 92.19 123 LEU B O 1
ATOM 3198 N N . LEU B 1 124 ? -3.113 34 0.641 1 94.31 124 LEU B N 1
ATOM 3199 C CA . LEU B 1 124 ? -2.898 35 -0.394 1 94.31 124 LEU B CA 1
ATOM 3200 C C . LEU B 1 124 ? -3.732 34.719 -1.633 1 94.31 124 LEU B C 1
ATOM 3202 O O . LEU B 1 124 ? -3.844 33.562 -2.039 1 94.31 124 LEU B O 1
ATOM 3206 N N . ASP B 1 125 ? -4.379 35.688 -2.176 1 95 125 ASP B N 1
ATOM 3207 C CA . ASP B 1 125 ? -5.152 35.594 -3.41 1 95 125 ASP B CA 1
ATOM 3208 C C . ASP B 1 125 ? -4.996 36.844 -4.254 1 95 125 ASP B C 1
ATOM 3210 O O . ASP B 1 125 ? -5.719 37.844 -4.051 1 95 125 ASP B O 1
ATOM 3214 N N . LYS B 1 126 ? -4.203 36.688 -5.195 1 93.75 126 LYS B N 1
ATOM 3215 C CA . LYS B 1 126 ? -3.836 37.875 -5.965 1 93.75 126 LYS B CA 1
ATOM 3216 C C . LYS B 1 126 ? -4.938 38.25 -6.945 1 93.75 126 LYS B C 1
ATOM 3218 O O . LYS B 1 126 ? -5.113 39.438 -7.266 1 93.75 126 LYS B O 1
ATOM 3223 N N . ASP B 1 127 ? -5.672 37.312 -7.469 1 91.31 127 ASP B N 1
ATOM 3224 C CA . ASP B 1 127 ? -6.625 37.531 -8.547 1 91.31 127 ASP B CA 1
ATOM 3225 C C . ASP B 1 127 ? -8.047 37.188 -8.117 1 91.31 127 ASP B C 1
ATOM 3227 O O . ASP B 1 127 ? -8.906 36.906 -8.961 1 91.31 127 ASP B O 1
ATOM 3231 N N . ASN B 1 128 ? -8.273 37.062 -6.852 1 89.69 128 ASN B N 1
ATOM 3232 C CA . ASN B 1 128 ? -9.594 36.719 -6.312 1 89.69 128 ASN B CA 1
ATOM 3233 C C . ASN B 1 128 ? -10.141 35.438 -6.93 1 89.69 128 ASN B C 1
ATOM 3235 O O . ASN B 1 128 ? -11.266 35.438 -7.426 1 89.69 128 ASN B O 1
ATOM 3239 N N . LEU B 1 129 ? -9.297 34.5 -6.984 1 90.5 129 LEU B N 1
ATOM 3240 C CA . LEU B 1 129 ? -9.641 33.219 -7.57 1 90.5 129 LEU B CA 1
ATOM 3241 C C . LEU B 1 129 ? -10.398 32.344 -6.57 1 90.5 129 LEU B C 1
ATOM 3243 O O . LEU B 1 129 ? -11.117 31.422 -6.961 1 90.5 129 LEU B O 1
ATOM 3247 N N . LEU B 1 130 ? -10.242 32.594 -5.281 1 88.44 130 LEU B N 1
ATOM 3248 C CA . LEU B 1 130 ? -10.742 31.719 -4.238 1 88.44 130 LEU B CA 1
ATOM 3249 C C . LEU B 1 130 ? -11.977 32.312 -3.568 1 88.44 130 LEU B C 1
ATOM 3251 O O . LEU B 1 130 ? -12.141 33.531 -3.521 1 88.44 130 LEU B O 1
ATOM 3255 N N . PRO B 1 131 ? -12.828 31.391 -3.141 1 79.12 131 PRO B N 1
ATOM 3256 C CA . PRO B 1 131 ? -14.008 31.891 -2.441 1 79.12 131 PRO B CA 1
ATOM 3257 C C . PRO B 1 131 ? -13.672 32.562 -1.117 1 79.12 131 PRO B C 1
ATOM 3259 O O . PRO B 1 131 ? -12.688 32.188 -0.466 1 79.12 131 PRO B O 1
ATOM 3262 N N . LYS B 1 132 ? -14.352 33.656 -0.712 1 70.5 132 LYS B N 1
ATOM 3263 C CA . LYS B 1 132 ? -14.109 34.438 0.487 1 70.5 132 LYS B CA 1
ATOM 3264 C C . LYS B 1 132 ? -14.375 33.625 1.75 1 70.5 132 LYS B C 1
ATOM 3266 O O . LYS B 1 132 ? -13.711 33.812 2.771 1 70.5 132 LYS B O 1
ATOM 3271 N N . ASN B 1 133 ? -15.555 32.75 1.741 1 59.47 133 ASN B N 1
ATOM 3272 C CA . ASN B 1 133 ? -15.898 32.031 2.957 1 59.47 133 ASN B CA 1
ATOM 3273 C C . ASN B 1 133 ? -15.508 30.547 2.855 1 59.47 133 ASN B C 1
ATOM 3275 O O . ASN B 1 133 ? -16.109 29.797 2.094 1 59.47 133 ASN B O 1
ATOM 3279 N N . ASN B 1 134 ? -14.203 30.406 3.084 1 58.56 134 ASN B N 1
ATOM 3280 C CA . ASN B 1 134 ? -13.906 28.984 2.986 1 58.56 134 ASN B CA 1
ATOM 3281 C C . ASN B 1 134 ? -14.188 28.266 4.301 1 58.56 134 ASN B C 1
ATOM 3283 O O . ASN B 1 134 ? -13.578 28.578 5.328 1 58.56 134 ASN B O 1
ATOM 3287 N N . SER B 1 135 ? -15.547 27.953 4.48 1 58.19 135 SER B N 1
ATOM 3288 C CA . SER B 1 135 ? -15.891 27.141 5.648 1 58.19 135 SER B CA 1
ATOM 3289 C C . SER B 1 135 ? -14.977 25.922 5.77 1 58.19 135 SER B C 1
ATOM 3291 O O . SER B 1 135 ? -14.695 25.25 4.773 1 58.19 135 SER B O 1
ATOM 3293 N N . VAL B 1 136 ? -14.109 26.062 6.836 1 64.38 136 VAL B N 1
ATOM 3294 C CA . VAL B 1 136 ? -13.195 24.969 7.176 1 64.38 136 VAL B CA 1
ATOM 3295 C C . VAL B 1 136 ? -13.977 23.797 7.77 1 64.38 136 VAL B C 1
ATOM 3297 O O . VAL B 1 136 ? -14.711 23.969 8.742 1 64.38 136 VAL B O 1
ATOM 3300 N N . SER B 1 137 ? -14.383 22.906 6.914 1 71.62 137 SER B N 1
ATOM 3301 C CA . SER B 1 137 ? -15.047 21.734 7.445 1 71.62 137 SER B CA 1
ATOM 3302 C C . SER B 1 137 ? -14.141 20.5 7.387 1 71.62 137 SER B C 1
ATOM 3304 O O . SER B 1 137 ? -13.352 20.359 6.453 1 71.62 137 SER B O 1
ATOM 3306 N N . GLU B 1 138 ? -14.18 19.812 8.438 1 73.75 138 GLU B N 1
ATOM 3307 C CA . GLU B 1 138 ? -13.445 18.547 8.5 1 73.75 138 GLU B CA 1
ATOM 3308 C C . GLU B 1 138 ? -14.148 17.453 7.691 1 73.75 138 GLU B C 1
ATOM 3310 O O . GLU B 1 138 ? -13.719 16.312 7.688 1 73.75 138 GLU B O 1
ATOM 3315 N N . ALA B 1 139 ? -15.203 17.891 7.059 1 74.06 139 ALA B N 1
ATOM 3316 C CA . ALA B 1 139 ? -16.078 16.891 6.465 1 74.06 139 ALA B CA 1
ATOM 3317 C C . ALA B 1 139 ? -15.336 16.016 5.461 1 74.06 139 ALA B C 1
ATOM 3319 O O . ALA B 1 139 ? -15.625 14.828 5.32 1 74.06 139 ALA B O 1
ATOM 3320 N N . SER B 1 140 ? -14.305 16.641 4.902 1 75.69 140 SER B N 1
ATOM 3321 C CA . SER B 1 140 ? -13.547 15.898 3.896 1 75.69 140 SER B CA 1
ATOM 3322 C C . SER B 1 140 ? -12.727 14.789 4.535 1 75.69 140 SER B C 1
ATOM 3324 O O . SER B 1 140 ? -12.258 13.883 3.844 1 75.69 140 SER B O 1
ATOM 3326 N N . TYR B 1 141 ? -12.672 14.789 5.859 1 77.56 141 TYR B N 1
ATOM 3327 C CA . TYR B 1 141 ? -11.828 13.812 6.547 1 77.56 141 TYR B CA 1
ATOM 3328 C C . TYR B 1 141 ? -12.68 12.82 7.332 1 77.56 141 TYR B C 1
ATOM 3330 O O . TYR B 1 141 ? -12.148 11.906 7.973 1 77.56 141 TYR B O 1
ATOM 3338 N N . TRP B 1 142 ? -13.961 13.008 7.211 1 84.69 142 TRP B N 1
ATOM 3339 C CA . TRP B 1 142 ? -14.836 12.078 7.91 1 84.69 142 TRP B CA 1
ATOM 3340 C C . TRP B 1 142 ? -14.844 10.719 7.227 1 84.69 142 TRP B C 1
ATOM 3342 O O . TRP B 1 142 ? -14.664 10.625 6.008 1 84.69 142 TRP B O 1
ATOM 3352 N N . ILE B 1 143 ? -15.008 9.766 8.062 1 90.94 143 ILE B N 1
ATOM 3353 C CA . ILE B 1 143 ? -15.156 8.422 7.504 1 90.94 143 ILE B CA 1
ATOM 3354 C C . ILE B 1 143 ? -16.484 8.32 6.758 1 90.94 143 ILE B C 1
ATOM 3356 O O . ILE B 1 143 ? -17.5 8.891 7.188 1 90.94 143 ILE B O 1
ATOM 3360 N N . SER B 1 144 ? -16.5 7.723 5.668 1 90.44 144 SER B N 1
ATOM 3361 C CA . SER B 1 144 ? -17.719 7.555 4.887 1 90.44 144 SER B CA 1
ATOM 3362 C C . SER B 1 144 ? -18.547 6.391 5.414 1 90.44 144 SER B C 1
ATOM 3364 O O . SER B 1 144 ? -18 5.336 5.758 1 90.44 144 SER B O 1
ATOM 3366 N N . LYS B 1 145 ? -19.797 6.652 5.512 1 94.19 145 LYS B N 1
ATOM 3367 C CA . LYS B 1 145 ? -20.688 5.555 5.852 1 94.19 145 LYS B CA 1
ATOM 3368 C C . LYS B 1 145 ? -20.578 4.426 4.832 1 94.19 145 LYS B C 1
ATOM 3370 O O . LYS B 1 145 ? -20.578 4.668 3.623 1 94.19 145 LYS B O 1
ATOM 3375 N N . PRO B 1 146 ? -20.422 3.223 5.402 1 95.38 146 PRO B N 1
ATOM 3376 C CA . PRO B 1 146 ? -20.344 2.117 4.445 1 95.38 146 PRO B CA 1
ATOM 3377 C C . PRO B 1 146 ? -21.688 1.825 3.775 1 95.38 146 PRO B C 1
ATOM 3379 O O . PRO B 1 146 ? -22.734 1.984 4.398 1 95.38 146 PRO B O 1
ATOM 3382 N N . TYR B 1 147 ? -21.672 1.504 2.52 1 95.06 147 TYR B N 1
ATOM 3383 C CA . TYR B 1 147 ? -22.797 0.913 1.803 1 95.06 147 TYR B CA 1
ATOM 3384 C C . TYR B 1 147 ? -22.531 -0.555 1.488 1 95.06 147 TYR B C 1
ATOM 3386 O O . TYR B 1 147 ? -21.422 -1.057 1.715 1 95.06 147 TYR B O 1
ATOM 3394 N N . GLN B 1 148 ? -23.484 -1.265 1.052 1 95.31 148 GLN B N 1
ATOM 3395 C CA . GLN B 1 148 ? -23.453 -2.721 0.974 1 95.31 148 GLN B CA 1
ATOM 3396 C C . GLN B 1 148 ? -22.234 -3.203 0.19 1 95.31 148 GLN B C 1
ATOM 3398 O O . GLN B 1 148 ? -21.5 -4.078 0.651 1 95.31 148 GLN B O 1
ATOM 3403 N N . LYS B 1 149 ? -21.984 -2.68 -0.955 1 93.06 149 LYS B N 1
ATOM 3404 C CA . LYS B 1 149 ? -20.891 -3.127 -1.808 1 93.06 149 LYS B CA 1
ATOM 3405 C C . LYS B 1 149 ? -19.547 -2.941 -1.114 1 93.06 149 LYS B C 1
ATOM 3407 O O . LYS B 1 149 ? -18.719 -3.854 -1.099 1 93.06 149 LYS B O 1
ATOM 3412 N N . LEU B 1 150 ? -19.312 -1.758 -0.579 1 93.88 150 LEU B N 1
ATOM 3413 C CA . LEU B 1 150 ? -18.062 -1.459 0.116 1 93.88 150 LEU B CA 1
ATOM 3414 C C . LEU B 1 150 ? -17.875 -2.383 1.314 1 93.88 150 LEU B C 1
ATOM 3416 O O . LEU B 1 150 ? -16.766 -2.863 1.564 1 93.88 150 LEU B O 1
ATOM 3420 N N . PHE B 1 151 ? -19.031 -2.574 1.991 1 95.94 151 PHE B N 1
ATOM 3421 C CA . PHE B 1 151 ? -19.031 -3.471 3.141 1 95.94 151 PHE B CA 1
ATOM 3422 C C . PHE B 1 151 ? -18.641 -4.887 2.725 1 95.94 151 PHE B C 1
ATOM 3424 O O . PHE B 1 151 ? -17.766 -5.5 3.338 1 95.94 151 PHE B O 1
ATOM 3431 N N . ASP B 1 152 ? -19.172 -5.375 1.661 1 95 152 ASP B N 1
ATOM 3432 C CA . ASP B 1 152 ? -18.906 -6.715 1.153 1 95 152 ASP B CA 1
ATOM 3433 C C . ASP B 1 152 ? -17.453 -6.832 0.681 1 95 152 ASP B C 1
ATOM 3435 O O . ASP B 1 152 ? -16.812 -7.863 0.888 1 95 152 ASP B O 1
ATOM 3439 N N . GLU B 1 153 ? -16.953 -5.824 0.072 1 93.75 153 GLU B N 1
ATOM 3440 C CA . GLU B 1 153 ? -15.586 -5.82 -0.439 1 93.75 153 GLU B CA 1
ATOM 3441 C C . GLU B 1 153 ? -14.57 -5.871 0.699 1 93.75 153 GLU B C 1
ATOM 3443 O O . GLU B 1 153 ? -13.539 -6.535 0.589 1 93.75 153 GLU B O 1
ATOM 3448 N N . CYS B 1 154 ? -14.859 -5.113 1.699 1 96 154 CYS B N 1
ATOM 3449 C CA . CYS B 1 154 ? -13.977 -5.137 2.861 1 96 154 CYS B CA 1
ATOM 3450 C C . CYS B 1 154 ? -13.883 -6.539 3.449 1 96 154 CYS B C 1
ATOM 3452 O O . CYS B 1 154 ? -12.781 -7.027 3.719 1 96 154 CYS B O 1
ATOM 3454 N N . ILE B 1 155 ? -15.039 -7.195 3.627 1 96.69 155 ILE B N 1
ATOM 3455 C CA . ILE B 1 155 ? -15.086 -8.547 4.16 1 96.69 155 ILE B CA 1
ATOM 3456 C C . ILE B 1 155 ? -14.352 -9.508 3.219 1 96.69 155 ILE B C 1
ATOM 3458 O O . ILE B 1 155 ? -13.531 -10.312 3.658 1 96.69 155 ILE B O 1
ATOM 3462 N N . ASN B 1 156 ? -14.688 -9.359 1.985 1 95.56 156 ASN B N 1
ATOM 3463 C CA . ASN B 1 156 ? -14.062 -10.211 0.976 1 95.56 156 ASN B CA 1
ATOM 3464 C C . ASN B 1 156 ? -12.547 -10.062 0.973 1 95.56 156 ASN B C 1
ATOM 3466 O O . ASN B 1 156 ? -11.82 -11.055 0.959 1 95.56 156 ASN B O 1
ATOM 3470 N N . GLU B 1 157 ? -12.047 -8.852 0.997 1 94.44 157 GLU B N 1
ATOM 3471 C CA . GLU B 1 157 ? -10.617 -8.586 0.987 1 94.44 157 GLU B CA 1
ATOM 3472 C C . GLU B 1 157 ? -9.938 -9.18 2.219 1 94.44 157 GLU B C 1
ATOM 3474 O O . GLU B 1 157 ? -8.883 -9.805 2.111 1 94.44 157 GLU B O 1
ATOM 3479 N N . TYR B 1 158 ? -10.555 -9.023 3.35 1 97.12 158 TYR B N 1
ATOM 3480 C CA . TYR B 1 158 ? -9.984 -9.539 4.586 1 97.12 158 TYR B CA 1
ATOM 3481 C C . TYR B 1 158 ? -9.789 -11.047 4.504 1 97.12 158 TYR B C 1
ATOM 3483 O O . TYR B 1 158 ? -8.688 -11.555 4.738 1 97.12 158 TYR B O 1
ATOM 3491 N N . TYR B 1 159 ? -10.773 -11.742 4.133 1 95.69 159 TYR B N 1
ATOM 3492 C CA . TYR B 1 159 ? -10.711 -13.195 4.152 1 95.69 159 TYR B CA 1
ATOM 3493 C C . TYR B 1 159 ? -9.867 -13.727 3.004 1 95.69 159 TYR B C 1
ATOM 3495 O O . TYR B 1 159 ? -9.141 -14.711 3.158 1 95.69 159 TYR B O 1
ATOM 3503 N N . TRP B 1 160 ? -9.961 -13.07 1.867 1 94.88 160 TRP B N 1
ATOM 3504 C CA . TRP B 1 160 ? -9.117 -13.477 0.748 1 94.88 160 TRP B CA 1
ATOM 3505 C C . TRP B 1 160 ? -7.637 -13.375 1.112 1 94.88 160 TRP B C 1
ATOM 3507 O O . TRP B 1 160 ? -6.879 -14.336 0.933 1 94.88 160 TRP B O 1
ATOM 3517 N N . VAL B 1 161 ? -7.293 -12.297 1.683 1 95.38 161 VAL B N 1
ATOM 3518 C CA . VAL B 1 161 ? -5.887 -12.039 1.968 1 95.38 161 VAL B CA 1
ATOM 3519 C C . VAL B 1 161 ? -5.438 -12.875 3.162 1 95.38 161 VAL B C 1
ATOM 3521 O O . VAL B 1 161 ? -4.266 -13.258 3.258 1 95.38 161 VAL B O 1
ATOM 3524 N N . SER B 1 162 ? -6.355 -13.188 4.066 1 96.81 162 SER B N 1
ATOM 3525 C CA . SER B 1 162 ? -6.008 -14.031 5.203 1 96.81 162 SER B CA 1
ATOM 3526 C C . SER B 1 162 ? -5.457 -15.375 4.746 1 96.81 162 SER B C 1
ATOM 3528 O O . SER B 1 162 ? -4.609 -15.969 5.418 1 96.81 162 SER B O 1
ATOM 3530 N N . THR B 1 163 ? -5.875 -15.852 3.586 1 93.81 163 THR B N 1
ATOM 3531 C CA . THR B 1 163 ? -5.359 -17.109 3.064 1 93.81 163 THR B CA 1
ATOM 3532 C C . THR B 1 163 ? -3.895 -16.969 2.66 1 93.81 163 THR B C 1
ATOM 3534 O O . THR B 1 163 ? -3.119 -17.922 2.77 1 93.81 163 THR B O 1
ATOM 3537 N N . TYR B 1 164 ? -3.555 -15.781 2.195 1 94.25 164 TYR B N 1
ATOM 3538 C CA . TYR B 1 164 ? -2.158 -15.539 1.849 1 94.25 164 TYR B CA 1
ATOM 3539 C C . TYR B 1 164 ? -1.278 -15.547 3.092 1 94.25 164 TYR B C 1
ATOM 3541 O O . TYR B 1 164 ? -0.136 -16.016 3.047 1 94.25 164 TYR B O 1
ATOM 3549 N N . VAL B 1 165 ? -1.803 -15.031 4.156 1 96.75 165 VAL B N 1
ATOM 3550 C CA . VAL B 1 165 ? -1.062 -15.055 5.414 1 96.75 165 VAL B CA 1
ATOM 3551 C C . VAL B 1 165 ? -0.76 -16.5 5.809 1 96.75 165 VAL B C 1
ATOM 3553 O O . VAL B 1 165 ? 0.386 -16.844 6.113 1 96.75 165 VAL B O 1
ATOM 3556 N N . MET B 1 166 ? -1.77 -17.297 5.727 1 94 166 MET B N 1
ATOM 3557 C CA . MET B 1 166 ? -1.614 -18.703 6.121 1 94 166 MET B CA 1
ATOM 3558 C C . MET B 1 166 ? -0.684 -19.438 5.16 1 94 166 MET B C 1
ATOM 3560 O O . MET B 1 166 ? 0.111 -20.266 5.582 1 94 166 MET B O 1
ATOM 3564 N N . LYS B 1 167 ? -0.818 -19.156 3.895 1 91.75 167 LYS B N 1
ATOM 3565 C CA . LYS B 1 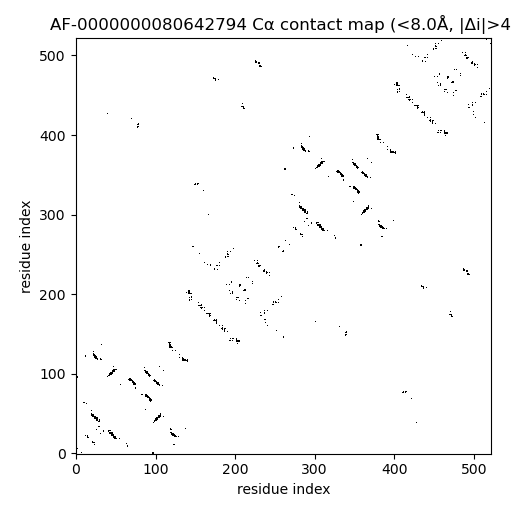167 ? 0.099 -19.75 2.92 1 91.75 167 LYS B CA 1
ATOM 3566 C C . LYS B 1 167 ? 1.549 -19.422 3.268 1 91.75 167 LYS B C 1
ATOM 3568 O O . LYS B 1 167 ? 2.416 -20.297 3.211 1 91.75 167 LYS B O 1
ATOM 3573 N N . GLY B 1 168 ? 1.772 -18.172 3.559 1 93.38 168 GLY B N 1
ATOM 3574 C CA . GLY B 1 168 ? 3.113 -17.781 3.961 1 93.38 168 GLY B CA 1
ATOM 3575 C C . GLY B 1 168 ? 3.611 -18.531 5.184 1 93.38 168 GLY B C 1
ATOM 3576 O O . GLY B 1 168 ? 4.777 -18.922 5.246 1 93.38 168 GLY B O 1
ATOM 3577 N N . ILE B 1 169 ? 2.748 -18.719 6.133 1 93.94 169 ILE B N 1
ATOM 3578 C CA . ILE B 1 169 ? 3.094 -19.438 7.352 1 93.94 169 ILE B CA 1
ATOM 3579 C C . ILE B 1 169 ? 3.461 -20.875 7.012 1 93.94 169 ILE B C 1
ATOM 3581 O O . ILE B 1 169 ? 4.5 -21.375 7.445 1 93.94 169 ILE B O 1
ATOM 3585 N N . TRP B 1 170 ? 2.686 -21.5 6.203 1 91.19 170 TRP B N 1
ATOM 3586 C CA . TRP B 1 170 ? 2.891 -22.891 5.848 1 91.19 170 TRP B CA 1
ATOM 3587 C C . TRP B 1 170 ? 4.195 -23.078 5.078 1 91.19 170 TRP B C 1
ATOM 3589 O O . TRP B 1 170 ? 4.863 -24.109 5.211 1 91.19 170 TRP B O 1
ATOM 3599 N N . ARG B 1 171 ? 4.605 -22.094 4.352 1 90.44 171 ARG B N 1
ATOM 3600 C CA . ARG B 1 171 ? 5.809 -22.156 3.523 1 90.44 171 ARG B CA 1
ATOM 3601 C C . ARG B 1 171 ? 7.016 -21.594 4.266 1 90.44 171 ARG B C 1
ATOM 3603 O O . ARG B 1 171 ? 8.117 -21.531 3.715 1 90.44 171 ARG B O 1
ATOM 3610 N N . ASN B 1 172 ? 6.801 -21.141 5.426 1 91.94 172 ASN B N 1
ATOM 3611 C CA . ASN B 1 172 ? 7.82 -20.469 6.227 1 91.94 172 ASN B CA 1
ATOM 3612 C C . ASN B 1 172 ? 8.367 -19.234 5.52 1 91.94 172 ASN B C 1
ATOM 3614 O O . ASN B 1 172 ? 9.578 -19 5.504 1 91.94 172 ASN B O 1
ATOM 3618 N N . GLU B 1 173 ? 7.48 -18.594 4.844 1 94 173 GLU B N 1
ATOM 3619 C CA . GLU B 1 173 ? 7.754 -17.297 4.215 1 94 173 GLU B CA 1
ATOM 3620 C C . GLU B 1 173 ? 7.176 -16.156 5.039 1 94 173 GLU B C 1
ATOM 3622 O O . GLU B 1 173 ? 6.152 -15.57 4.672 1 94 173 GLU B O 1
ATOM 3627 N N . LEU B 1 174 ? 7.898 -15.719 6.004 1 95.56 174 LEU B N 1
ATOM 3628 C CA . LEU B 1 174 ? 7.344 -14.867 7.059 1 95.56 174 LEU B CA 1
ATOM 3629 C C . LEU B 1 174 ? 7.203 -13.43 6.578 1 95.56 174 LEU B C 1
ATOM 3631 O O . LEU B 1 174 ? 6.27 -12.727 6.973 1 95.56 174 LEU B O 1
ATOM 3635 N N . LEU B 1 175 ? 8.164 -12.969 5.734 1 96.56 175 LEU B N 1
ATOM 3636 C CA . LEU B 1 175 ? 8.031 -11.625 5.184 1 96.56 175 LEU B CA 1
ATOM 3637 C C . LEU B 1 175 ? 6.746 -11.492 4.371 1 96.56 175 LEU B C 1
ATOM 3639 O O . LEU B 1 175 ? 6.035 -10.492 4.484 1 96.56 175 LEU B O 1
ATOM 3643 N N . TYR B 1 176 ? 6.527 -12.531 3.633 1 95.38 176 TYR B N 1
ATOM 3644 C CA . TYR B 1 176 ? 5.305 -12.609 2.84 1 95.38 176 TYR B CA 1
ATOM 3645 C C . TYR B 1 176 ? 4.07 -12.617 3.738 1 95.38 176 TYR B C 1
ATOM 3647 O O . TYR B 1 176 ? 3.113 -11.875 3.492 1 95.38 176 TYR B O 1
ATOM 3655 N N . SER B 1 177 ? 4.109 -13.367 4.738 1 96.94 177 SER B N 1
ATOM 3656 C CA . SER B 1 177 ? 2.984 -13.531 5.652 1 96.94 177 SER B CA 1
ATOM 3657 C C . SER B 1 177 ? 2.65 -12.227 6.367 1 96.94 177 SER B C 1
ATOM 3659 O O . SER B 1 177 ? 1.489 -11.812 6.398 1 96.94 177 SER B O 1
ATOM 3661 N N . ILE B 1 178 ? 3.617 -11.609 6.883 1 97.31 178 ILE B N 1
ATOM 3662 C CA . ILE B 1 178 ? 3.359 -10.43 7.699 1 97.31 178 ILE B CA 1
ATOM 3663 C C . ILE B 1 178 ? 2.934 -9.266 6.805 1 97.31 178 ILE B C 1
ATOM 3665 O O . ILE B 1 178 ? 2.105 -8.445 7.203 1 97.31 178 ILE B O 1
ATOM 3669 N N . ASP B 1 179 ? 3.469 -9.195 5.629 1 96.31 179 ASP B N 1
ATOM 3670 C CA . ASP B 1 179 ? 3.02 -8.188 4.668 1 96.31 179 ASP B CA 1
ATOM 3671 C C . ASP B 1 179 ? 1.523 -8.32 4.391 1 96.31 179 ASP B C 1
ATOM 3673 O O . ASP B 1 179 ? 0.803 -7.324 4.352 1 96.31 179 ASP B O 1
ATOM 3677 N N . HIS B 1 180 ? 1.081 -9.5 4.156 1 97.12 180 HIS B N 1
ATOM 3678 C CA . HIS B 1 180 ? -0.335 -9.734 3.896 1 97.12 180 HIS B CA 1
ATOM 3679 C C . HIS B 1 180 ? -1.165 -9.539 5.16 1 97.12 180 HIS B C 1
ATOM 3681 O O . HIS B 1 180 ? -2.32 -9.109 5.09 1 97.12 180 HIS B O 1
ATOM 3687 N N . LEU B 1 181 ? -0.558 -9.836 6.305 1 98.31 181 LEU B N 1
ATOM 3688 C CA . LEU B 1 181 ? -1.242 -9.547 7.559 1 98.31 181 LEU B CA 1
ATOM 3689 C C . LEU B 1 181 ? -1.558 -8.055 7.676 1 98.31 181 LEU B C 1
ATOM 3691 O O . LEU B 1 181 ? -2.617 -7.68 8.18 1 98.31 181 LEU B O 1
ATOM 3695 N N . ASN B 1 182 ? -0.643 -7.277 7.199 1 96.44 182 ASN B N 1
ATOM 3696 C CA . ASN B 1 182 ? -0.852 -5.836 7.227 1 96.44 182 ASN B CA 1
ATOM 3697 C C . ASN B 1 182 ? -2.029 -5.422 6.352 1 96.44 182 ASN B C 1
ATOM 3699 O O . ASN B 1 182 ? -2.738 -4.465 6.664 1 96.44 182 ASN B O 1
ATOM 3703 N N . ILE B 1 183 ? -2.213 -6.078 5.266 1 95.25 183 ILE B N 1
ATOM 3704 C CA . ILE B 1 183 ? -3.359 -5.801 4.41 1 95.25 183 ILE B CA 1
ATOM 3705 C C . ILE B 1 183 ? -4.652 -6.152 5.141 1 95.25 183 ILE B C 1
ATOM 3707 O O . ILE B 1 183 ? -5.602 -5.367 5.148 1 95.25 183 ILE B O 1
ATOM 3711 N N . CYS B 1 184 ? -4.656 -7.289 5.773 1 97.44 184 CYS B N 1
ATOM 3712 C CA . CYS B 1 184 ? -5.797 -7.672 6.598 1 97.44 184 CYS B CA 1
ATOM 3713 C C . CYS B 1 184 ? -6.07 -6.621 7.668 1 97.44 184 CYS B C 1
ATOM 3715 O O . CYS B 1 184 ? -7.227 -6.289 7.938 1 97.44 184 CYS B O 1
ATOM 3717 N N . ARG B 1 185 ? -4.988 -6.16 8.227 1 97.56 185 ARG B N 1
ATOM 3718 C CA . ARG B 1 185 ? -5.105 -5.168 9.289 1 97.56 185 ARG B CA 1
ATOM 3719 C C . ARG B 1 185 ? -5.809 -3.908 8.797 1 97.56 185 ARG B C 1
ATOM 3721 O O . ARG B 1 185 ? -6.605 -3.307 9.516 1 97.56 185 ARG B O 1
ATOM 3728 N N . ARG B 1 186 ? -5.527 -3.492 7.637 1 95.88 186 ARG B N 1
ATOM 3729 C CA . ARG B 1 186 ? -6.18 -2.318 7.066 1 95.88 186 ARG B CA 1
ATOM 3730 C C . ARG B 1 186 ? -7.691 -2.518 6.98 1 95.88 186 ARG B C 1
ATOM 3732 O O . ARG B 1 186 ? -8.461 -1.591 7.238 1 95.88 186 ARG B O 1
ATOM 3739 N N . MET B 1 187 ? -8.109 -3.695 6.582 1 97.19 187 MET B N 1
ATOM 3740 C CA . MET B 1 187 ? -9.531 -4.004 6.52 1 97.19 187 MET B CA 1
ATOM 3741 C C . MET B 1 187 ? -10.148 -4.008 7.914 1 97.19 187 MET B C 1
ATOM 3743 O O . MET B 1 187 ? -11.266 -3.527 8.102 1 97.19 187 MET B O 1
ATOM 3747 N N . LEU B 1 188 ? -9.391 -4.578 8.836 1 98.38 188 LEU B N 1
ATOM 3748 C CA . LEU B 1 188 ? -9.859 -4.594 10.211 1 98.38 188 LEU B CA 1
ATOM 3749 C C . LEU B 1 188 ? -10.07 -3.174 10.734 1 98.38 188 LEU B C 1
ATOM 3751 O O . LEU B 1 188 ? -11.117 -2.863 11.305 1 98.38 188 LEU B O 1
ATOM 3755 N N . LEU B 1 189 ? -9.102 -2.324 10.508 1 97.88 189 LEU B N 1
ATOM 3756 C CA . LEU B 1 189 ? -9.172 -0.95 10.992 1 97.88 189 LEU B CA 1
ATOM 3757 C C . LEU B 1 189 ? -10.336 -0.208 10.352 1 97.88 189 LEU B C 1
ATOM 3759 O O . LEU B 1 189 ? -11.039 0.558 11.016 1 97.88 189 LEU B O 1
ATOM 3763 N N . LEU B 1 190 ? -10.492 -0.484 9.055 1 97.06 190 LEU B N 1
ATOM 3764 C CA . LEU B 1 190 ? -11.625 0.12 8.359 1 97.06 190 LEU B CA 1
ATOM 3765 C C . LEU B 1 190 ? -12.945 -0.327 8.969 1 97.06 190 LEU B C 1
ATOM 3767 O O . LEU B 1 190 ? -13.82 0.498 9.242 1 97.06 190 LEU B O 1
ATOM 3771 N N . MET B 1 191 ? -13.086 -1.595 9.266 1 97.94 191 MET B N 1
ATOM 3772 C CA . MET B 1 191 ? -14.297 -2.164 9.859 1 97.94 191 MET B CA 1
ATOM 3773 C C . MET B 1 191 ? -14.547 -1.585 11.242 1 97.94 191 MET B C 1
ATOM 3775 O O . MET B 1 191 ? -15.68 -1.224 11.578 1 97.94 191 MET B O 1
ATOM 3779 N N . LEU B 1 192 ? -13.5 -1.518 12.016 1 98 192 LEU B N 1
ATOM 3780 C CA . LEU B 1 192 ? -13.609 -0.94 13.352 1 98 192 LEU B CA 1
ATOM 3781 C C . LEU B 1 192 ? -14.008 0.532 13.273 1 98 192 LEU B C 1
ATOM 3783 O O . LEU B 1 192 ? -14.789 1.014 14.094 1 98 192 LEU B O 1
ATOM 3787 N N . ALA B 1 193 ? -13.43 1.221 12.312 1 97.38 193 ALA B N 1
ATOM 3788 C CA . ALA B 1 193 ? -13.758 2.631 12.117 1 97.38 193 ALA B CA 1
ATOM 3789 C C . ALA B 1 193 ? -15.242 2.809 11.797 1 97.38 193 ALA B C 1
ATOM 3791 O O . ALA B 1 193 ? -15.883 3.736 12.289 1 97.38 193 ALA B O 1
ATOM 3792 N N . TRP B 1 194 ? -15.773 1.938 10.961 1 97.25 194 TRP B N 1
ATOM 3793 C CA . TRP B 1 194 ? -17.203 1.974 10.656 1 97.25 194 TRP B CA 1
ATOM 3794 C C . TRP B 1 194 ? -18.031 1.719 11.914 1 97.25 194 TRP B C 1
ATOM 3796 O O . TRP B 1 194 ? -19.031 2.391 12.141 1 97.25 194 TRP B O 1
ATOM 3806 N N . ASP B 1 195 ? -17.594 0.814 12.672 1 97.56 195 ASP B N 1
ATOM 3807 C CA . ASP B 1 195 ? -18.312 0.473 13.898 1 97.56 195 ASP B CA 1
ATOM 3808 C C . ASP B 1 195 ? -18.375 1.669 14.844 1 97.56 195 ASP B C 1
ATOM 3810 O O . ASP B 1 195 ? -19.453 2.016 15.344 1 97.56 195 ASP B O 1
ATOM 3814 N N . LYS B 1 196 ? -17.266 2.307 15.047 1 96.62 196 LYS B N 1
ATOM 3815 C CA . LYS B 1 196 ? -17.203 3.424 15.984 1 96.62 196 LYS B CA 1
ATOM 3816 C C . LYS B 1 196 ? -17.766 4.699 15.359 1 96.62 196 LYS B C 1
ATOM 3818 O O . LYS B 1 196 ? -18.312 5.555 16.062 1 96.62 196 LYS B O 1
ATOM 3823 N N . GLY B 1 197 ? -17.609 4.758 14.055 1 95.81 197 GLY B N 1
ATOM 3824 C CA . GLY B 1 197 ? -18.094 5.938 13.359 1 95.81 197 GLY B CA 1
ATOM 3825 C C . GLY B 1 197 ? -19.609 6.078 13.422 1 95.81 197 GLY B C 1
ATOM 3826 O O . GLY B 1 197 ? -20.125 7.191 13.336 1 95.81 197 GLY B O 1
ATOM 3827 N N . TYR B 1 198 ? -20.281 5.004 13.641 1 96.25 198 TYR B N 1
ATOM 3828 C CA . TYR B 1 198 ? -21.734 4.992 13.68 1 96.25 198 TYR B CA 1
ATOM 3829 C C . TYR B 1 198 ? -22.25 5.887 14.797 1 96.25 198 TYR B C 1
ATOM 3831 O O . TYR B 1 198 ? -23.25 6.598 14.625 1 96.25 198 TYR B O 1
ATOM 3839 N N . LYS B 1 199 ? -21.578 5.859 15.883 1 94.56 199 LYS B N 1
ATOM 3840 C CA . LYS B 1 199 ? -22.016 6.621 17.047 1 94.56 199 LYS B CA 1
ATOM 3841 C C . LYS B 1 199 ? -21.969 8.125 16.781 1 94.56 199 LYS B C 1
ATOM 3843 O O . LYS B 1 199 ? -22.625 8.898 17.469 1 94.56 199 LYS B O 1
ATOM 3848 N N . PHE B 1 200 ? -21.266 8.508 15.766 1 95.06 200 PHE B N 1
ATOM 3849 C CA . PHE B 1 200 ? -21.078 9.922 15.453 1 95.06 200 PHE B CA 1
ATOM 3850 C C . PHE B 1 200 ? -21.734 10.273 14.125 1 95.06 200 PHE B C 1
ATOM 3852 O O . PHE B 1 200 ? -21.359 11.266 13.484 1 95.06 200 PHE B O 1
ATOM 3859 N N . ASP B 1 201 ? -22.578 9.414 13.719 1 94.88 201 ASP B N 1
ATOM 3860 C CA . ASP B 1 201 ? -23.219 9.578 12.422 1 94.88 201 ASP B CA 1
ATOM 3861 C C . ASP B 1 201 ? -22.188 9.75 11.305 1 94.88 201 ASP B C 1
ATOM 3863 O O . ASP B 1 201 ? -22.391 10.531 10.375 1 94.88 201 ASP B O 1
ATOM 3867 N N . PHE B 1 202 ? -21.031 9.102 11.539 1 93.81 202 PHE B N 1
ATOM 3868 C CA . PHE B 1 202 ? -19.922 9.055 10.594 1 93.81 202 PHE B CA 1
ATOM 3869 C C . PHE B 1 202 ? -19.359 10.453 10.352 1 93.81 202 PHE B C 1
ATOM 3871 O O . PHE B 1 202 ? -18.719 10.695 9.336 1 93.81 202 PHE B O 1
ATOM 3878 N N . GLN B 1 203 ? -19.609 11.336 11.203 1 91.19 203 GLN B N 1
ATOM 3879 C CA . GLN B 1 203 ? -18.984 12.656 11.234 1 91.19 203 GLN B CA 1
ATOM 3880 C C . GLN B 1 203 ? -17.781 12.68 12.172 1 91.19 203 GLN B C 1
ATOM 3882 O O . GLN B 1 203 ? -17.75 13.461 13.133 1 91.19 203 GLN B O 1
ATOM 3887 N N . VAL B 1 204 ? -16.891 11.828 11.922 1 91.75 204 VAL B N 1
ATOM 3888 C CA . VAL B 1 204 ? -15.695 11.672 12.758 1 91.75 204 VAL B CA 1
ATOM 3889 C C . VAL B 1 204 ? -14.484 11.375 11.875 1 91.75 204 VAL B C 1
ATOM 3891 O O . VAL B 1 204 ? -14.594 10.625 10.898 1 91.75 204 VAL B O 1
ATOM 3894 N N . ASN B 1 205 ? -13.383 11.984 12.234 1 89.44 205 ASN B N 1
ATOM 3895 C CA . ASN B 1 205 ? -12.102 11.773 11.562 1 89.44 205 ASN B CA 1
ATOM 3896 C C . ASN B 1 205 ? -11.203 10.836 12.359 1 89.44 205 ASN B C 1
ATOM 3898 O O . ASN B 1 205 ? -10.805 11.148 13.477 1 89.44 205 ASN B O 1
ATOM 3902 N N . PHE B 1 206 ? -10.914 9.734 11.758 1 91.44 206 PHE B N 1
ATOM 3903 C CA . PHE B 1 206 ? -10.062 8.773 12.453 1 91.44 206 PHE B CA 1
ATOM 3904 C C . PHE B 1 206 ? -8.602 8.961 12.07 1 91.44 206 PHE B C 1
ATOM 3906 O O . PHE B 1 206 ? -7.719 8.273 12.594 1 91.44 206 PHE B O 1
ATOM 3913 N N . GLY B 1 207 ? -8.391 9.938 11.18 1 87.81 207 GLY B N 1
ATOM 3914 C CA . GLY B 1 207 ? -7.027 10.312 10.852 1 87.81 207 GLY B CA 1
ATOM 3915 C C . GLY B 1 207 ? -6.363 9.367 9.875 1 87.81 207 GLY B C 1
ATOM 3916 O O . GLY B 1 207 ? -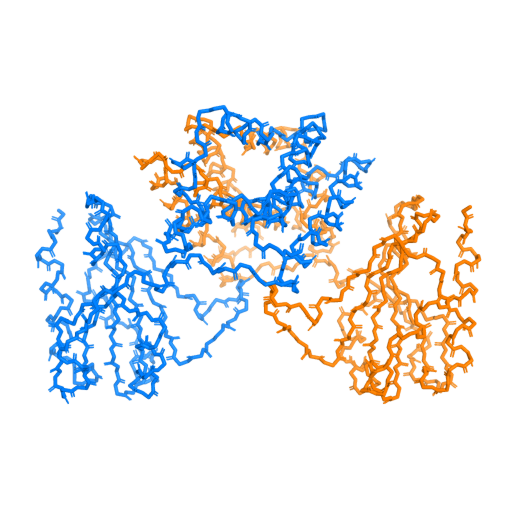6.855 8.258 9.641 1 87.81 207 GLY B O 1
ATOM 3917 N N . LYS B 1 208 ? -5.164 9.766 9.359 1 87.12 208 LYS B N 1
ATOM 3918 C CA . LYS B 1 208 ? -4.34 8.93 8.484 1 87.12 208 LYS B CA 1
ATOM 3919 C C . LYS B 1 208 ? -3.91 7.648 9.203 1 87.12 208 LYS B C 1
ATOM 3921 O O . LYS B 1 208 ? -3.525 7.688 10.375 1 87.12 208 LYS B O 1
ATOM 3926 N N . SER B 1 209 ? -4.043 6.527 8.594 1 91.19 209 SER B N 1
ATOM 3927 C CA . SER B 1 209 ? -3.703 5.219 9.148 1 91.19 209 SER B CA 1
ATOM 3928 C C . SER B 1 209 ? -4.543 4.906 10.383 1 91.19 209 SER B C 1
ATOM 3930 O O . SER B 1 209 ? -4.102 4.172 11.266 1 91.19 209 SER B O 1
ATOM 3932 N N . PHE B 1 210 ? -5.629 5.633 10.5 1 94.56 210 PHE B N 1
ATOM 3933 C CA . PHE B 1 210 ? -6.555 5.434 11.609 1 94.56 210 PHE B CA 1
ATOM 3934 C C . PHE B 1 210 ? -5.875 5.73 12.938 1 94.56 210 PHE B C 1
ATOM 3936 O O . PHE B 1 210 ? -6.125 5.051 13.938 1 94.56 210 PHE B O 1
ATOM 3943 N N . LYS B 1 211 ? -5.039 6.699 12.914 1 92.25 211 LYS B N 1
ATOM 3944 C CA . LYS B 1 211 ? -4.203 7.004 14.07 1 92.25 211 LYS B CA 1
ATOM 3945 C C . LYS B 1 211 ? -5.055 7.43 15.266 1 92.25 211 LYS B C 1
ATOM 3947 O O . LYS B 1 211 ? -4.641 7.27 16.422 1 92.25 211 LYS B O 1
ATOM 3952 N N . TYR B 1 212 ? -6.289 7.891 15.086 1 92.56 212 TYR B N 1
ATOM 3953 C CA . TYR B 1 212 ? -7.129 8.336 16.188 1 92.56 212 TYR B CA 1
ATOM 3954 C C . TYR B 1 212 ? -8.094 7.242 16.625 1 92.56 212 TYR B C 1
ATOM 3956 O O . TYR B 1 212 ? -8.766 7.363 17.656 1 92.56 212 TYR B O 1
ATOM 3964 N N . LEU B 1 213 ? -8.172 6.184 15.922 1 95.38 213 LEU B N 1
ATOM 3965 C CA . LEU B 1 213 ? -9.133 5.121 16.172 1 95.38 213 LEU B CA 1
ATOM 3966 C C . LEU B 1 213 ? -8.969 4.566 17.594 1 95.38 213 LEU B C 1
ATOM 3968 O O . LEU B 1 213 ? -9.953 4.328 18.281 1 95.38 213 LEU B O 1
ATOM 3972 N N . PRO B 1 214 ? -7.758 4.383 18.062 1 94.62 214 PRO B N 1
ATOM 3973 C CA . PRO B 1 214 ? -7.574 3.844 19.406 1 94.62 214 PRO B CA 1
ATOM 3974 C C . PRO B 1 214 ? -8.266 4.688 20.469 1 94.62 214 PRO B C 1
ATOM 3976 O O . PRO B 1 214 ? -8.688 4.156 21.5 1 94.62 214 PRO B O 1
ATOM 3979 N N . ASN B 1 215 ? -8.438 5.957 20.172 1 92.94 215 ASN B N 1
ATOM 3980 C CA . ASN B 1 215 ? -9.086 6.852 21.125 1 92.94 215 ASN B CA 1
ATOM 3981 C C . ASN B 1 215 ? -10.57 6.531 21.281 1 92.94 215 ASN B C 1
ATOM 3983 O O . ASN B 1 215 ? -11.203 6.965 22.234 1 92.94 215 ASN B O 1
ATOM 3987 N N . TYR B 1 216 ? -11.062 5.781 20.391 1 94.38 216 TYR B N 1
ATOM 3988 C CA . TYR B 1 216 ? -12.5 5.543 20.359 1 94.38 216 TYR B CA 1
ATOM 3989 C C . TYR B 1 216 ? -12.82 4.09 20.703 1 94.38 216 TYR B C 1
ATOM 3991 O O . TYR B 1 216 ? -13.984 3.727 20.875 1 94.38 216 TYR B O 1
ATOM 3999 N N . LEU B 1 217 ? -11.922 3.213 20.781 1 94.44 217 LEU B N 1
ATOM 4000 C CA . LEU B 1 217 ? -12.141 1.779 20.953 1 94.44 217 LEU B CA 1
ATOM 4001 C C . LEU B 1 217 ? -12.367 1.43 22.422 1 94.44 217 LEU B C 1
ATOM 4003 O O . LEU B 1 217 ? -13.039 0.445 22.719 1 94.44 217 LEU B O 1
ATOM 4007 N N . GLY B 1 218 ? -11.859 2.193 23.328 1 91.56 218 GLY B N 1
ATOM 4008 C CA . GLY B 1 218 ? -11.836 1.82 24.719 1 91.56 218 GLY B CA 1
ATOM 4009 C C . GLY B 1 218 ? -10.625 0.977 25.094 1 91.56 218 GLY B C 1
ATOM 4010 O O . GLY B 1 218 ? -9.961 0.424 24.219 1 91.56 218 GLY B O 1
ATOM 4011 N N . SER B 1 219 ? -10.383 0.748 26.312 1 91.5 219 SER B N 1
ATOM 4012 C CA . SER B 1 219 ? -9.148 0.141 26.812 1 91.5 219 SER B CA 1
ATOM 4013 C C . SER B 1 219 ? -9.062 -1.331 26.422 1 91.5 219 SER B C 1
ATOM 4015 O O . SER B 1 219 ? -8.016 -1.803 25.984 1 91.5 219 SER B O 1
ATOM 4017 N N . ASN B 1 220 ? -10.109 -2.051 26.578 1 92.62 220 ASN B N 1
ATOM 4018 C CA . ASN B 1 220 ? -10.094 -3.479 26.281 1 92.62 220 ASN B CA 1
ATOM 4019 C C . ASN B 1 220 ? -9.844 -3.736 24.797 1 92.62 220 ASN B C 1
ATOM 4021 O O . ASN B 1 220 ? -8.961 -4.516 24.438 1 92.62 220 ASN B O 1
ATOM 4025 N N . LYS B 1 221 ? -10.586 -3.062 23.969 1 93.19 221 LYS B N 1
ATOM 4026 C CA . LYS B 1 221 ? -10.445 -3.254 22.531 1 93.19 221 LYS B CA 1
ATOM 4027 C C . LYS B 1 221 ? -9.086 -2.75 22.047 1 93.19 221 LYS B C 1
ATOM 4029 O O . LYS B 1 221 ? -8.516 -3.309 21.109 1 93.19 221 LYS B O 1
ATOM 4034 N N . ASN B 1 222 ? -8.664 -1.737 22.672 1 94.38 222 ASN B N 1
ATOM 4035 C CA . ASN B 1 222 ? -7.336 -1.24 22.344 1 94.38 222 ASN B CA 1
ATOM 4036 C C . ASN B 1 222 ? -6.254 -2.273 22.656 1 94.38 222 ASN B C 1
ATOM 4038 O O . ASN B 1 222 ? -5.312 -2.447 21.891 1 94.38 222 ASN B O 1
ATOM 4042 N N . SER B 1 223 ? -6.422 -2.842 23.781 1 95 223 SER B N 1
ATOM 4043 C CA . SER B 1 223 ? -5.477 -3.887 24.172 1 95 223 SER B CA 1
ATOM 4044 C C . SER B 1 223 ? -5.527 -5.062 23.203 1 95 223 SER B C 1
ATOM 4046 O O . SER B 1 223 ? -4.492 -5.625 22.844 1 95 223 SER B O 1
ATOM 4048 N N . GLU B 1 224 ? -6.691 -5.41 22.844 1 95.81 224 GLU B N 1
ATOM 4049 C CA . GLU B 1 224 ? -6.855 -6.473 21.844 1 95.81 224 GLU B CA 1
ATOM 4050 C C . GLU B 1 224 ? -6.172 -6.113 20.531 1 95.81 224 GLU B C 1
ATOM 4052 O O . GLU B 1 224 ? -5.438 -6.926 19.969 1 95.81 224 GLU B O 1
ATOM 4057 N N . LEU B 1 225 ? -6.457 -4.938 20.078 1 96.38 225 LEU B N 1
ATOM 4058 C CA . LEU B 1 225 ? -5.859 -4.477 18.844 1 96.38 225 LEU B CA 1
ATOM 4059 C C . LEU B 1 225 ? -4.336 -4.48 18.938 1 96.38 225 LEU B C 1
ATOM 4061 O O . LEU B 1 225 ? -3.656 -4.949 18.016 1 96.38 225 LEU B O 1
ATOM 4065 N N . THR B 1 226 ? -3.83 -4.039 20.031 1 95.19 226 THR B N 1
ATOM 4066 C CA . THR B 1 226 ? -2.391 -3.961 20.234 1 95.19 226 THR B CA 1
ATOM 4067 C C . THR B 1 226 ? -1.763 -5.352 20.219 1 95.19 226 THR B C 1
ATOM 4069 O O . THR B 1 226 ? -0.64 -5.523 19.734 1 95.19 226 THR B O 1
ATOM 4072 N N . SER B 1 227 ? -2.48 -6.27 20.641 1 95.5 227 SER B N 1
ATOM 4073 C CA . SER B 1 227 ? -1.964 -7.633 20.734 1 95.5 227 SER B CA 1
ATOM 4074 C C . SER B 1 227 ? -1.907 -8.297 19.375 1 95.5 227 SER B C 1
ATOM 4076 O O . SER B 1 227 ? -1.338 -9.383 19.219 1 95.5 227 SER B O 1
ATOM 4078 N N . THR B 1 228 ? -2.4 -7.66 18.359 1 97.12 228 THR B N 1
ATOM 4079 C CA . THR B 1 228 ? -2.43 -8.266 17.031 1 97.12 228 THR B CA 1
ATOM 4080 C C . THR B 1 228 ? -1.185 -7.883 16.234 1 97.12 228 THR B C 1
ATOM 4082 O O . THR B 1 228 ? -1.092 -8.172 15.047 1 97.12 228 THR B O 1
ATOM 4085 N N . TYR B 1 229 ? -0.308 -7.18 16.797 1 97.88 229 TYR B N 1
ATOM 4086 C CA . TYR B 1 229 ? 0.948 -6.809 16.141 1 97.88 229 TYR B CA 1
ATOM 4087 C C . TYR B 1 229 ? 2.08 -7.727 16.594 1 97.88 229 TYR B C 1
ATOM 4089 O O . TYR B 1 229 ? 2.66 -7.523 17.672 1 97.88 229 TYR B O 1
ATOM 4097 N N . PRO B 1 230 ? 2.434 -8.664 15.781 1 97.75 230 PRO B N 1
ATOM 4098 C CA . PRO B 1 230 ? 3.383 -9.703 16.188 1 97.75 230 PRO B CA 1
ATOM 4099 C C . PRO B 1 230 ? 4.828 -9.359 15.836 1 97.75 230 PRO B C 1
ATOM 4101 O O . PRO B 1 230 ? 5.07 -8.555 14.93 1 97.75 230 PRO B O 1
ATOM 4104 N N . HIS B 1 231 ? 5.75 -10.023 16.594 1 97.44 231 HIS B N 1
ATOM 4105 C CA . HIS B 1 231 ? 7.102 -10.18 16.078 1 97.44 231 HIS B CA 1
ATOM 4106 C C . HIS B 1 231 ? 7.121 -11.078 14.844 1 97.44 231 HIS B C 1
ATOM 4108 O O . HIS B 1 231 ? 6.102 -11.68 14.492 1 97.44 231 HIS B O 1
ATOM 4114 N N . LEU B 1 232 ? 8.258 -11.109 14.203 1 96.25 232 LEU B N 1
ATOM 4115 C CA . LEU B 1 232 ? 8.375 -11.898 12.977 1 96.25 232 LEU B CA 1
ATOM 4116 C C . LEU B 1 232 ? 8.656 -13.367 13.305 1 96.25 232 LEU B C 1
ATOM 4118 O O . LEU B 1 232 ? 9.781 -13.844 13.133 1 96.25 232 LEU B O 1
ATOM 4122 N N . ASN B 1 233 ? 7.707 -14.039 13.656 1 95.56 233 ASN B N 1
ATOM 4123 C CA . ASN B 1 233 ? 7.785 -15.484 13.828 1 95.56 233 ASN B CA 1
ATOM 4124 C C . ASN B 1 233 ? 6.441 -16.156 13.555 1 95.56 233 ASN B C 1
ATOM 4126 O O . ASN B 1 233 ? 5.391 -15.531 13.695 1 95.56 233 ASN B O 1
ATOM 4130 N N . THR B 1 234 ? 6.477 -17.406 13.289 1 96 234 THR B N 1
ATOM 4131 C CA . THR B 1 234 ? 5.344 -18.188 12.789 1 96 234 THR B CA 1
ATOM 4132 C C . THR B 1 234 ? 4.203 -18.188 13.797 1 96 234 THR B C 1
ATOM 4134 O O . THR B 1 234 ? 3.062 -17.859 13.453 1 96 234 THR B O 1
ATOM 4137 N N . ASN B 1 235 ? 4.438 -18.469 15 1 96.94 235 ASN B N 1
ATOM 4138 C CA . ASN B 1 235 ? 3.406 -18.609 16.016 1 96.94 235 ASN B CA 1
ATOM 4139 C C . ASN B 1 235 ? 2.686 -17.297 16.297 1 96.94 235 ASN B C 1
ATOM 4141 O O . ASN B 1 235 ? 1.454 -17.266 16.344 1 96.94 235 ASN B O 1
ATOM 4145 N N . GLU B 1 236 ? 3.451 -16.281 16.453 1 97.56 236 GLU B N 1
ATOM 4146 C CA . GLU B 1 236 ? 2.844 -15 16.781 1 97.56 236 GLU B CA 1
ATOM 4147 C C . GLU B 1 236 ? 2.033 -14.461 15.602 1 97.56 236 GLU B C 1
ATOM 4149 O O . GLU B 1 236 ? 0.995 -13.828 15.805 1 97.56 236 GLU B O 1
ATOM 4154 N N . ILE B 1 237 ? 2.516 -14.656 14.422 1 98.06 237 ILE B N 1
ATOM 4155 C CA . ILE B 1 237 ? 1.767 -14.203 13.258 1 98.06 237 ILE B CA 1
ATOM 4156 C C . ILE B 1 237 ? 0.441 -14.953 13.172 1 98.06 237 ILE B C 1
ATOM 4158 O O . ILE B 1 237 ? -0.608 -14.352 12.93 1 98.06 237 ILE B O 1
ATOM 4162 N N . LYS B 1 238 ? 0.514 -16.219 13.383 1 97.56 238 LYS B N 1
ATOM 4163 C CA . LYS B 1 238 ? -0.694 -17.031 13.359 1 97.56 238 LYS B CA 1
ATOM 4164 C C . LYS B 1 238 ? -1.687 -16.578 14.422 1 97.56 238 LYS B C 1
ATOM 4166 O O . LYS B 1 238 ? -2.875 -16.422 14.141 1 97.56 238 LYS B O 1
ATOM 4171 N N . GLU B 1 239 ? -1.201 -16.406 15.562 1 98.06 239 GLU B N 1
ATOM 4172 C CA . GLU B 1 239 ? -2.049 -15.953 16.656 1 98.06 239 GLU B CA 1
ATOM 4173 C C . GLU B 1 239 ? -2.658 -14.586 16.375 1 98.06 239 GLU B C 1
ATOM 4175 O O . GLU B 1 239 ? -3.826 -14.344 16.672 1 98.06 239 GLU B O 1
ATOM 4180 N N . ALA B 1 240 ? -1.831 -13.719 15.883 1 98.31 240 ALA B N 1
ATOM 4181 C CA . ALA B 1 240 ? -2.322 -12.391 15.531 1 98.31 240 ALA B CA 1
ATOM 4182 C C . ALA B 1 240 ? -3.455 -12.477 14.508 1 98.31 240 ALA B C 1
ATOM 4184 O O . ALA B 1 240 ? -4.461 -11.781 14.633 1 98.31 240 ALA B O 1
ATOM 4185 N N . LEU B 1 241 ? -3.277 -13.336 13.516 1 98.5 241 LEU B N 1
ATOM 4186 C CA . LEU B 1 241 ? -4.309 -13.508 12.5 1 98.5 241 LEU B CA 1
ATOM 4187 C C . LEU B 1 241 ? -5.617 -13.977 13.117 1 98.5 241 LEU B C 1
ATOM 4189 O O . LEU B 1 241 ? -6.691 -13.469 12.789 1 98.5 241 LEU B O 1
ATOM 4193 N N . TYR B 1 242 ? -5.559 -14.914 14.016 1 98.25 242 TYR B N 1
ATOM 4194 C CA . TYR B 1 242 ? -6.762 -15.438 14.656 1 98.25 242 TYR B CA 1
ATOM 4195 C C . TYR B 1 242 ? -7.445 -14.367 15.5 1 98.25 242 TYR B C 1
ATOM 4197 O O . TYR B 1 242 ? -8.672 -14.227 15.461 1 98.25 242 TYR B O 1
ATOM 4205 N N . LYS B 1 243 ? -6.664 -13.672 16.25 1 98.06 243 LYS B N 1
ATOM 4206 C CA . LYS B 1 243 ? -7.219 -12.594 17.062 1 98.06 243 LYS B CA 1
ATOM 4207 C C . LYS B 1 243 ? -7.867 -11.523 16.172 1 98.06 243 LYS B C 1
ATOM 4209 O O . LYS B 1 243 ? -8.953 -11.031 16.484 1 98.06 243 LYS B O 1
ATOM 4214 N N . MET B 1 244 ? -7.195 -11.18 15.125 1 98.44 244 MET B N 1
ATOM 4215 C CA . MET B 1 244 ? -7.734 -10.195 14.188 1 98.44 244 MET B CA 1
ATOM 4216 C C . MET B 1 244 ? -9.047 -10.688 13.578 1 98.44 244 MET B C 1
ATOM 4218 O O . MET B 1 244 ? -9.977 -9.906 13.383 1 98.44 244 MET B O 1
ATOM 4222 N N . THR B 1 245 ? -9.055 -11.969 13.266 1 98.31 245 THR B N 1
ATOM 4223 C CA . THR B 1 245 ? -10.266 -12.539 12.672 1 98.31 245 THR B CA 1
ATOM 4224 C C . THR B 1 245 ? -11.438 -12.438 13.641 1 98.31 245 THR B C 1
ATOM 4226 O O . THR B 1 245 ? -12.547 -12.086 13.234 1 98.31 245 THR B O 1
ATOM 4229 N N . GLU B 1 246 ? -11.18 -12.719 14.828 1 98 246 GLU B N 1
ATOM 4230 C CA . GLU B 1 246 ? -12.227 -12.602 15.844 1 98 246 GLU B CA 1
ATOM 4231 C C . GLU B 1 246 ? -12.719 -11.164 15.961 1 98 246 GLU B C 1
ATOM 4233 O O . GLU B 1 246 ? -13.922 -10.914 16 1 98 246 GLU B O 1
ATOM 4238 N N . MET B 1 247 ? -11.812 -10.273 16.062 1 97.81 247 MET B N 1
ATOM 4239 C CA . MET B 1 247 ? -12.164 -8.859 16.156 1 97.81 247 MET B CA 1
ATOM 4240 C C . MET B 1 247 ? -12.938 -8.406 14.93 1 97.81 247 MET B C 1
ATOM 4242 O O . MET B 1 247 ? -13.906 -7.656 15.039 1 97.81 247 MET B O 1
ATOM 4246 N N . PHE B 1 248 ? -12.492 -8.844 13.805 1 98.44 248 PHE B N 1
ATOM 4247 C CA . PHE B 1 248 ? -13.078 -8.461 12.523 1 98.44 248 PHE B CA 1
ATOM 4248 C C . PHE B 1 248 ? -14.516 -8.977 12.422 1 98.44 248 PHE B C 1
ATOM 4250 O O . PHE B 1 248 ? -15.414 -8.234 12.023 1 98.44 248 PHE B O 1
ATOM 4257 N N . GLU B 1 249 ? -14.68 -10.227 12.781 1 98.06 249 GLU B N 1
ATOM 4258 C CA . GLU B 1 249 ? -16.016 -10.828 12.727 1 98.06 249 GLU B CA 1
ATOM 4259 C C . GLU B 1 249 ? -16.984 -10.094 13.641 1 98.06 249 GLU B C 1
ATOM 4261 O O . GLU B 1 249 ? -18.125 -9.812 13.242 1 98.06 249 GLU B O 1
ATOM 4266 N N . TYR B 1 250 ? -16.547 -9.828 14.758 1 97.5 250 TYR B N 1
ATOM 4267 C CA . TYR B 1 250 ? -17.391 -9.102 15.695 1 97.5 250 TYR B CA 1
ATOM 4268 C C . TYR B 1 250 ? -17.766 -7.734 15.133 1 97.5 250 TYR B C 1
ATOM 4270 O O . TYR B 1 250 ? -18.953 -7.363 15.133 1 97.5 250 TYR B O 1
ATOM 4278 N N . ALA B 1 251 ? -16.797 -7.031 14.688 1 97.69 251 ALA B N 1
ATOM 4279 C CA . ALA B 1 251 ? -17.047 -5.695 14.148 1 97.69 251 ALA B CA 1
ATOM 4280 C C . ALA B 1 251 ? -17.953 -5.75 12.93 1 97.69 251 ALA B C 1
ATOM 4282 O O . ALA B 1 251 ? -18.828 -4.895 12.75 1 97.69 251 ALA B O 1
ATOM 4283 N N . ALA B 1 252 ? -17.688 -6.719 12.086 1 97.81 252 ALA B N 1
ATOM 4284 C CA . ALA B 1 252 ? -18.5 -6.859 10.875 1 97.81 252 ALA B CA 1
ATOM 4285 C C . ALA B 1 252 ? -19.969 -7.082 11.211 1 97.81 252 ALA B C 1
ATOM 4287 O O . ALA B 1 252 ? -20.844 -6.504 10.57 1 97.81 252 ALA B O 1
ATOM 4288 N N . VAL B 1 253 ? -20.203 -7.871 12.195 1 98.12 253 VAL B N 1
ATOM 4289 C CA . VAL B 1 253 ? -21.578 -8.133 12.633 1 98.12 253 VAL B CA 1
ATOM 4290 C C . VAL B 1 253 ? -22.203 -6.855 13.18 1 98.12 253 VAL B C 1
ATOM 4292 O O . VAL B 1 253 ? -23.344 -6.531 12.859 1 98.12 253 VAL B O 1
ATOM 4295 N N . MET B 1 254 ? -21.5 -6.148 13.992 1 97.69 254 MET B N 1
ATOM 4296 C CA . MET B 1 254 ? -22 -4.906 14.57 1 97.69 254 MET B CA 1
ATOM 4297 C C . MET B 1 254 ? -22.328 -3.889 13.484 1 97.69 254 MET B C 1
ATOM 4299 O O . MET B 1 254 ? -23.375 -3.252 13.516 1 97.69 254 MET B O 1
ATOM 4303 N N . VAL B 1 255 ? -21.375 -3.727 12.562 1 97.94 255 VAL B N 1
ATOM 4304 C CA . VAL B 1 255 ? -21.578 -2.762 11.484 1 97.94 255 VAL B CA 1
ATOM 4305 C C . VAL B 1 255 ? -22.781 -3.166 10.641 1 97.94 255 VAL B C 1
ATOM 4307 O O . VAL B 1 255 ? -23.578 -2.312 10.234 1 97.94 255 VAL B O 1
ATOM 4310 N N . SER B 1 256 ? -22.859 -4.496 10.359 1 97.94 256 SER B N 1
ATOM 4311 C CA . SER B 1 256 ? -24 -4.992 9.586 1 97.94 256 SER B CA 1
ATOM 4312 C C . SER B 1 256 ? -25.312 -4.641 10.25 1 97.94 256 SER B C 1
ATOM 4314 O O . SER B 1 256 ? -26.25 -4.172 9.594 1 97.94 256 SER B O 1
ATOM 4316 N N . LYS B 1 257 ? -25.422 -4.781 11.508 1 97.56 257 LYS B N 1
ATOM 4317 C CA . LYS B 1 257 ? -26.641 -4.488 12.258 1 97.56 257 LYS B CA 1
ATOM 4318 C C . LYS B 1 257 ? -26.906 -2.984 12.32 1 97.56 257 LYS B C 1
ATOM 4320 O O . LYS B 1 257 ? -28.016 -2.529 12.055 1 97.56 257 LYS B O 1
ATOM 4325 N N . LYS B 1 258 ? -25.891 -2.277 12.641 1 96.69 258 LYS B N 1
ATOM 4326 C CA . LYS B 1 258 ? -26 -0.834 12.82 1 96.69 258 LYS B CA 1
ATOM 4327 C C . LYS B 1 258 ? -26.375 -0.144 11.508 1 96.69 258 LYS B C 1
ATOM 4329 O O . LYS B 1 258 ? -27.219 0.761 11.492 1 96.69 258 LYS B O 1
ATOM 4334 N N . CYS B 1 259 ? -25.781 -0.547 10.5 1 96.56 259 CYS B N 1
ATOM 4335 C CA . CYS B 1 259 ? -25.938 0.136 9.219 1 96.56 259 CYS B CA 1
ATOM 4336 C C . CYS B 1 259 ? -26.938 -0.593 8.328 1 96.56 259 CYS B C 1
ATOM 4338 O O . CYS B 1 259 ? -27.188 -0.181 7.195 1 96.56 259 CYS B O 1
ATOM 4340 N N . LYS B 1 260 ? -27.516 -1.663 8.812 1 96 260 LYS B N 1
ATOM 4341 C CA . LYS B 1 260 ? -28.516 -2.457 8.102 1 96 260 LYS B CA 1
ATOM 4342 C C . LYS B 1 260 ? -27.953 -2.967 6.773 1 96 260 LYS B C 1
ATOM 4344 O O . LYS B 1 260 ? -28.562 -2.752 5.723 1 96 260 LYS B O 1
ATOM 4349 N N . LEU B 1 261 ? -26.906 -3.453 6.863 1 94 261 LEU B N 1
ATOM 4350 C CA . LEU B 1 261 ? -26.219 -4.004 5.703 1 94 261 LEU B CA 1
ATOM 4351 C C . LEU B 1 261 ? -26.281 -5.527 5.707 1 94 261 LEU B C 1
ATOM 4353 O O . LEU B 1 261 ? -26.422 -6.145 6.766 1 94 261 LEU B O 1
#

Radius of gyration: 25.32 Å; Cα contacts (8 Å, |Δi|>4): 810; chains: 2; bounding box: 59×71×60 Å

pLDDT: mean 90.41, std 9.31, range [56.59, 98.56]

Sequence (522 aa):
MRTEKEMLNLILNIAKQDKNIKAVCMNGSRVNVKIQPDIHQDFDIVYIVENLEDIIADLEWINQFGNRIITQFPEAQDLYPSELEERYPILMLFDDYNRIDLTLLSKNKLSEYLAEDKLIKVLLDKDNLLPKNNSVSEASYWISKPYQKLFDECINEYYWVSTYVMKGIWRNELLYSIDHLNICRRMLLLMLAWDKGYKFDFQVNFGKSFKYLPNYLGSNKNSELTSTYPHLNTNEIKEALYKMTEMFEYAAVMVSKKCKLMRTEKEMLNLILNIAKQDKNIKAVCMNGSRVNVKIQPDIHQDFDIVYIVENLEDIIADLEWINQFGNRIITQFPEAQDLYPSELEERYPILMLFDDYNRIDLTLLSKNKLSEYLAEDKLIKVLLDKDNLLPKNNSVSEASYWISKPYQKLFDECINEYYWVSTYVMKGIWRNELLYSIDHLNICRRMLLLMLAWDKGYKFDFQVNFGKSFKYLPNYLGSNKNSELTSTYPHLNTNEIKEALYKMTEMFEYAAVMVSKKCKL